Protein AF-A0A7J6PP07-F1 (afdb_monomer)

Radius of gyration: 23.49 Å; Cα contacts (8 Å, |Δi|>4): 747; chains: 1; bounding box: 66×47×68 Å

InterPro domains:
  IPR000668 Peptidase C1A, papain C-terminal [PF00112] (10-147)
  IPR000668 Peptidase C1A, papain C-terminal [PF00112] (274-332)
  IPR000668 Peptidase C1A, papain C-terminal [PR00705] (15-30)
  IPR000668 Peptidase C1A, papain C-terminal [PR00705] (276-286)
  IPR000668 Peptidase C1A, papain C-terminal [PR00705] (297-303)
  IPR000668 Peptidase C1A, papain C-terminal [SM00645] (2-335)
  IPR013128 Peptidase C1A [PTHR12411] (10-322)
  IPR025660 Cysteine peptidase, histidine active site [PS00639] (274-284)
  IPR038765 Papain-like cysteine peptidase superfamily [SSF54001] (8-337)

Solvent-accessible surface area (backbone atoms only — not comparable to full-atom values): 20202 Å² total; per-residue (Å²): 76,47,93,81,60,48,66,41,72,50,78,46,46,58,36,70,92,23,40,35,36,36,29,47,21,51,33,51,13,30,41,18,26,48,44,52,51,31,55,75,69,69,46,84,78,60,98,73,64,36,61,13,31,35,40,47,34,32,56,38,84,67,38,56,27,38,80,25,52,53,61,58,54,40,24,59,46,26,57,74,68,32,35,28,32,27,86,76,33,58,75,75,56,56,49,79,71,59,63,67,77,51,57,71,49,45,63,57,17,41,34,34,71,41,41,42,35,38,72,77,40,83,46,52,18,24,61,69,57,49,53,52,43,35,71,77,52,27,34,32,26,24,29,22,45,64,63,91,78,82,40,56,68,56,50,53,36,76,65,70,51,87,67,84,74,62,66,85,58,99,24,54,28,41,52,33,41,32,36,27,32,52,58,44,69,70,51,53,40,57,59,69,70,55,85,70,67,84,80,84,53,92,68,53,73,66,44,54,54,55,53,73,30,43,39,75,44,83,93,62,71,63,46,101,78,46,31,39,50,32,25,37,40,55,66,66,84,67,56,64,68,60,48,50,53,52,48,52,56,48,49,51,65,60,42,86,80,54,42,80,75,43,82,41,72,74,48,88,57,38,64,49,69,56,78,40,40,28,24,41,44,45,66,55,69,47,68,35,91,88,76,70,42,81,45,44,26,33,32,33,41,44,47,74,18,40,66,30,40,80,77,45,60,15,31,48,70,43,62,48,87,72,44,58,45,34,41,36,38,58,29,35,44,48,40,57,25,51,71,42,34,21,53,25,48,55,54,49,52,37,38,75,71,68,74,44,57,71,89,75,43,57,69,81,48,32,54,57,70,62,74,79,80,128

Foldseek 3Di:
DCVVQNQLLDAQAALAQFQLQLLSQLQSQASSLLSVQCVLQVNDDPNQPGWDSLLLQQVQPQAPRSVYHDQLSSLVVLQPQATATCVVPPRDSGNDHNDCVRRPALLRGWGWPFWAFQCGHFQLFALVSCQVCCVPRFKWKFFFADDDPPALVVQCCLQPHDPPPPPPDPQFWFQKKWKKFPQFPVLLCLLNPPDDDCPPFDADPLLVLQSLQKHFDPPDDQPPRRITIITGGGNDPDPPVVVLVSVVVNSVRRHPDMHGPDIDRPDGPNGADGSGMWMFGHWDWDADPPPRDIFIWTKIAGNNGQLGHPVRGRIDIHGGSSCHRVRRRGIIRTYIQCQTGNNVSSVVVCVVVVNGDLVSRDPNNNVSVVVPPD

Mean predicted aligned error: 11.43 Å

Organism: Perkinsus olseni (NCBI:txid32597)

pLDDT: mean 80.46, std 17.12, range [30.0, 98.06]

Nearest PDB structures (foldseek):
  6h8t-assembly1_A  TM=7.498E-01  e=1.317E-08  Carica papaya
  3ioq-assembly1_A  TM=7.544E-01  e=1.569E-08  Vasconcellea cundinamarcensis
  1stf-assembly1_E  TM=7.453E-01  e=1.981E-08  Carica papaya
  4qrx-assembly1_A  TM=7.621E-01  e=3.880E-07  Carica papaya
  4qrv-assembly1_A  TM=6.202E-01  e=3.257E-07  Carica papaya

Secondary structure (DSSP, 8-state):
-HHHHSSTTSPPPB-TTS--HHHHHHHHHHHHHHHHHHHHHT-PPPTT--B-HHHHHHH-SSS-GGG---HHHHHHHHHHH-B-BTTTS---SS-----GGGGS-GGG-B-EEEEEETTSSTT---HHHHHHHHHHT--EEEEE-PPTT--TTHHHHHHHS---SS---TTS-EEEEEEEET--HHHHHHHTT----TTSS---HHHHHHHHHEEEPTT-PPPTT--EEEEEESS----HHHHHHHHHHHHHTT-S--EEEEEE-----------EEEEEEEEEEEE-TTT--EEEEEEEE-SB-TT-TTTTSSEEEEETTTTGGGTTTS-EEEEE-TTSHHHHHHHHHHHHTTS--GGGS-HHHHHHHHTT--

Sequence (374 aa):
FRQHYGDYGSPVKNQGPCGGCYAMGIAAAVQGAIYKDFISMGIPIADDFELSPQGILSCSYTAQACNGGFPGSVGFDLLVTGITTERCMPYVFNDGKCKSECFHDERKVWYIKEGTYKGGFYGRCSMARIMQHVYQHGPMQVAIEAPNGLTPTLFHDIVSKDVHHVEPDRSTADLVEIAVANTPRKFLDVLNHVNLRDQDVALSEEDRTLLRHLRVAPGKQPEADGDVHLRIHGSFEPDKTALSRSLETLLSRFGSGSRIARIEAIGYDHWGYTNHALVIVGWGSETDPNTGKELPYWIVRNSWGPNWGPFGDGHLKLERGINLGGVEAQAMSFLPDPCRGAYRHYVDMYIENGQLNKDDLPEHVRACYQRVAG

Structure (mmCIF, N/CA/C/O backbone):
data_AF-A0A7J6PP07-F1
#
_entry.id   AF-A0A7J6PP07-F1
#
loop_
_atom_site.group_PDB
_atom_site.id
_atom_site.type_symbol
_atom_site.label_atom_id
_atom_site.label_alt_id
_atom_site.label_comp_id
_atom_site.label_asym_id
_atom_site.label_entity_id
_atom_site.label_seq_id
_atom_site.pdbx_PDB_ins_code
_atom_site.Cartn_x
_atom_site.Cartn_y
_atom_site.Cartn_z
_atom_site.occupancy
_atom_site.B_iso_or_equiv
_atom_site.auth_seq_id
_atom_site.auth_comp_id
_atom_site.auth_asym_id
_atom_site.auth_atom_id
_atom_site.pdbx_PDB_model_num
ATOM 1 N N . PHE A 1 1 ? 8.889 5.912 7.709 1.00 73.56 1 PHE A N 1
ATOM 2 C CA . PHE A 1 1 ? 9.520 5.817 6.376 1.00 73.56 1 PHE A CA 1
ATOM 3 C C . PHE A 1 1 ? 9.815 7.197 5.783 1.00 73.56 1 PHE A C 1
ATOM 5 O O . PHE A 1 1 ? 10.973 7.442 5.487 1.00 73.56 1 PHE A O 1
ATOM 12 N N . ARG A 1 2 ? 8.842 8.121 5.684 1.00 69.12 2 ARG A N 1
ATOM 13 C CA . ARG A 1 2 ? 9.007 9.470 5.092 1.00 69.12 2 ARG A CA 1
ATOM 14 C C . ARG A 1 2 ? 10.222 10.253 5.595 1.00 69.12 2 ARG A C 1
ATOM 16 O O . ARG A 1 2 ? 10.938 10.858 4.814 1.00 69.12 2 ARG A O 1
ATOM 23 N N . GLN A 1 3 ? 10.483 10.197 6.899 1.00 73.06 3 GLN A N 1
ATOM 24 C CA . GLN A 1 3 ? 11.643 10.855 7.513 1.00 73.06 3 GLN A CA 1
ATOM 25 C C . GLN A 1 3 ? 12.991 10.260 7.072 1.00 73.06 3 GLN A C 1
ATOM 27 O O . GLN A 1 3 ? 13.984 10.972 7.037 1.00 73.06 3 GLN A O 1
ATOM 32 N N . HIS A 1 4 ? 13.029 8.967 6.740 1.00 71.38 4 HIS A N 1
ATOM 33 C CA . HIS A 1 4 ? 14.255 8.257 6.362 1.00 71.38 4 HIS A CA 1
ATOM 34 C C . HIS A 1 4 ? 14.473 8.198 4.846 1.00 71.38 4 HIS A C 1
ATOM 36 O O . HIS A 1 4 ? 15.611 8.104 4.406 1.00 71.38 4 HIS A O 1
ATOM 42 N N . TYR A 1 5 ? 13.397 8.243 4.057 1.00 72.81 5 TYR A N 1
ATOM 43 C CA . TYR A 1 5 ? 13.434 7.971 2.617 1.00 72.81 5 TYR A CA 1
ATOM 44 C C . TYR A 1 5 ? 12.641 8.996 1.773 1.00 72.81 5 TYR A C 1
ATOM 46 O O . TYR A 1 5 ? 12.409 8.763 0.593 1.00 72.81 5 TYR A O 1
ATOM 54 N N . GLY A 1 6 ? 12.197 10.124 2.337 1.00 69.06 6 GLY A N 1
ATOM 55 C CA . GLY A 1 6 ? 11.450 11.158 1.601 1.00 69.06 6 GLY A CA 1
ATOM 56 C C . GLY A 1 6 ? 10.061 10.707 1.122 1.00 69.06 6 GLY A C 1
ATOM 57 O O . GLY A 1 6 ? 9.445 9.836 1.735 1.00 69.06 6 GLY A O 1
ATOM 58 N N . ASP A 1 7 ? 9.557 11.295 0.028 1.00 64.94 7 ASP A N 1
ATOM 59 C CA . ASP A 1 7 ? 8.254 10.945 -0.579 1.00 64.94 7 ASP A CA 1
ATOM 60 C C . ASP A 1 7 ? 8.336 9.717 -1.511 1.00 64.94 7 ASP A C 1
ATOM 62 O O . ASP A 1 7 ? 7.725 9.675 -2.574 1.00 64.94 7 ASP A O 1
ATOM 66 N N . TYR A 1 8 ? 9.089 8.685 -1.106 1.00 67.25 8 TYR A N 1
ATOM 67 C CA . TYR A 1 8 ? 8.989 7.339 -1.699 1.00 67.25 8 TYR A CA 1
ATOM 68 C C . TYR A 1 8 ? 9.281 7.286 -3.217 1.00 67.25 8 TYR A C 1
ATOM 70 O O . TYR A 1 8 ? 8.818 6.386 -3.920 1.00 67.25 8 TYR A O 1
ATOM 78 N N . GLY A 1 9 ? 10.012 8.277 -3.736 1.00 61.47 9 GLY A N 1
ATOM 79 C CA . GLY A 1 9 ? 10.338 8.427 -5.156 1.00 61.47 9 GLY A CA 1
ATOM 80 C C . GLY A 1 9 ? 9.179 8.803 -6.078 1.00 61.47 9 GLY A C 1
ATOM 81 O O . GLY A 1 9 ? 9.380 8.801 -7.285 1.00 61.47 9 GLY A O 1
ATOM 82 N N . SER A 1 10 ? 7.972 9.086 -5.571 1.00 70.62 10 SER A N 1
ATOM 83 C CA . SER A 1 10 ? 6.874 9.618 -6.399 1.00 70.62 10 SER A CA 1
ATOM 84 C C . SER A 1 10 ? 6.025 10.623 -5.638 1.00 70.62 10 SER A C 1
ATOM 86 O O . SER A 1 10 ? 5.647 10.350 -4.497 1.00 70.62 10 SER A O 1
ATOM 88 N N . PRO A 1 11 ? 5.619 11.723 -6.290 1.00 81.38 11 PRO A N 1
ATOM 89 C CA . PRO A 1 11 ? 4.682 12.665 -5.702 1.00 81.38 11 PRO A CA 1
ATOM 90 C C . PRO A 1 11 ? 3.330 11.999 -5.428 1.00 81.38 11 PRO A C 1
ATOM 92 O O . PRO A 1 11 ? 2.918 11.059 -6.117 1.00 81.38 11 PRO A O 1
ATOM 95 N N . VAL A 1 12 ? 2.589 12.518 -4.448 1.00 89.25 12 VAL A N 1
ATOM 96 C CA . VAL A 1 12 ? 1.193 12.116 -4.240 1.00 89.25 12 VAL A CA 1
ATOM 97 C C . VAL A 1 12 ? 0.374 12.368 -5.513 1.00 89.25 12 VAL A C 1
ATOM 99 O O . VAL A 1 12 ? 0.219 13.503 -5.966 1.00 89.25 12 VAL A O 1
ATOM 102 N N . LYS A 1 13 ? -0.166 11.288 -6.089 1.00 91.44 13 LYS A N 1
ATOM 103 C CA . LYS A 1 13 ? -0.941 11.311 -7.334 1.00 91.44 13 LYS A CA 1
ATOM 104 C C . LYS A 1 13 ? -2.398 11.712 -7.092 1.00 91.44 13 LYS A C 1
ATOM 106 O O . LYS A 1 13 ? -2.915 11.624 -5.977 1.00 91.44 13 LYS A O 1
ATOM 111 N N . ASN A 1 14 ? -3.071 12.126 -8.164 1.00 93.75 14 ASN A N 1
ATOM 112 C CA . ASN A 1 14 ? -4.507 12.393 -8.182 1.00 93.75 14 ASN A CA 1
ATOM 113 C C . ASN A 1 14 ? -5.213 11.370 -9.085 1.00 93.75 14 ASN A C 1
ATOM 115 O O . ASN A 1 14 ? -4.936 11.317 -10.279 1.00 93.75 14 ASN A O 1
ATOM 119 N N . GLN A 1 15 ? -6.124 10.570 -8.533 1.00 93.19 15 GLN A N 1
ATOM 120 C CA . GLN A 1 15 ? -6.915 9.595 -9.289 1.00 93.19 15 GLN A CA 1
ATOM 121 C C . GLN A 1 15 ? -8.019 10.245 -10.141 1.00 93.19 15 GLN A C 1
ATOM 123 O O . GLN A 1 15 ? -8.527 9.611 -11.068 1.00 93.19 15 GLN A O 1
ATOM 128 N N . GLY A 1 16 ? -8.371 11.505 -9.863 1.00 92.81 16 GLY A N 1
ATOM 129 C CA . GLY A 1 16 ? -9.470 12.224 -10.503 1.00 92.81 16 GLY A CA 1
ATOM 130 C C . GLY A 1 16 ? -10.824 11.529 -10.301 1.00 92.81 16 GLY A C 1
ATOM 131 O O . GLY A 1 16 ? -11.061 10.974 -9.231 1.00 92.81 16 GLY A O 1
ATOM 132 N N . PRO A 1 17 ? -11.726 11.551 -11.299 1.00 92.81 17 PRO A N 1
ATOM 133 C CA . PRO A 1 17 ? -13.058 10.949 -11.182 1.00 92.81 17 PRO A CA 1
ATOM 134 C C . PRO A 1 17 ? -13.059 9.413 -11.261 1.00 92.81 17 PRO A C 1
ATOM 136 O O . PRO A 1 17 ? -14.091 8.787 -11.044 1.00 92.81 17 PRO A O 1
ATOM 139 N N . CYS A 1 18 ? -11.929 8.798 -11.602 1.00 96.00 18 CYS A N 1
ATOM 140 C CA . CYS A 1 18 ? -11.808 7.357 -11.761 1.00 96.00 18 CYS A CA 1
ATOM 141 C C . CYS A 1 18 ? -11.688 6.651 -10.399 1.00 96.00 18 CYS A C 1
ATOM 143 O O . CYS A 1 18 ? -10.906 7.072 -9.540 1.00 96.00 18 CYS A O 1
ATOM 145 N N . GLY A 1 19 ? -12.379 5.520 -10.217 1.00 95.25 19 GLY A N 1
ATOM 146 C CA . GLY A 1 19 ? -12.253 4.619 -9.060 1.00 95.25 19 GLY A CA 1
ATOM 147 C C . GLY A 1 19 ? -10.941 3.821 -9.018 1.00 95.25 19 GLY A C 1
ATOM 148 O O . GLY A 1 19 ? -10.926 2.660 -8.628 1.00 95.25 19 GLY A O 1
ATOM 149 N N . GLY A 1 20 ? -9.824 4.434 -9.421 1.00 96.31 20 GLY A N 1
ATOM 150 C CA . GLY A 1 20 ? -8.499 3.818 -9.525 1.00 96.31 20 GLY A CA 1
ATOM 151 C C . GLY A 1 20 ? -7.664 3.839 -8.240 1.00 96.31 20 GLY A C 1
ATOM 152 O O . GLY A 1 20 ? -6.446 3.675 -8.311 1.00 96.31 20 GLY A O 1
ATOM 153 N N . CYS A 1 21 ? -8.270 4.066 -7.067 1.00 96.12 21 CYS A N 1
ATOM 154 C CA . CYS A 1 21 ? -7.548 4.157 -5.787 1.00 96.12 21 CYS A CA 1
ATOM 155 C C . CYS A 1 21 ? -6.731 2.892 -5.487 1.00 96.12 21 CYS A C 1
ATOM 157 O O . CYS A 1 21 ? -5.603 2.984 -5.005 1.00 96.12 21 CYS A O 1
ATOM 159 N N . TYR A 1 22 ? -7.253 1.714 -5.848 1.00 97.25 22 TYR A N 1
ATOM 160 C CA . TYR A 1 22 ? -6.538 0.449 -5.699 1.00 97.25 22 TYR A CA 1
ATOM 161 C C . TYR A 1 22 ? -5.226 0.447 -6.498 1.00 97.25 22 TYR A C 1
ATOM 163 O O . TYR A 1 22 ? -4.185 0.123 -5.937 1.00 97.25 22 TYR A O 1
ATOM 171 N N . ALA A 1 23 ? -5.252 0.872 -7.765 1.00 97.69 23 ALA A N 1
ATOM 172 C CA . ALA A 1 23 ? -4.084 0.905 -8.643 1.00 97.69 23 ALA A CA 1
ATOM 173 C C . ALA A 1 23 ? -3.048 1.937 -8.174 1.00 97.69 23 ALA A C 1
ATOM 175 O O . ALA A 1 23 ? -1.850 1.654 -8.167 1.00 97.69 23 ALA A O 1
ATOM 176 N N . MET A 1 24 ? -3.513 3.108 -7.724 1.00 96.50 24 MET A N 1
ATOM 177 C CA . MET A 1 24 ? -2.663 4.139 -7.117 1.00 96.50 24 MET A CA 1
ATOM 178 C C . MET A 1 24 ? -1.948 3.613 -5.871 1.00 96.50 24 MET A C 1
ATOM 180 O O . MET A 1 24 ? -0.741 3.806 -5.722 1.00 96.50 24 MET A O 1
ATOM 184 N N . GLY A 1 25 ? -2.687 2.920 -5.000 1.00 95.62 25 GLY A N 1
ATOM 185 C CA . GLY A 1 25 ? -2.149 2.325 -3.783 1.00 95.62 25 GLY A CA 1
ATOM 186 C C . GLY A 1 25 ? -1.093 1.258 -4.064 1.00 95.62 25 GLY A C 1
ATOM 187 O O . GLY A 1 25 ? -0.024 1.299 -3.454 1.00 95.62 25 GLY A O 1
ATOM 188 N N . ILE A 1 26 ? -1.347 0.364 -5.030 1.00 96.94 26 ILE A N 1
ATOM 189 C CA . ILE A 1 26 ? -0.417 -0.726 -5.365 1.00 96.94 26 ILE A CA 1
ATOM 190 C C . ILE A 1 26 ? 0.879 -0.143 -5.922 1.00 96.94 26 ILE A C 1
ATOM 192 O O . ILE A 1 26 ? 1.963 -0.500 -5.459 1.00 96.94 26 ILE A O 1
ATOM 196 N N . ALA A 1 27 ? 0.774 0.779 -6.885 1.00 96.06 27 ALA A N 1
ATOM 197 C CA . ALA A 1 27 ? 1.936 1.424 -7.487 1.00 96.06 27 ALA A CA 1
ATOM 198 C C . ALA A 1 27 ? 2.796 2.121 -6.421 1.00 96.06 27 ALA A C 1
ATOM 200 O O . ALA A 1 27 ? 4.009 1.923 -6.391 1.00 96.06 27 ALA A O 1
ATOM 201 N N . ALA A 1 28 ? 2.176 2.866 -5.500 1.00 94.19 28 ALA A N 1
ATOM 202 C CA . ALA A 1 28 ? 2.888 3.539 -4.416 1.00 94.19 28 ALA A CA 1
ATOM 203 C C . ALA A 1 28 ? 3.537 2.557 -3.419 1.00 94.19 28 ALA A C 1
ATOM 205 O O . ALA A 1 28 ? 4.660 2.800 -2.976 1.00 94.19 28 ALA A O 1
ATOM 206 N N . ALA A 1 29 ? 2.868 1.446 -3.086 1.00 94.75 29 ALA A N 1
ATOM 207 C CA . ALA A 1 29 ? 3.408 0.415 -2.198 1.00 94.75 29 ALA A CA 1
ATOM 208 C C . ALA A 1 29 ? 4.649 -0.264 -2.794 1.00 94.75 29 ALA A C 1
ATOM 210 O O . ALA A 1 29 ? 5.717 -0.272 -2.175 1.00 94.75 29 ALA A O 1
ATOM 211 N N . VAL A 1 30 ? 4.537 -0.751 -4.035 1.00 95.81 30 VAL A N 1
ATOM 212 C CA . VAL A 1 30 ? 5.643 -1.414 -4.742 1.00 95.81 30 VAL A CA 1
ATOM 213 C C . VAL A 1 30 ? 6.797 -0.444 -4.969 1.00 95.81 30 VAL A C 1
ATOM 215 O O . VAL A 1 30 ? 7.947 -0.778 -4.684 1.00 95.81 30 VAL A O 1
ATOM 218 N N . GLN A 1 31 ? 6.503 0.774 -5.430 1.00 93.81 31 GLN A N 1
ATOM 219 C CA . GLN A 1 31 ? 7.534 1.772 -5.685 1.00 93.81 31 GLN A CA 1
ATOM 220 C C . GLN A 1 31 ? 8.272 2.162 -4.403 1.00 93.81 31 GLN A C 1
ATOM 222 O O . GLN A 1 31 ? 9.498 2.224 -4.411 1.00 93.81 31 GLN A O 1
ATOM 227 N N . GLY A 1 32 ? 7.557 2.363 -3.293 1.00 92.12 32 GLY A N 1
ATOM 228 C CA . GLY A 1 32 ? 8.179 2.668 -2.008 1.00 92.12 32 GLY A CA 1
ATOM 229 C C . GLY A 1 32 ? 9.113 1.555 -1.527 1.00 92.12 32 GLY A C 1
ATOM 230 O O . GLY A 1 32 ? 10.214 1.843 -1.060 1.00 92.12 32 GLY A O 1
ATOM 231 N N . ALA A 1 33 ? 8.724 0.289 -1.689 1.00 93.19 33 ALA A N 1
ATOM 232 C CA . ALA A 1 33 ? 9.580 -0.844 -1.340 1.00 93.19 33 ALA A CA 1
ATOM 233 C C . ALA A 1 33 ? 10.854 -0.907 -2.207 1.00 93.19 33 ALA A C 1
ATOM 235 O O . ALA A 1 33 ? 11.951 -1.075 -1.674 1.00 93.19 33 ALA A O 1
ATOM 236 N N . ILE A 1 34 ? 10.736 -0.685 -3.522 1.00 93.38 34 ILE A N 1
ATOM 237 C CA . ILE A 1 34 ? 11.893 -0.599 -4.436 1.00 93.38 34 ILE A CA 1
ATOM 238 C C . ILE A 1 34 ? 12.806 0.561 -4.037 1.00 93.38 34 ILE A C 1
ATOM 240 O O . ILE A 1 34 ? 14.021 0.400 -3.949 1.00 93.38 34 ILE A O 1
ATOM 244 N N . TYR A 1 35 ? 12.214 1.721 -3.750 1.00 91.31 35 TYR A N 1
ATOM 245 C CA . TYR A 1 35 ? 12.932 2.936 -3.384 1.00 91.31 35 TYR A CA 1
ATOM 246 C C . TYR A 1 35 ? 13.783 2.732 -2.124 1.00 91.31 35 TYR A C 1
ATOM 248 O O . TYR A 1 35 ? 14.953 3.115 -2.081 1.00 91.31 35 TYR A O 1
ATOM 256 N N . LYS A 1 36 ? 13.217 2.065 -1.109 1.00 90.06 36 LYS A N 1
ATOM 257 C CA . LYS A 1 36 ? 13.939 1.689 0.111 1.00 90.06 36 LYS A CA 1
ATOM 258 C C . LYS A 1 36 ? 15.145 0.803 -0.188 1.00 90.06 36 LYS A C 1
ATOM 260 O O . LYS A 1 36 ? 16.238 1.085 0.305 1.00 90.06 36 LYS A O 1
ATOM 265 N N . ASP A 1 37 ? 14.937 -0.257 -0.963 1.00 91.81 37 ASP A N 1
ATOM 266 C CA . ASP A 1 37 ? 15.995 -1.206 -1.301 1.00 91.81 37 ASP A CA 1
ATOM 267 C C . ASP A 1 37 ? 17.128 -0.514 -2.066 1.00 91.81 37 ASP A C 1
ATOM 269 O O . ASP A 1 37 ? 18.297 -0.651 -1.705 1.00 91.81 37 ASP A O 1
ATOM 273 N N . PHE A 1 38 ? 16.788 0.278 -3.082 1.00 92.00 38 PHE A N 1
ATOM 274 C CA . PHE A 1 38 ? 17.764 0.940 -3.943 1.00 92.00 38 PHE A CA 1
ATOM 275 C C . PHE A 1 38 ? 18.598 1.958 -3.162 1.00 92.00 38 PHE A C 1
ATOM 277 O O . PHE A 1 38 ? 19.823 1.928 -3.264 1.00 92.00 38 PHE A O 1
ATOM 284 N N . ILE A 1 39 ? 17.978 2.760 -2.286 1.00 89.19 39 ILE A N 1
ATOM 285 C CA . ILE A 1 39 ? 18.720 3.637 -1.367 1.00 89.19 39 ILE A CA 1
ATOM 286 C C . ILE A 1 39 ? 19.656 2.835 -0.465 1.00 89.19 39 ILE A C 1
ATOM 288 O O . ILE A 1 39 ? 20.805 3.232 -0.285 1.00 89.19 39 ILE A O 1
ATOM 292 N N . SER A 1 40 ? 19.194 1.713 0.095 1.00 89.56 40 SER A N 1
ATOM 293 C CA . SER A 1 40 ? 20.027 0.895 0.987 1.00 89.56 40 SER A CA 1
ATOM 294 C C . SER A 1 40 ? 21.243 0.283 0.285 1.00 89.56 40 SER A C 1
ATOM 296 O O . SER A 1 40 ? 22.266 0.064 0.926 1.00 89.56 40 SER A O 1
ATOM 298 N N . MET A 1 41 ? 21.143 0.057 -1.027 1.00 92.62 41 MET A N 1
ATOM 299 C CA . MET A 1 41 ? 22.241 -0.411 -1.872 1.00 92.62 41 MET A CA 1
ATOM 300 C C . MET A 1 41 ? 23.078 0.741 -2.452 1.00 92.62 41 MET A C 1
ATOM 302 O O . MET A 1 41 ? 24.115 0.490 -3.047 1.00 92.62 41 MET A O 1
ATOM 306 N N . GLY A 1 42 ? 22.666 2.003 -2.311 1.00 90.69 42 GLY A N 1
ATOM 307 C CA . GLY A 1 42 ? 23.338 3.129 -2.969 1.00 90.69 42 GLY A CA 1
ATOM 308 C C . GLY A 1 42 ? 23.098 3.198 -4.483 1.00 90.69 42 GLY A C 1
ATOM 309 O O . GLY A 1 42 ? 23.872 3.834 -5.196 1.00 90.69 42 GLY A O 1
ATOM 310 N N . ILE A 1 43 ? 22.029 2.568 -4.981 1.00 90.00 43 ILE A N 1
ATOM 311 C CA . ILE A 1 43 ? 21.576 2.709 -6.368 1.00 90.00 43 ILE A CA 1
ATOM 312 C C . ILE A 1 43 ? 20.792 4.028 -6.468 1.00 90.00 43 ILE A C 1
ATOM 314 O O . ILE A 1 43 ? 19.722 4.137 -5.858 1.00 90.00 43 ILE A O 1
ATOM 318 N N . PRO A 1 44 ? 21.278 5.043 -7.208 1.00 83.94 44 PRO A N 1
ATOM 319 C CA . PRO A 1 44 ? 20.519 6.255 -7.445 1.00 83.94 44 PRO A CA 1
ATOM 320 C C . PRO A 1 44 ? 19.268 5.919 -8.245 1.00 83.94 44 PRO A C 1
ATOM 322 O O . PRO A 1 44 ? 19.276 5.125 -9.190 1.00 83.94 44 PRO A O 1
ATOM 325 N N . ILE A 1 45 ? 18.176 6.543 -7.843 1.00 73.94 45 ILE A N 1
ATOM 326 C CA . ILE A 1 45 ? 16.877 6.303 -8.440 1.00 73.94 45 ILE A CA 1
ATOM 327 C C . ILE A 1 45 ? 16.751 7.273 -9.597 1.00 73.94 45 ILE A C 1
ATOM 329 O O . ILE A 1 45 ? 16.905 8.477 -9.413 1.00 73.94 45 ILE A O 1
ATOM 333 N N . ALA A 1 46 ? 16.568 6.726 -10.797 1.00 69.38 46 ALA A N 1
ATOM 334 C CA . ALA A 1 46 ? 16.457 7.536 -11.996 1.00 69.38 46 ALA A CA 1
ATOM 335 C C . ALA A 1 46 ? 15.256 8.484 -11.868 1.00 69.38 46 ALA A C 1
ATOM 337 O O . ALA A 1 46 ? 14.201 8.077 -11.381 1.00 69.38 46 ALA A O 1
ATOM 338 N N . ASP A 1 47 ? 15.409 9.727 -12.331 1.00 62.38 47 ASP A N 1
ATOM 339 C CA . ASP A 1 47 ? 14.374 10.773 -12.240 1.00 62.38 47 ASP A CA 1
ATOM 340 C C . ASP A 1 47 ? 13.048 10.387 -12.927 1.00 62.38 47 ASP A C 1
ATOM 342 O O . ASP A 1 47 ? 12.022 11.034 -12.739 1.00 62.38 47 ASP A O 1
ATOM 346 N N . ASP A 1 48 ? 13.059 9.335 -13.746 1.00 64.56 48 ASP A N 1
ATOM 347 C CA . ASP A 1 48 ? 11.918 8.798 -14.478 1.00 64.56 48 ASP A CA 1
ATOM 348 C C . ASP A 1 48 ? 11.386 7.465 -13.937 1.00 64.56 48 ASP A C 1
ATOM 350 O O . ASP A 1 48 ? 10.494 6.869 -14.553 1.00 64.56 48 ASP A O 1
ATOM 354 N N . PHE A 1 49 ? 11.907 6.987 -12.802 1.00 80.75 49 PHE A N 1
ATOM 355 C CA . PHE A 1 49 ? 11.403 5.789 -12.145 1.00 80.75 49 PHE A CA 1
ATOM 356 C C . PHE A 1 49 ? 10.112 6.095 -11.377 1.00 80.75 49 PHE A C 1
ATOM 358 O O . PHE A 1 49 ? 10.086 6.280 -10.161 1.00 80.75 49 PHE A O 1
ATOM 365 N N . GLU A 1 50 ? 9.014 6.115 -12.124 1.00 91.31 50 GLU A N 1
ATOM 366 C CA . GLU A 1 50 ? 7.662 6.178 -11.587 1.00 91.31 50 GLU A CA 1
ATOM 367 C C . GLU A 1 50 ? 6.842 5.019 -12.155 1.00 91.31 50 GLU A C 1
ATOM 369 O O . GLU A 1 50 ? 6.772 4.835 -13.373 1.00 91.31 50 GLU A O 1
ATOM 374 N N . LEU A 1 51 ? 6.241 4.208 -11.285 1.00 95.31 51 LEU A N 1
ATOM 375 C CA . LEU A 1 51 ? 5.358 3.115 -11.688 1.00 95.31 51 LEU A CA 1
ATOM 376 C C . LEU A 1 51 ? 4.015 3.666 -12.164 1.00 95.31 51 LEU A C 1
ATOM 378 O O . LEU A 1 51 ? 3.493 4.611 -11.579 1.00 95.31 51 LEU A O 1
ATOM 382 N N . SER A 1 52 ? 3.447 3.052 -13.203 1.00 96.62 52 SER A N 1
ATOM 383 C CA . SER A 1 52 ? 2.188 3.478 -13.814 1.00 96.62 52 SER A CA 1
ATOM 384 C C . SER A 1 52 ? 0.971 2.852 -13.129 1.00 96.62 52 SER A C 1
ATOM 386 O O . SER A 1 52 ? 0.706 1.657 -13.318 1.00 96.62 52 SER A O 1
ATOM 388 N N . PRO A 1 53 ? 0.133 3.644 -12.436 1.00 96.94 53 PRO A N 1
ATOM 389 C CA . PRO A 1 53 ? -1.181 3.188 -12.008 1.00 96.94 53 PRO A CA 1
ATOM 390 C C . PRO A 1 53 ? -2.085 2.904 -13.209 1.00 96.94 53 PRO A C 1
ATOM 392 O O . PRO A 1 53 ? -2.938 2.032 -13.120 1.00 96.94 53 PRO A O 1
ATOM 395 N N . GLN A 1 54 ? -1.891 3.589 -14.345 1.00 98.06 54 GLN A N 1
ATOM 396 C CA . GLN A 1 54 ? -2.660 3.329 -15.567 1.00 98.06 54 GLN A CA 1
ATOM 397 C C . GLN A 1 54 ? -2.368 1.943 -16.144 1.00 98.06 54 GLN A C 1
ATOM 399 O O . GLN A 1 54 ? -3.277 1.290 -16.642 1.00 98.06 54 GLN A O 1
ATOM 404 N N . GLY A 1 55 ? -1.120 1.477 -16.067 1.00 97.81 55 GLY A N 1
ATOM 405 C CA . GLY A 1 55 ? -0.741 0.126 -16.468 1.00 97.81 55 GLY A CA 1
ATOM 406 C C . GLY A 1 55 ? -1.467 -0.921 -15.631 1.00 97.81 55 GLY A C 1
ATOM 407 O O . GLY A 1 55 ? -2.044 -1.847 -16.186 1.00 97.81 55 GLY A O 1
ATOM 408 N N . ILE A 1 56 ? -1.531 -0.725 -14.311 1.00 97.88 56 ILE A N 1
ATOM 409 C CA . ILE A 1 56 ? -2.312 -1.590 -13.414 1.00 97.88 56 ILE A CA 1
ATOM 410 C C . ILE A 1 56 ? -3.809 -1.500 -13.753 1.00 97.88 56 ILE A C 1
ATOM 412 O O . ILE A 1 56 ? -4.483 -2.518 -13.875 1.00 97.88 56 ILE A O 1
ATOM 416 N N . LEU A 1 57 ? -4.326 -0.284 -13.933 1.00 97.50 57 LEU A N 1
ATOM 417 C CA . LEU A 1 57 ? -5.747 -0.010 -14.128 1.00 97.50 57 LEU A CA 1
ATOM 418 C C . LEU A 1 57 ? -6.292 -0.548 -15.456 1.00 97.50 57 LEU A C 1
ATOM 420 O O . LEU A 1 57 ? -7.341 -1.182 -15.467 1.00 97.50 57 LEU A O 1
ATOM 424 N N . SER A 1 58 ? -5.588 -0.306 -16.563 1.00 97.88 58 SER A N 1
ATOM 425 C CA . SER A 1 58 ? -6.035 -0.672 -17.912 1.00 97.88 58 SER A CA 1
ATOM 426 C C . SER A 1 58 ? -5.699 -2.106 -18.313 1.00 97.88 58 SER A C 1
ATOM 428 O O . SER A 1 58 ? -6.311 -2.605 -19.255 1.00 97.88 58 SER A O 1
ATOM 430 N N . CYS A 1 59 ? -4.695 -2.736 -17.690 1.00 97.38 59 CYS A N 1
ATOM 431 C CA . CYS A 1 59 ? -4.212 -4.063 -18.093 1.00 97.38 59 CYS A CA 1
ATOM 432 C C . CYS A 1 59 ? -4.560 -5.188 -17.111 1.00 97.38 59 CYS A C 1
ATOM 434 O O . CYS A 1 59 ? -4.416 -6.354 -17.477 1.00 97.38 59 CYS A O 1
ATOM 436 N N . SER A 1 60 ? -5.007 -4.876 -15.889 1.00 96.12 60 SER A N 1
ATOM 437 C CA . SER A 1 60 ? -5.494 -5.901 -14.961 1.00 96.12 60 SER A CA 1
ATOM 438 C C . SER A 1 60 ? -6.783 -6.529 -15.491 1.00 96.12 60 SER A C 1
ATOM 440 O O . SER A 1 60 ? -7.730 -5.829 -15.845 1.00 96.12 60 SER A O 1
ATOM 442 N N . TYR A 1 61 ? -6.819 -7.859 -15.527 1.00 91.62 61 TYR A N 1
ATOM 443 C CA . TYR A 1 61 ? -7.987 -8.635 -15.947 1.00 91.62 61 TYR A CA 1
ATOM 444 C C . TYR A 1 61 ? -8.904 -8.986 -14.768 1.00 91.62 61 TYR A C 1
ATOM 446 O O . TYR A 1 61 ? -10.040 -9.409 -14.978 1.00 91.62 61 TYR A O 1
ATOM 454 N N . THR A 1 62 ? -8.427 -8.812 -13.531 1.00 95.44 62 THR A N 1
ATOM 455 C CA . THR A 1 62 ? -9.205 -9.062 -12.309 1.00 95.44 62 THR A CA 1
ATOM 456 C C . THR A 1 62 ? -9.826 -7.808 -11.691 1.00 95.44 62 THR A C 1
ATOM 458 O O . THR A 1 62 ? -10.672 -7.924 -10.800 1.00 95.44 62 THR A O 1
ATOM 461 N N . ALA A 1 63 ? -9.461 -6.614 -12.165 1.00 95.88 63 ALA A N 1
ATOM 462 C CA . ALA A 1 63 ? -10.093 -5.353 -11.784 1.00 95.88 63 ALA A CA 1
ATOM 463 C C . ALA A 1 63 ? -11.181 -4.911 -12.774 1.00 95.88 63 ALA A C 1
ATOM 465 O O . ALA A 1 63 ? -11.323 -5.446 -13.871 1.00 95.88 63 ALA A O 1
ATOM 466 N N . GLN A 1 64 ? -11.954 -3.900 -12.380 1.00 96.56 64 GLN A N 1
ATOM 467 C CA . GLN A 1 64 ? -13.000 -3.277 -13.192 1.00 96.56 64 GLN A CA 1
ATOM 468 C C . GLN A 1 64 ? -12.601 -1.848 -13.596 1.00 96.56 64 GLN A C 1
ATOM 470 O O . GLN A 1 64 ? -13.458 -0.975 -13.739 1.00 96.56 64 GLN A O 1
ATOM 475 N N . ALA A 1 65 ? -11.295 -1.614 -13.773 1.00 96.31 65 ALA A N 1
ATOM 476 C CA . ALA A 1 65 ? -10.709 -0.324 -14.120 1.00 96.31 65 ALA A CA 1
ATOM 477 C C . ALA A 1 65 ? -11.253 0.816 -13.231 1.00 96.31 65 ALA A C 1
ATOM 479 O O . ALA A 1 65 ? -11.130 0.758 -12.006 1.00 96.31 65 ALA A O 1
ATOM 480 N N . CYS A 1 66 ? -11.889 1.847 -13.797 1.00 97.19 66 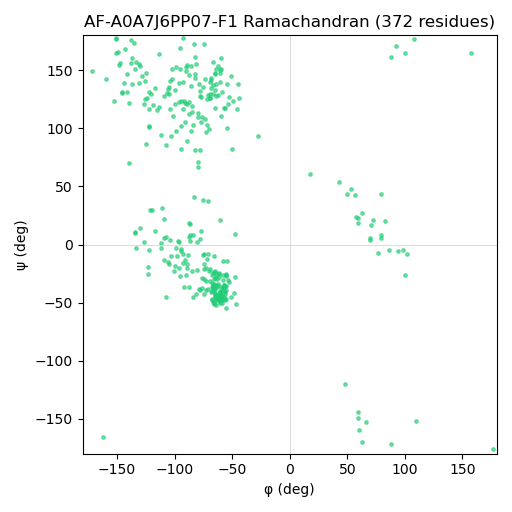CYS A N 1
ATOM 481 C CA . CYS A 1 66 ? -12.438 2.949 -13.004 1.00 97.19 66 CYS A CA 1
ATOM 482 C C . CYS A 1 66 ? -13.671 2.595 -12.166 1.00 97.19 66 CYS A C 1
ATOM 484 O O . CYS A 1 66 ? -14.067 3.417 -11.341 1.00 97.19 66 CYS A O 1
ATOM 486 N N . ASN A 1 67 ? -14.254 1.406 -12.325 1.00 96.19 67 ASN A N 1
ATOM 487 C CA . ASN A 1 67 ? -15.342 0.921 -11.469 1.00 96.19 67 ASN A CA 1
ATOM 488 C C . ASN A 1 67 ? -14.833 0.199 -10.210 1.00 96.19 67 ASN A C 1
ATOM 490 O O . ASN A 1 67 ? -15.632 -0.344 -9.451 1.00 96.19 67 ASN A O 1
ATOM 494 N N . GLY A 1 68 ? -13.518 0.212 -9.976 1.00 94.56 68 GLY A N 1
ATOM 495 C CA . GLY A 1 68 ? -12.891 -0.327 -8.778 1.00 94.56 68 GLY A CA 1
ATOM 496 C C . GLY A 1 68 ? -12.123 -1.621 -9.022 1.00 94.56 68 GLY A C 1
ATOM 497 O O . GLY A 1 68 ? -12.071 -2.170 -10.123 1.00 94.56 68 GLY A O 1
ATOM 498 N N . GLY A 1 69 ? -11.483 -2.098 -7.962 1.00 94.88 69 GLY A N 1
ATOM 499 C CA . GLY A 1 69 ? -10.688 -3.313 -7.992 1.00 94.88 69 GLY A CA 1
ATOM 500 C C . GLY A 1 69 ? -10.244 -3.713 -6.594 1.00 94.88 69 GLY A C 1
ATOM 501 O O . GLY A 1 69 ? -10.023 -2.865 -5.727 1.00 94.88 69 GLY A O 1
ATOM 502 N N . PHE A 1 70 ? -10.100 -5.018 -6.382 1.00 93.00 70 PHE A N 1
ATOM 503 C CA . PHE A 1 70 ? -9.591 -5.565 -5.131 1.00 93.00 70 PHE A CA 1
ATOM 504 C C . PHE A 1 70 ? -8.073 -5.725 -5.224 1.00 93.00 70 PHE A C 1
ATOM 506 O O . PHE A 1 70 ? -7.607 -6.474 -6.086 1.00 93.00 70 PHE A O 1
ATOM 513 N N . PRO A 1 71 ? -7.282 -5.092 -4.337 1.00 93.44 71 PRO A N 1
ATOM 514 C CA . PRO A 1 71 ? -5.827 -5.163 -4.429 1.00 93.44 71 PRO A CA 1
ATOM 515 C C . PRO A 1 71 ? -5.287 -6.599 -4.398 1.00 93.44 71 PRO A C 1
ATOM 517 O O . PRO A 1 71 ? -4.328 -6.900 -5.099 1.00 93.44 71 PRO A O 1
ATOM 520 N N . GLY A 1 72 ? -5.926 -7.503 -3.645 1.00 90.56 72 GLY A N 1
ATOM 521 C CA . GLY A 1 72 ? -5.562 -8.923 -3.617 1.00 90.56 72 GLY A CA 1
ATOM 522 C C . GLY A 1 72 ? -5.666 -9.608 -4.976 1.00 90.56 72 GLY A C 1
ATOM 523 O O . GLY A 1 72 ? -4.717 -10.258 -5.402 1.00 90.56 72 GLY A O 1
ATOM 524 N N . SER A 1 73 ? -6.781 -9.415 -5.682 1.00 93.19 73 SER A N 1
ATOM 525 C CA . SER A 1 73 ? -6.980 -9.981 -7.018 1.00 93.19 73 SER A CA 1
ATOM 526 C C . SER A 1 73 ? -5.980 -9.408 -8.019 1.00 93.19 73 SER A C 1
ATOM 528 O O . SER A 1 73 ? -5.304 -10.160 -8.712 1.00 93.19 73 SER A O 1
ATOM 530 N N . VAL A 1 74 ? -5.798 -8.085 -7.998 1.00 96.56 74 VAL A N 1
ATOM 531 C CA . VAL A 1 74 ? -4.837 -7.391 -8.867 1.00 96.56 74 VAL A CA 1
ATOM 532 C C . VAL A 1 74 ? -3.402 -7.838 -8.581 1.00 96.56 74 VAL A C 1
ATOM 534 O O . VAL A 1 74 ? -2.601 -7.962 -9.500 1.00 96.56 74 VAL A O 1
ATOM 537 N N . GLY A 1 75 ? -3.073 -8.152 -7.326 1.00 95.00 75 GLY A N 1
ATOM 538 C CA . GLY A 1 75 ? -1.791 -8.748 -6.961 1.00 95.00 75 GLY A CA 1
ATOM 539 C C . GLY A 1 75 ? -1.488 -10.036 -7.729 1.00 95.00 75 GLY A C 1
ATOM 540 O O . GLY A 1 75 ? -0.355 -10.216 -8.169 1.00 95.00 75 GLY A O 1
ATOM 541 N N . PHE A 1 76 ? -2.480 -10.901 -7.967 1.00 92.88 76 PHE A N 1
ATOM 542 C CA . PHE A 1 76 ? -2.273 -12.112 -8.768 1.00 92.88 76 PHE A CA 1
ATOM 543 C C . PHE A 1 76 ? -1.923 -11.804 -10.225 1.00 92.88 76 PHE A C 1
ATOM 545 O O . PHE A 1 76 ? -1.048 -12.464 -10.784 1.00 92.88 76 PHE A O 1
ATOM 552 N N . ASP A 1 77 ? -2.531 -10.776 -10.819 1.00 94.62 77 ASP A N 1
ATOM 553 C CA . ASP A 1 77 ? -2.177 -10.320 -12.166 1.00 94.62 77 ASP A CA 1
ATOM 554 C C . ASP A 1 77 ? -0.716 -9.865 -12.193 1.00 94.62 77 ASP A C 1
ATOM 556 O O . ASP A 1 77 ? 0.064 -10.319 -13.027 1.00 94.62 77 ASP A O 1
ATOM 560 N N . LEU A 1 78 ? -0.319 -9.033 -11.227 1.00 96.88 78 LEU A N 1
ATOM 561 C CA . LEU A 1 78 ? 1.004 -8.405 -11.179 1.00 96.88 78 LEU A CA 1
ATOM 562 C C . LEU A 1 78 ? 2.144 -9.383 -10.869 1.00 96.88 78 LEU A C 1
ATOM 564 O O . LEU A 1 78 ? 3.287 -9.119 -11.253 1.00 96.88 78 LEU A O 1
ATOM 568 N N . LEU A 1 79 ? 1.851 -10.529 -10.242 1.00 95.69 79 LEU A N 1
ATOM 569 C CA . LEU A 1 79 ? 2.793 -11.651 -10.155 1.00 95.69 79 LEU A CA 1
ATOM 570 C C . LEU A 1 79 ? 3.164 -12.188 -11.546 1.00 95.69 79 LEU A C 1
ATOM 572 O O . LEU A 1 79 ? 4.236 -12.763 -11.704 1.00 95.69 79 LEU A O 1
ATOM 576 N N . VAL A 1 80 ? 2.318 -12.016 -12.561 1.00 93.75 80 VAL A N 1
ATOM 577 C CA . VAL A 1 80 ? 2.564 -12.524 -13.918 1.00 93.75 80 VAL A CA 1
ATOM 578 C C . VAL A 1 80 ? 2.913 -11.401 -14.886 1.00 93.75 80 VAL A C 1
ATOM 580 O O . VAL A 1 80 ? 3.868 -11.543 -15.640 1.00 93.75 80 VAL A O 1
ATOM 583 N N . THR A 1 81 ? 2.177 -10.291 -14.862 1.00 95.00 81 THR A N 1
ATOM 584 C CA . THR A 1 81 ? 2.297 -9.201 -15.842 1.00 95.00 81 THR A CA 1
ATOM 585 C C . THR A 1 81 ? 3.308 -8.133 -15.439 1.00 95.00 81 THR A C 1
ATOM 587 O O . THR A 1 81 ? 3.832 -7.434 -16.301 1.00 95.00 81 THR A O 1
ATOM 590 N N . GLY A 1 82 ? 3.556 -7.972 -14.135 1.00 97.00 82 GLY A N 1
ATOM 591 C CA . GLY A 1 82 ? 4.317 -6.850 -13.591 1.00 97.00 82 GLY A CA 1
ATOM 592 C C . GLY A 1 82 ? 3.666 -5.484 -13.845 1.00 97.00 82 GLY A C 1
ATOM 593 O O . GLY A 1 82 ? 2.510 -5.379 -14.260 1.00 97.00 82 GLY A O 1
ATOM 594 N N . ILE A 1 83 ? 4.422 -4.425 -13.555 1.00 97.69 83 ILE A N 1
ATOM 595 C CA . ILE A 1 83 ? 4.004 -3.021 -13.609 1.00 97.69 83 ILE A CA 1
ATOM 596 C C . ILE A 1 83 ? 4.959 -2.257 -14.537 1.00 97.69 83 ILE A C 1
ATOM 598 O O . ILE A 1 83 ? 6.176 -2.284 -14.349 1.00 97.69 83 ILE A O 1
ATOM 602 N N . THR A 1 84 ? 4.418 -1.557 -15.534 1.00 96.44 84 THR A N 1
ATOM 603 C CA . THR A 1 84 ? 5.190 -0.645 -16.399 1.00 96.44 84 THR A CA 1
ATOM 604 C C . THR A 1 84 ? 5.361 0.736 -15.751 1.00 96.44 84 THR A C 1
ATOM 606 O O . THR A 1 84 ? 4.751 1.043 -14.730 1.00 96.44 84 THR A O 1
ATOM 609 N N . THR A 1 85 ? 6.163 1.611 -16.353 1.00 95.00 85 THR A N 1
ATOM 610 C CA . THR A 1 85 ? 6.386 2.981 -15.877 1.00 95.00 85 THR A CA 1
ATOM 611 C C . THR A 1 85 ? 5.341 3.981 -16.374 1.00 95.00 85 THR A C 1
ATOM 613 O O . THR A 1 85 ? 4.754 3.814 -17.451 1.00 95.00 85 THR A O 1
ATOM 616 N N . GLU A 1 86 ? 5.144 5.057 -15.608 1.00 93.94 86 GLU A N 1
ATOM 617 C CA . GLU A 1 86 ? 4.290 6.207 -15.935 1.00 93.94 86 GLU A CA 1
ATOM 618 C C . GLU A 1 86 ? 4.685 6.821 -17.282 1.00 93.94 86 GLU A C 1
ATOM 620 O O . GLU A 1 86 ? 3.828 7.196 -18.074 1.00 93.94 86 GLU A O 1
ATOM 625 N N . ARG A 1 87 ? 5.985 6.836 -17.604 1.00 93.12 87 ARG A N 1
ATOM 626 C CA . ARG A 1 87 ? 6.479 7.283 -18.913 1.00 93.12 87 ARG A CA 1
ATOM 627 C C . ARG A 1 87 ? 5.866 6.490 -20.072 1.00 93.12 87 ARG A C 1
ATOM 629 O O . ARG A 1 87 ? 5.580 7.073 -21.114 1.00 93.12 87 ARG A O 1
ATOM 636 N N . CYS A 1 88 ? 5.701 5.175 -19.926 1.00 95.12 88 CYS A N 1
ATOM 637 C CA . CYS A 1 88 ? 5.140 4.346 -20.995 1.00 95.12 88 CYS A CA 1
ATOM 638 C C . CYS A 1 88 ? 3.608 4.417 -21.029 1.00 95.12 88 CYS A C 1
ATOM 640 O O . CYS A 1 88 ? 2.992 4.560 -22.093 1.00 95.12 88 CYS A O 1
ATOM 642 N N . MET A 1 89 ? 2.988 4.369 -19.848 1.00 96.69 89 MET A N 1
ATOM 643 C CA . MET A 1 89 ? 1.542 4.487 -19.681 1.00 96.69 89 MET A CA 1
ATOM 644 C C . MET A 1 89 ? 1.209 5.623 -18.707 1.00 96.69 89 MET A C 1
ATOM 646 O O . MET A 1 89 ? 1.031 5.366 -17.518 1.00 96.69 89 MET A O 1
ATOM 650 N N . PRO A 1 90 ? 1.101 6.872 -19.189 1.00 96.12 90 PRO A N 1
ATOM 651 C CA . PRO A 1 90 ? 0.682 7.984 -18.344 1.00 96.12 90 PRO A CA 1
ATOM 652 C C . PRO A 1 90 ? -0.759 7.811 -17.863 1.00 96.12 90 PRO A C 1
ATOM 654 O O . PRO A 1 90 ? -1.599 7.278 -18.595 1.00 96.12 90 PRO A O 1
ATOM 657 N N . TYR A 1 91 ? -1.059 8.290 -16.660 1.00 96.88 91 TYR A N 1
ATOM 658 C CA . TYR A 1 91 ? -2.403 8.281 -16.100 1.00 96.88 91 TYR A CA 1
ATOM 659 C C . TYR A 1 91 ? -3.332 9.246 -16.840 1.00 96.88 91 TYR A C 1
ATOM 661 O O . TYR A 1 91 ? -3.036 10.431 -16.991 1.00 96.88 91 TYR A O 1
ATOM 669 N N . VAL A 1 92 ? -4.474 8.732 -17.305 1.00 96.31 92 VAL A N 1
ATOM 670 C CA . VAL A 1 92 ? -5.446 9.474 -18.130 1.00 96.31 92 VAL A CA 1
ATOM 671 C C . VAL A 1 92 ? -6.810 9.646 -17.459 1.00 96.31 92 VAL A C 1
ATOM 673 O O . VAL A 1 92 ? -7.757 10.090 -18.106 1.00 96.31 92 VAL A O 1
ATOM 676 N N . PHE A 1 93 ? -6.917 9.349 -16.158 1.00 95.88 93 PHE A N 1
ATOM 677 C CA . PHE A 1 93 ? -8.124 9.575 -15.346 1.00 95.88 93 PHE A CA 1
ATOM 678 C C . PHE A 1 93 ? -9.389 8.842 -15.842 1.00 95.88 93 PHE A C 1
ATOM 680 O O . PHE A 1 93 ? -10.504 9.222 -15.488 1.00 95.88 93 PHE A O 1
ATOM 687 N N . ASN A 1 94 ? -9.227 7.810 -16.671 1.00 96.38 94 ASN A N 1
ATOM 688 C CA . ASN A 1 94 ? -10.287 6.949 -17.194 1.00 96.38 94 ASN A CA 1
ATOM 689 C C . ASN A 1 94 ? -9.730 5.537 -17.467 1.00 96.38 94 ASN A C 1
ATOM 691 O O . ASN A 1 94 ? -8.529 5.306 -17.300 1.00 96.38 94 ASN A O 1
ATOM 695 N N . ASP A 1 95 ? -10.590 4.613 -17.908 1.00 96.69 95 ASP A N 1
ATOM 696 C CA . ASP A 1 95 ? -10.230 3.208 -18.160 1.00 96.69 95 ASP A CA 1
ATOM 697 C C . ASP A 1 95 ? -9.027 3.045 -19.095 1.00 96.69 95 ASP A C 1
ATOM 699 O O . ASP A 1 95 ? -8.257 2.095 -18.954 1.00 96.69 95 ASP A O 1
ATOM 703 N N . GLY A 1 96 ? -8.823 3.980 -20.027 1.00 94.69 96 GLY A N 1
ATOM 704 C CA . GLY A 1 96 ? -7.731 3.943 -20.988 1.00 94.69 96 GLY A CA 1
ATOM 705 C C . GLY A 1 96 ? -7.767 2.698 -21.879 1.00 94.69 96 GLY A C 1
ATOM 706 O O . GLY A 1 96 ? -8.793 2.048 -22.067 1.00 94.69 96 GLY A O 1
ATOM 707 N N . LYS A 1 97 ? -6.617 2.371 -22.469 1.00 95.31 97 LYS A N 1
ATOM 708 C CA . LYS A 1 97 ? -6.394 1.107 -23.178 1.00 95.31 97 LYS A CA 1
ATOM 709 C C . LYS A 1 97 ? -5.092 0.498 -22.691 1.00 95.31 97 LYS A C 1
ATOM 711 O O . LYS A 1 97 ? -4.105 1.221 -22.541 1.00 95.31 97 LYS A O 1
ATOM 716 N N . CYS A 1 98 ? -5.081 -0.818 -22.494 1.00 96.94 98 CYS A N 1
ATOM 717 C CA . CYS A 1 98 ? -3.837 -1.521 -22.223 1.00 96.94 98 CYS A CA 1
ATOM 718 C C . CYS A 1 98 ? -2.897 -1.418 -23.433 1.00 96.94 98 CYS A C 1
ATOM 720 O O . CYS A 1 98 ? -3.296 -1.733 -24.555 1.00 96.94 98 CYS A O 1
ATOM 722 N N . LYS A 1 99 ? -1.659 -0.976 -23.193 1.00 97.06 99 LYS A N 1
ATOM 723 C CA . LYS A 1 99 ? -0.588 -0.883 -24.192 1.00 97.06 99 LYS A CA 1
ATOM 724 C C . LYS A 1 99 ? 0.388 -2.033 -23.982 1.00 97.06 99 LYS A C 1
ATOM 726 O O . LYS A 1 99 ? 1.295 -1.925 -23.158 1.00 97.06 99 LYS A O 1
ATOM 731 N N . SER A 1 100 ? 0.191 -3.147 -24.682 1.00 95.31 100 SER A N 1
ATOM 732 C CA . SER A 1 100 ? 1.028 -4.342 -24.505 1.00 95.31 100 SER A CA 1
ATOM 733 C C . SER A 1 100 ? 2.499 -4.084 -24.841 1.00 95.31 100 SER A C 1
ATOM 735 O O . SER A 1 100 ? 3.382 -4.687 -24.237 1.00 95.31 100 SER A O 1
ATOM 737 N N . GLU A 1 101 ? 2.782 -3.128 -25.731 1.00 97.31 101 GLU A N 1
ATOM 738 C CA . GLU A 1 101 ? 4.136 -2.711 -26.093 1.00 97.31 101 GLU A CA 1
ATOM 739 C C . GLU A 1 101 ? 4.968 -2.226 -24.898 1.00 97.31 101 GLU A C 1
ATOM 741 O O . GLU A 1 101 ? 6.191 -2.364 -24.908 1.00 97.31 101 GLU A O 1
ATOM 746 N N . CYS A 1 102 ? 4.316 -1.730 -23.842 1.00 96.75 102 CYS A N 1
ATOM 747 C CA . CYS A 1 102 ? 4.972 -1.315 -22.605 1.00 96.75 102 CYS A CA 1
ATOM 748 C C . CYS A 1 102 ? 5.499 -2.485 -21.763 1.00 96.75 102 CYS A C 1
ATOM 750 O O . CYS A 1 102 ? 6.292 -2.266 -20.852 1.00 96.75 102 CYS A O 1
ATOM 752 N N . PHE A 1 103 ? 5.096 -3.717 -22.082 1.00 96.69 103 PHE A N 1
ATOM 753 C CA . PHE A 1 103 ? 5.458 -4.925 -21.344 1.00 96.69 103 PHE A CA 1
ATOM 754 C C . PHE A 1 103 ? 6.375 -5.868 -22.138 1.00 96.69 103 PHE A C 1
ATOM 756 O O . PHE A 1 103 ? 6.809 -6.884 -21.607 1.00 96.69 103 PHE A O 1
ATOM 763 N N . HIS A 1 104 ? 6.697 -5.549 -23.399 1.00 95.81 104 HIS A N 1
ATOM 764 C CA . HIS A 1 104 ? 7.519 -6.418 -24.253 1.00 95.81 104 HIS A CA 1
ATOM 765 C C . HIS A 1 104 ? 8.990 -6.507 -23.809 1.00 95.81 104 HIS A C 1
ATOM 767 O O . HIS A 1 104 ? 9.632 -7.530 -24.029 1.00 95.81 104 HIS A O 1
ATOM 773 N N . ASP A 1 105 ? 9.542 -5.438 -23.225 1.00 95.31 105 ASP A N 1
ATOM 774 C CA . ASP A 1 105 ? 10.909 -5.429 -22.692 1.00 95.31 105 ASP A CA 1
ATOM 775 C C . ASP A 1 105 ? 10.863 -5.648 -21.179 1.00 95.31 105 ASP A C 1
ATOM 777 O O . ASP A 1 105 ? 10.649 -4.704 -20.417 1.00 95.31 105 ASP A O 1
ATOM 781 N N . GLU A 1 106 ? 11.084 -6.887 -20.735 1.00 94.56 106 GLU A N 1
ATOM 782 C CA . GLU A 1 106 ? 11.031 -7.252 -19.312 1.00 94.56 106 GLU A CA 1
ATOM 783 C C . GLU A 1 106 ? 11.970 -6.407 -18.440 1.00 94.56 106 GLU A C 1
ATOM 785 O O . GLU A 1 106 ? 11.670 -6.158 -17.274 1.00 94.56 10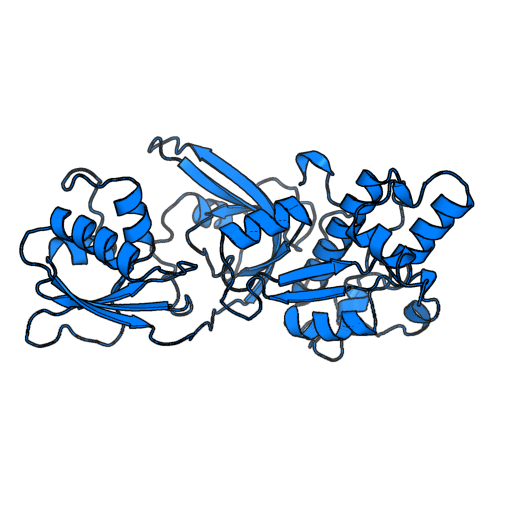6 GLU A O 1
ATOM 790 N N . ARG A 1 107 ? 13.068 -5.883 -19.000 1.00 93.94 107 ARG A N 1
ATOM 791 C CA . ARG A 1 107 ? 14.010 -4.996 -18.291 1.00 93.94 107 ARG A CA 1
ATOM 792 C C . ARG A 1 107 ? 13.398 -3.646 -17.909 1.00 93.94 107 ARG A C 1
ATOM 794 O O . ARG A 1 107 ? 14.016 -2.887 -17.170 1.00 93.94 107 ARG A O 1
ATOM 801 N N . LYS A 1 108 ? 12.204 -3.331 -18.419 1.00 93.50 108 LYS A N 1
ATOM 802 C CA . LYS A 1 108 ? 11.428 -2.121 -18.108 1.00 93.50 108 LYS A CA 1
ATOM 803 C C . LYS A 1 108 ? 10.151 -2.420 -17.317 1.00 93.50 108 LYS A C 1
ATOM 805 O O . LYS A 1 108 ? 9.407 -1.492 -17.004 1.00 93.50 108 LYS A O 1
ATOM 810 N N . VAL A 1 109 ? 9.910 -3.689 -16.985 1.00 96.56 109 VAL A N 1
ATOM 811 C CA . VAL A 1 109 ? 8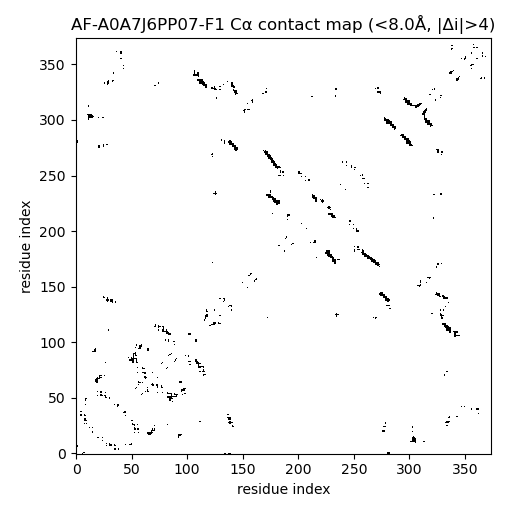.735 -4.153 -16.243 1.00 96.56 109 VAL A CA 1
ATOM 812 C C . VAL A 1 109 ? 9.135 -4.525 -14.819 1.00 96.56 109 VAL A C 1
ATOM 814 O O . VAL A 1 109 ? 10.084 -5.275 -14.591 1.00 96.56 109 VAL A O 1
ATOM 817 N N . TRP A 1 110 ? 8.390 -4.010 -13.848 1.00 96.81 110 TRP A N 1
ATOM 818 C CA . TRP A 1 110 ? 8.634 -4.214 -12.425 1.00 96.81 110 TRP A CA 1
ATOM 819 C C . TRP A 1 110 ? 7.680 -5.266 -11.880 1.00 96.81 110 TRP A C 1
ATOM 821 O O . TRP A 1 110 ? 6.476 -5.040 -11.787 1.00 96.81 110 TRP A O 1
ATOM 831 N N . TYR A 1 111 ? 8.214 -6.429 -11.531 1.00 97.75 111 TYR A N 1
ATOM 832 C CA . TYR A 1 111 ? 7.421 -7.528 -10.996 1.00 97.75 111 TYR A CA 1
ATOM 833 C C . TYR A 1 111 ? 7.316 -7.458 -9.477 1.00 97.75 111 TYR A C 1
ATOM 835 O O . TYR A 1 111 ? 8.201 -6.932 -8.798 1.00 97.75 111 TYR A O 1
ATOM 843 N N . ILE A 1 112 ? 6.247 -8.046 -8.946 1.00 97.62 112 ILE A N 1
ATOM 844 C CA . ILE A 1 112 ? 6.124 -8.345 -7.521 1.00 97.62 112 ILE A CA 1
ATOM 845 C C . ILE A 1 112 ? 6.392 -9.831 -7.279 1.00 97.62 112 ILE A C 1
ATOM 847 O O . ILE A 1 112 ? 6.148 -10.664 -8.153 1.00 97.62 112 ILE A O 1
ATOM 851 N N . LYS A 1 113 ? 6.897 -10.158 -6.088 1.00 95.56 113 LYS A N 1
ATOM 852 C CA . LYS A 1 113 ? 7.028 -11.538 -5.589 1.00 95.56 113 LYS A CA 1
ATOM 853 C C . LYS A 1 113 ? 5.902 -11.923 -4.633 1.00 95.56 113 LYS A C 1
ATOM 855 O O . LYS A 1 113 ? 5.693 -13.100 -4.363 1.00 95.56 113 LYS A O 1
ATOM 860 N N . GLU A 1 114 ? 5.213 -10.925 -4.085 1.00 92.94 114 GLU A N 1
ATOM 861 C CA . GLU A 1 114 ? 4.161 -11.090 -3.090 1.00 92.94 114 GLU A CA 1
ATOM 862 C C . GLU A 1 114 ? 3.087 -10.026 -3.310 1.00 92.94 114 GLU A C 1
ATOM 864 O O . GLU A 1 114 ? 3.416 -8.848 -3.426 1.00 92.94 114 GLU A O 1
ATOM 869 N N . GLY A 1 115 ? 1.826 -10.461 -3.348 1.00 92.31 115 GLY A N 1
ATOM 870 C CA . GLY A 1 115 ? 0.623 -9.629 -3.362 1.00 92.31 115 GLY A CA 1
ATOM 871 C C . GLY A 1 115 ? -0.430 -10.267 -2.458 1.00 92.31 115 GLY A C 1
ATOM 872 O O . GLY A 1 115 ? -1.379 -10.866 -2.952 1.00 92.31 115 GLY A O 1
ATOM 873 N N . THR A 1 116 ? -0.219 -10.249 -1.136 1.00 90.38 116 THR A N 1
ATOM 874 C CA . THR A 1 116 ? -1.014 -11.057 -0.185 1.00 90.38 116 THR A CA 1
ATOM 875 C C . THR A 1 116 ? -1.542 -10.259 1.002 1.00 90.38 116 THR A C 1
ATOM 877 O O . THR A 1 116 ? -0.969 -9.240 1.395 1.00 90.38 116 THR A O 1
ATOM 880 N N . TYR A 1 117 ? -2.635 -10.740 1.602 1.00 88.81 117 TYR A N 1
ATOM 881 C CA . TYR A 1 117 ? -3.154 -10.179 2.847 1.00 88.81 117 TYR A CA 1
ATOM 882 C C . TYR A 1 117 ? -2.165 -10.399 3.981 1.00 88.81 117 TYR A C 1
ATOM 884 O O . TYR A 1 117 ? -1.674 -11.510 4.217 1.00 88.81 117 TYR A O 1
ATOM 892 N N . LYS A 1 118 ? -1.911 -9.346 4.754 1.00 85.50 118 LYS A N 1
ATOM 893 C CA . LYS A 1 118 ? -1.036 -9.464 5.910 1.00 85.50 118 LYS A CA 1
ATOM 894 C C . LYS A 1 118 ? -1.707 -10.310 6.990 1.00 85.50 118 LYS A C 1
ATOM 896 O O . LYS A 1 118 ? -2.845 -10.074 7.369 1.00 85.50 118 LYS A O 1
ATOM 901 N N . GLY A 1 119 ? -0.971 -11.303 7.486 1.00 75.00 119 GLY A N 1
ATOM 902 C CA . GLY A 1 119 ? -1.528 -12.380 8.315 1.00 75.00 119 GLY A CA 1
ATOM 903 C C . GLY A 1 119 ? -1.811 -13.668 7.530 1.00 75.00 119 GLY A C 1
ATOM 904 O O . GLY A 1 119 ? -2.123 -14.689 8.140 1.00 75.00 119 GLY A O 1
ATOM 905 N N . GLY A 1 120 ? -1.632 -13.647 6.204 1.00 79.19 120 GLY A N 1
ATOM 906 C CA . GLY A 1 120 ? -1.701 -14.803 5.305 1.00 79.19 120 GLY A CA 1
ATOM 907 C C . GLY A 1 120 ? -3.030 -14.931 4.564 1.00 79.19 120 GLY A C 1
ATOM 908 O O . GLY A 1 120 ? -3.064 -15.470 3.464 1.00 79.19 120 GLY A O 1
ATOM 909 N N . PHE A 1 121 ? -4.116 -14.409 5.133 1.00 77.88 121 PHE A N 1
ATOM 910 C CA . PHE A 1 121 ? -5.432 -14.371 4.506 1.00 77.88 121 PHE A CA 1
ATOM 911 C C . PHE A 1 121 ? -6.235 -13.170 5.007 1.00 77.88 121 PHE A C 1
ATOM 913 O O . PHE A 1 121 ? -5.882 -12.524 5.998 1.00 77.88 121 PHE A O 1
ATOM 920 N N . TYR A 1 122 ? -7.306 -12.873 4.280 1.00 76.19 122 TYR A N 1
ATOM 921 C CA . TYR A 1 122 ? -8.217 -11.774 4.555 1.00 76.19 122 TYR A CA 1
ATOM 922 C C . TYR A 1 122 ? -8.732 -11.796 6.005 1.00 76.19 122 TYR A C 1
ATOM 924 O O . TYR A 1 122 ? -9.244 -12.813 6.466 1.00 76.19 122 TYR A O 1
ATOM 932 N N . GLY A 1 123 ? -8.578 -10.673 6.714 1.00 68.81 123 GLY A N 1
ATOM 933 C CA . GLY A 1 123 ? -9.058 -10.479 8.084 1.00 68.81 123 GLY A CA 1
ATOM 934 C C . GLY A 1 123 ? -8.140 -10.945 9.218 1.00 68.81 123 GLY A C 1
ATOM 935 O O . GLY A 1 123 ? -8.394 -10.631 10.378 1.00 68.81 123 GLY A O 1
ATOM 936 N N . ARG A 1 124 ? -7.004 -11.584 8.912 1.00 73.44 124 ARG A N 1
ATOM 937 C CA . ARG A 1 124 ? -5.962 -11.904 9.911 1.00 73.44 124 ARG A CA 1
ATOM 938 C C . ARG A 1 124 ? -4.940 -10.774 10.125 1.00 73.44 124 ARG A C 1
ATOM 940 O O . ARG A 1 124 ? -3.911 -10.941 10.797 1.00 73.44 124 ARG A O 1
ATOM 947 N N . CYS A 1 125 ? -5.199 -9.612 9.540 1.00 76.88 125 CYS A N 1
ATOM 948 C CA . CYS A 1 125 ? -4.345 -8.448 9.696 1.00 76.88 125 CYS A CA 1
ATOM 949 C C . CYS A 1 125 ? -4.370 -7.932 11.145 1.00 76.88 125 CYS A C 1
ATOM 951 O O . CYS A 1 125 ? -5.279 -8.231 11.916 1.00 76.88 125 CYS A O 1
ATOM 953 N N . SER A 1 126 ? -3.319 -7.214 11.544 1.00 74.44 126 SER A N 1
ATOM 954 C CA . SER A 1 126 ? -3.289 -6.520 12.825 1.00 74.44 126 SER A CA 1
ATOM 955 C C . SER A 1 126 ? -2.492 -5.233 12.779 1.00 74.44 126 SER A C 1
ATOM 957 O O . SER A 1 126 ? -1.556 -5.119 11.986 1.00 74.44 126 SER A O 1
ATOM 959 N N . MET A 1 127 ? -2.796 -4.302 13.690 1.00 82.44 127 MET A N 1
ATOM 960 C CA . MET A 1 127 ? -1.994 -3.092 13.901 1.00 82.44 127 MET A CA 1
ATOM 961 C C . MET A 1 127 ? -0.496 -3.432 13.981 1.00 82.44 127 MET A C 1
ATOM 963 O O . MET A 1 127 ? 0.306 -2.875 13.237 1.00 82.44 127 MET A O 1
ATOM 967 N N . ALA A 1 128 ? -0.116 -4.401 14.819 1.00 80.00 128 ALA A N 1
ATOM 968 C CA . ALA A 1 128 ? 1.280 -4.810 14.983 1.00 80.00 128 ALA A CA 1
ATOM 969 C C . ALA A 1 128 ? 1.902 -5.342 13.678 1.00 80.00 128 ALA A C 1
ATOM 971 O O . ALA A 1 128 ? 3.045 -5.016 13.355 1.00 80.00 128 ALA A O 1
ATOM 972 N N . ARG A 1 129 ? 1.145 -6.118 12.890 1.00 85.19 129 ARG A N 1
ATOM 973 C CA . ARG A 1 129 ? 1.599 -6.637 11.591 1.00 85.19 129 ARG A CA 1
ATOM 974 C C . ARG A 1 129 ? 1.777 -5.530 10.552 1.00 85.19 129 ARG A C 1
ATOM 976 O O . ARG A 1 129 ? 2.716 -5.612 9.758 1.00 85.19 129 ARG A O 1
ATOM 983 N N . ILE A 1 130 ? 0.916 -4.512 10.566 1.00 90.12 130 ILE A N 1
ATOM 984 C CA . ILE A 1 130 ? 1.042 -3.322 9.716 1.00 90.12 130 ILE A CA 1
ATOM 985 C C . ILE A 1 130 ? 2.291 -2.534 10.114 1.00 90.12 130 ILE A C 1
ATOM 987 O O . ILE A 1 130 ? 3.128 -2.264 9.258 1.00 90.12 130 ILE A O 1
ATOM 991 N N . MET A 1 131 ? 2.477 -2.231 11.407 1.00 91.00 131 MET A N 1
ATOM 992 C CA . MET A 1 131 ? 3.670 -1.522 11.900 1.00 91.00 131 MET A CA 1
ATOM 993 C C . MET A 1 131 ? 4.953 -2.257 11.494 1.00 91.00 131 MET A C 1
ATOM 995 O O . MET A 1 131 ? 5.877 -1.649 10.954 1.00 91.00 131 MET A O 1
ATOM 999 N N . GLN A 1 132 ? 4.986 -3.578 11.697 1.00 90.19 132 GLN A N 1
ATOM 1000 C CA . GLN A 1 132 ? 6.116 -4.420 11.319 1.00 90.19 132 GLN A CA 1
ATOM 1001 C C . GLN A 1 132 ? 6.394 -4.356 9.811 1.00 90.19 132 GLN A C 1
ATOM 1003 O O . GLN A 1 132 ? 7.541 -4.154 9.418 1.00 90.19 132 GLN A O 1
ATOM 1008 N N . HIS A 1 133 ? 5.365 -4.492 8.967 1.00 93.38 133 HIS A N 1
ATOM 1009 C CA . HIS A 1 133 ? 5.533 -4.401 7.516 1.00 93.38 133 HIS A CA 1
ATOM 1010 C C . HIS A 1 133 ? 6.050 -3.016 7.106 1.00 93.38 133 HIS A C 1
ATOM 1012 O O . HIS A 1 133 ? 7.027 -2.927 6.366 1.00 93.38 133 HIS A O 1
ATOM 1018 N N . VAL A 1 134 ? 5.462 -1.938 7.632 1.00 92.94 134 VAL A N 1
ATOM 1019 C CA . VAL A 1 134 ? 5.863 -0.569 7.281 1.00 92.94 134 VAL A CA 1
ATOM 1020 C C . VAL A 1 134 ? 7.298 -0.263 7.704 1.00 92.94 134 VAL A C 1
ATOM 1022 O O . VAL A 1 134 ? 8.027 0.425 6.987 1.00 92.94 134 VAL A O 1
ATOM 1025 N N . TYR A 1 135 ? 7.741 -0.819 8.830 1.00 90.81 135 TYR A N 1
ATOM 1026 C CA . TYR A 1 135 ? 9.136 -0.754 9.258 1.00 90.81 135 TYR A CA 1
ATOM 1027 C C . TYR A 1 135 ? 10.074 -1.520 8.308 1.00 90.81 135 TYR A C 1
ATOM 1029 O O . TYR A 1 135 ? 11.082 -0.983 7.838 1.00 90.81 135 TYR A O 1
ATOM 1037 N N . GLN A 1 136 ? 9.744 -2.782 8.018 1.00 90.12 136 GLN A N 1
ATOM 1038 C CA . GLN A 1 136 ? 10.627 -3.716 7.316 1.00 90.12 136 GLN A CA 1
ATOM 1039 C C . GLN A 1 136 ? 10.662 -3.498 5.805 1.00 90.12 136 GLN A C 1
ATOM 1041 O O . GLN A 1 136 ? 11.738 -3.555 5.217 1.00 90.12 136 GLN A O 1
ATOM 1046 N N . HIS A 1 137 ? 9.530 -3.180 5.187 1.00 91.06 137 HIS A N 1
ATOM 1047 C CA . HIS A 1 137 ? 9.370 -3.191 3.731 1.00 91.06 137 HIS A CA 1
ATOM 1048 C C . HIS A 1 137 ? 8.915 -1.852 3.156 1.00 91.06 137 HIS A C 1
ATOM 1050 O O . HIS A 1 137 ? 9.261 -1.537 2.024 1.00 91.06 137 HIS A O 1
ATOM 1056 N N . GLY A 1 138 ? 8.236 -1.023 3.949 1.00 91.38 138 GLY A N 1
ATOM 1057 C CA . GLY A 1 138 ? 7.805 0.304 3.524 1.00 91.38 138 GLY A CA 1
ATOM 1058 C C . GLY A 1 138 ? 6.298 0.421 3.328 1.00 91.38 138 GLY A C 1
ATOM 1059 O O . GLY A 1 138 ? 5.551 -0.225 4.057 1.00 91.38 138 GLY A O 1
ATOM 1060 N N . PRO A 1 139 ? 5.826 1.316 2.445 1.00 93.31 139 PRO A N 1
ATOM 1061 C CA . PRO A 1 139 ? 4.411 1.651 2.366 1.00 93.31 139 PRO A CA 1
ATOM 1062 C C . PRO A 1 139 ? 3.519 0.433 2.166 1.00 93.31 139 PRO A C 1
ATOM 1064 O O . PRO A 1 139 ? 3.821 -0.448 1.368 1.00 93.31 139 PRO A O 1
ATOM 1067 N N . MET A 1 140 ? 2.399 0.421 2.878 1.00 93.94 140 MET A N 1
ATOM 1068 C CA . MET A 1 140 ? 1.479 -0.702 2.892 1.00 93.94 140 MET A CA 1
ATOM 1069 C C . MET A 1 140 ? 0.110 -0.268 2.408 1.00 93.94 140 MET A C 1
ATOM 1071 O O . MET A 1 140 ? -0.451 0.704 2.916 1.00 93.94 140 MET A O 1
ATOM 1075 N N . GLN A 1 141 ? -0.451 -1.005 1.457 1.00 95.12 141 GLN A N 1
ATOM 1076 C CA . GLN A 1 141 ? -1.795 -0.722 0.989 1.00 95.12 141 GLN A CA 1
ATOM 1077 C C . GLN A 1 141 ? -2.835 -1.181 2.004 1.00 95.12 141 GLN A C 1
ATOM 1079 O O . GLN A 1 141 ? -2.766 -2.293 2.526 1.00 95.12 141 GLN A O 1
ATOM 1084 N N . VAL A 1 142 ? -3.817 -0.324 2.248 1.00 93.75 142 VAL A N 1
ATOM 1085 C CA . VAL A 1 142 ? -4.968 -0.572 3.117 1.00 93.75 142 VAL A CA 1
ATOM 1086 C C . VAL A 1 142 ? -6.243 -0.087 2.437 1.00 93.75 142 VAL A C 1
ATOM 1088 O O . VAL A 1 142 ? -6.191 0.549 1.383 1.00 93.75 142 VAL A O 1
ATOM 1091 N N . ALA A 1 143 ? -7.389 -0.372 3.042 1.00 89.88 143 ALA A N 1
ATOM 1092 C CA . ALA A 1 143 ? -8.673 0.148 2.603 1.00 89.88 143 ALA A CA 1
ATOM 1093 C C . ALA A 1 143 ? -9.473 0.653 3.801 1.00 89.88 143 ALA A C 1
ATOM 1095 O O . ALA A 1 143 ? -9.289 0.154 4.910 1.00 89.88 143 ALA A O 1
ATOM 1096 N N . ILE A 1 144 ? -10.332 1.641 3.566 1.00 84.94 144 ILE A N 1
ATOM 1097 C CA . ILE A 1 144 ? -11.246 2.185 4.565 1.00 84.94 144 ILE A CA 1
ATOM 1098 C C . ILE A 1 144 ? -12.675 2.261 4.034 1.00 84.94 144 ILE A C 1
ATOM 1100 O O . ILE A 1 144 ? -12.896 2.411 2.828 1.00 84.94 144 ILE A O 1
ATOM 1104 N N . GLU A 1 145 ? -13.647 2.214 4.937 1.00 80.69 145 GLU A N 1
ATOM 1105 C CA . GLU A 1 145 ? -14.953 2.823 4.735 1.00 80.69 145 GLU A CA 1
ATOM 1106 C C . GLU A 1 145 ? -14.795 4.337 4.827 1.00 80.69 145 GLU A C 1
ATOM 1108 O O . GLU A 1 145 ? -14.632 4.945 5.885 1.00 80.69 145 GLU A O 1
ATOM 1113 N N . ALA A 1 146 ? -14.793 4.941 3.658 1.00 76.12 146 ALA A N 1
ATOM 1114 C CA . ALA A 1 146 ? -14.595 6.345 3.465 1.00 76.12 146 ALA A CA 1
ATOM 1115 C C . ALA A 1 146 ? -15.982 7.033 3.434 1.00 76.12 146 ALA A C 1
ATOM 1117 O O . ALA A 1 146 ? -16.776 6.729 2.535 1.00 76.12 146 ALA A O 1
ATOM 1118 N N . PRO A 1 147 ? -16.317 7.935 4.384 1.00 66.56 147 PRO A N 1
ATOM 1119 C CA . PRO A 1 147 ? -17.613 8.609 4.394 1.00 66.56 147 PRO A CA 1
ATOM 1120 C C . PRO A 1 147 ? -17.854 9.438 3.127 1.00 66.56 147 PRO A C 1
ATOM 1122 O O . PRO A 1 147 ? -16.928 9.983 2.517 1.00 66.56 147 PRO A O 1
ATOM 1125 N N . ASN A 1 148 ? -19.128 9.561 2.745 1.00 51.81 148 ASN A N 1
ATOM 1126 C CA . ASN A 1 148 ? -19.545 10.391 1.617 1.00 51.81 148 ASN A CA 1
ATOM 1127 C C . ASN A 1 148 ? -19.062 11.833 1.824 1.00 51.81 148 ASN A C 1
ATOM 1129 O O . ASN A 1 148 ? -19.476 12.503 2.766 1.00 51.81 148 ASN A O 1
ATOM 1133 N N . GLY A 1 149 ? -18.200 12.314 0.927 1.00 51.91 149 GLY A N 1
ATOM 1134 C CA . GLY A 1 149 ? -17.673 13.673 1.007 1.00 51.91 149 GLY A CA 1
ATOM 1135 C C . GLY A 1 149 ? -16.547 13.838 2.022 1.00 51.91 149 GLY A C 1
ATOM 1136 O O . GLY A 1 149 ? -16.528 14.832 2.735 1.00 51.91 149 GLY A O 1
ATOM 1137 N N . LEU A 1 150 ? -15.597 12.903 2.070 1.00 55.50 150 LEU A N 1
ATOM 1138 C CA . LEU A 1 150 ? -14.278 13.089 2.683 1.00 55.50 150 LEU A CA 1
ATOM 1139 C C . LEU A 1 150 ? -13.590 14.376 2.183 1.00 55.50 150 LEU A C 1
ATOM 1141 O O . LEU A 1 150 ? -12.764 14.382 1.270 1.00 55.50 150 LEU A O 1
ATOM 1145 N N . THR A 1 151 ? -13.948 15.502 2.786 1.00 54.16 151 THR A N 1
ATOM 1146 C CA . THR A 1 151 ? -13.342 16.811 2.567 1.00 54.16 151 THR A CA 1
ATOM 1147 C C . THR A 1 151 ? -12.194 16.990 3.547 1.00 54.16 151 THR A C 1
ATOM 1149 O O . THR A 1 151 ? -12.305 16.500 4.666 1.00 54.16 151 THR A O 1
ATOM 1152 N N . PRO A 1 152 ? -11.134 17.748 3.204 1.00 50.28 152 PRO A N 1
ATOM 1153 C CA . PRO A 1 152 ? -10.015 18.035 4.111 1.00 50.28 152 PRO A CA 1
ATOM 1154 C C . PRO A 1 152 ? -10.428 18.487 5.527 1.00 50.28 152 PRO A C 1
ATOM 1156 O O . PRO A 1 152 ? -9.701 18.227 6.480 1.00 50.28 152 PRO A O 1
ATOM 1159 N N . THR A 1 153 ? -11.599 19.119 5.669 1.00 44.91 153 THR A N 1
ATOM 1160 C CA . THR A 1 153 ? -12.196 19.555 6.939 1.00 44.91 153 THR A CA 1
ATOM 1161 C C . THR A 1 153 ? -12.852 18.430 7.751 1.00 44.91 153 THR A C 1
ATOM 1163 O O . THR A 1 153 ? -12.652 18.396 8.960 1.00 44.91 153 THR A O 1
ATOM 1166 N N . LEU A 1 154 ? -13.550 17.474 7.120 1.00 44.75 154 LEU A N 1
ATOM 1167 C CA . LEU A 1 154 ? -14.214 16.346 7.801 1.00 44.75 154 LEU A CA 1
ATOM 1168 C C . LEU A 1 154 ? -13.206 15.403 8.499 1.00 44.75 154 LEU A C 1
ATOM 1170 O O . LEU A 1 154 ? -13.535 14.735 9.474 1.00 44.75 154 LEU A O 1
ATOM 1174 N N . PHE A 1 155 ? -11.950 15.372 8.036 1.00 50.22 155 PHE A N 1
ATOM 1175 C CA . PHE A 1 155 ? -10.888 14.539 8.621 1.00 50.22 155 PHE A CA 1
ATOM 1176 C C . PHE A 1 155 ? -10.378 15.020 9.970 1.00 50.22 155 PHE A C 1
ATOM 1178 O O . PHE A 1 155 ? -9.967 14.196 10.783 1.00 50.22 155 PHE A O 1
ATOM 1185 N N . HIS A 1 156 ? -10.382 16.334 10.214 1.00 44.59 156 HIS A N 1
ATOM 1186 C CA . HIS A 1 156 ? -10.013 16.842 11.530 1.00 44.59 156 HIS A CA 1
ATOM 1187 C C . HIS A 1 156 ? -11.053 16.398 12.564 1.00 44.59 156 HIS A C 1
ATOM 1189 O O . HIS A 1 156 ? -10.682 16.056 13.680 1.00 44.59 156 HIS A O 1
ATOM 1195 N N . ASP A 1 157 ? -12.329 16.302 12.189 1.00 43.00 157 ASP A N 1
ATOM 1196 C CA . ASP A 1 157 ? -13.392 15.825 13.077 1.00 43.00 157 ASP A CA 1
ATOM 1197 C C . ASP A 1 157 ? -13.303 14.306 13.318 1.00 43.00 157 ASP A C 1
ATOM 1199 O O . ASP A 1 157 ? -13.384 13.878 14.465 1.00 43.00 157 ASP A O 1
ATOM 1203 N N . ILE A 1 158 ? -12.966 13.505 12.294 1.00 48.41 158 ILE A N 1
ATOM 1204 C CA . ILE A 1 158 ? -12.693 12.056 12.440 1.00 48.41 158 ILE A CA 1
ATOM 1205 C C . ILE A 1 158 ? -11.545 11.767 13.432 1.00 48.41 158 ILE A C 1
ATOM 1207 O O . ILE A 1 158 ? -11.552 10.727 14.086 1.00 48.41 158 ILE A O 1
ATOM 1211 N N . VAL A 1 159 ? -10.564 12.671 13.549 1.00 44.72 159 VAL A N 1
ATOM 1212 C CA . VAL A 1 159 ? -9.386 12.504 14.423 1.00 44.72 159 VAL A CA 1
ATOM 1213 C C . VAL A 1 159 ? -9.502 13.274 15.749 1.00 44.72 159 VAL A C 1
ATOM 1215 O O . VAL A 1 159 ? -8.827 12.908 16.707 1.00 44.72 159 VAL A O 1
ATOM 1218 N N . SER A 1 160 ? -10.323 14.330 15.846 1.00 39.81 160 SER A N 1
ATOM 1219 C CA . SER A 1 160 ? -10.322 15.236 17.012 1.00 39.81 160 SER A CA 1
ATOM 1220 C C . SER A 1 160 ? -11.646 15.413 17.758 1.00 39.81 160 SER A C 1
ATOM 1222 O O . SER A 1 160 ? -11.585 15.859 18.905 1.00 39.81 160 SER A O 1
ATOM 1224 N N . LYS A 1 161 ? -12.825 15.098 17.192 1.00 33.97 161 LYS A N 1
ATOM 1225 C CA . LYS A 1 161 ? -14.109 15.310 17.890 1.00 33.97 161 LYS A CA 1
ATOM 1226 C C . LYS A 1 161 ? -15.218 14.351 17.456 1.00 33.97 161 LYS A C 1
ATOM 1228 O O . LYS A 1 161 ? -15.630 14.351 16.305 1.00 33.97 161 LYS A O 1
ATOM 1233 N N . ASP A 1 162 ? -15.769 13.641 18.441 1.00 34.47 162 ASP A N 1
ATOM 1234 C CA . ASP A 1 162 ? -17.145 13.127 18.480 1.00 34.47 162 ASP A CA 1
ATOM 1235 C C . ASP A 1 162 ? -17.691 12.511 17.185 1.00 34.47 162 ASP A C 1
ATOM 1237 O O . ASP A 1 162 ? -18.816 12.790 16.764 1.00 34.47 162 ASP A O 1
ATOM 1241 N N . VAL A 1 163 ? -16.977 11.543 16.611 1.00 36.06 163 VAL A N 1
ATOM 1242 C CA . VAL A 1 163 ? -17.653 10.529 15.795 1.00 36.06 163 VAL A CA 1
ATOM 1243 C C . VAL A 1 163 ? -18.270 9.487 16.734 1.00 36.06 163 VAL A C 1
ATOM 1245 O O . VAL A 1 163 ? -17.880 8.328 16.784 1.00 36.06 163 VAL A O 1
ATOM 1248 N N . HIS A 1 164 ? -19.274 9.925 17.496 1.00 33.91 164 HIS A N 1
ATOM 1249 C CA . HIS A 1 164 ? -20.231 9.053 18.183 1.00 33.91 164 HIS A CA 1
ATOM 1250 C C . HIS A 1 164 ? -21.312 8.509 17.219 1.00 33.91 164 HIS A C 1
ATOM 1252 O O . HIS A 1 164 ? -22.240 7.829 17.654 1.00 33.91 164 HIS A O 1
ATOM 1258 N N . HIS A 1 165 ? -21.208 8.798 15.913 1.00 30.00 165 HIS A N 1
ATOM 1259 C CA . HIS A 1 165 ? -22.234 8.481 14.908 1.00 30.00 165 HIS A CA 1
ATOM 1260 C C . HIS A 1 165 ? -21.736 7.863 13.595 1.00 30.00 165 HIS A C 1
ATOM 1262 O O . HIS A 1 165 ? -22.534 7.676 12.682 1.00 30.00 165 HIS A O 1
ATOM 1268 N N . VAL A 1 166 ? -20.471 7.457 13.503 1.00 34.50 166 VAL A N 1
ATOM 1269 C CA . VAL A 1 166 ? -20.192 6.251 12.717 1.00 34.50 166 VAL A CA 1
ATOM 1270 C C . VAL A 1 166 ? -20.449 5.142 13.723 1.00 34.50 166 VAL A C 1
ATOM 1272 O O . VAL A 1 166 ? -19.665 4.990 14.661 1.00 34.50 166 VAL A O 1
ATOM 1275 N N . GLU A 1 167 ? -21.599 4.457 13.624 1.00 32.88 167 GLU A N 1
ATOM 1276 C CA . GLU A 1 167 ? -21.716 3.150 14.284 1.00 32.88 167 GLU A CA 1
ATOM 1277 C C . GLU A 1 167 ? -20.404 2.425 13.968 1.00 32.88 167 GLU A C 1
ATOM 1279 O O . GLU A 1 167 ? -20.036 2.425 12.793 1.00 32.88 167 GLU A O 1
ATOM 1284 N N . PRO A 1 168 ? -19.642 1.908 14.953 1.00 38.38 168 PRO A N 1
ATOM 1285 C CA . PRO A 1 168 ? -18.541 1.014 14.638 1.00 38.38 168 PRO A CA 1
ATOM 1286 C C . PRO A 1 168 ? -19.164 -0.103 13.805 1.00 38.38 168 PRO A C 1
ATOM 1288 O O . PRO A 1 168 ? -19.920 -0.916 14.337 1.00 38.38 168 PRO A O 1
ATOM 1291 N N . ASP A 1 169 ? -18.991 0.002 12.486 1.00 36.59 169 ASP A N 1
ATOM 1292 C CA . ASP A 1 169 ? -19.810 -0.711 11.523 1.00 36.59 169 ASP A CA 1
ATOM 1293 C C . ASP A 1 169 ? -19.654 -2.208 11.778 1.00 36.59 169 ASP A C 1
ATOM 1295 O O . ASP A 1 169 ? -18.626 -2.678 12.278 1.00 36.59 169 ASP A O 1
ATOM 1299 N N . ARG A 1 170 ? -20.710 -2.946 11.438 1.00 38.25 170 ARG A N 1
ATOM 1300 C CA . ARG A 1 170 ? -20.969 -4.384 11.616 1.00 38.25 170 ARG A CA 1
ATOM 1301 C C . ARG A 1 170 ? -19.959 -5.291 10.899 1.00 38.25 170 ARG A C 1
ATOM 1303 O O . ARG A 1 170 ? -20.264 -6.435 10.583 1.00 38.25 170 ARG A O 1
ATOM 1310 N N . SER A 1 171 ? -18.787 -4.757 10.603 1.00 40.03 171 SER A N 1
ATOM 1311 C CA . SER A 1 171 ? -17.809 -5.228 9.648 1.00 40.03 171 SER A CA 1
ATOM 1312 C C . SER A 1 171 ? -16.417 -5.397 10.290 1.00 40.03 171 SER A C 1
ATOM 1314 O O . SER A 1 171 ? -15.444 -5.836 9.673 1.00 40.03 171 SER A O 1
ATOM 1316 N N . THR A 1 172 ? -16.313 -5.150 11.601 1.00 44.41 172 THR A N 1
ATOM 1317 C CA . THR A 1 172 ? -15.224 -5.687 12.413 1.00 44.41 172 THR A CA 1
ATOM 1318 C C . THR A 1 172 ? -15.496 -7.138 12.772 1.00 44.41 172 THR A C 1
ATOM 1320 O O . THR A 1 172 ? -16.350 -7.426 13.607 1.00 44.41 172 THR A O 1
ATOM 1323 N N . ALA A 1 173 ? -14.711 -8.031 12.175 1.00 51.22 173 ALA A N 1
ATOM 1324 C CA . ALA A 1 173 ? -14.721 -9.454 12.462 1.00 51.22 173 ALA A CA 1
ATOM 1325 C C . ALA A 1 173 ? -14.733 -9.741 13.962 1.00 51.22 173 ALA A C 1
ATOM 1327 O O . ALA A 1 173 ? -13.781 -9.414 14.678 1.00 51.22 173 ALA A O 1
ATOM 1328 N N . ASP A 1 174 ? -15.806 -10.359 14.425 1.00 52.97 174 ASP A N 1
ATOM 1329 C CA . ASP A 1 174 ? -15.888 -10.841 15.786 1.00 52.97 174 ASP A CA 1
ATOM 1330 C C . ASP A 1 174 ? -15.090 -12.132 15.900 1.00 52.97 174 ASP A C 1
ATOM 1332 O O . ASP A 1 174 ? -15.499 -13.186 15.421 1.00 52.97 174 ASP A O 1
ATOM 1336 N N . LEU A 1 175 ? -13.915 -12.055 16.519 1.00 58.34 175 LEU A N 1
ATOM 1337 C CA . LEU A 1 175 ? -13.033 -13.219 16.655 1.00 58.34 175 LEU A CA 1
ATOM 1338 C C . LEU A 1 175 ? -13.529 -14.183 17.735 1.00 58.34 175 LEU A C 1
ATOM 1340 O O . LEU A 1 175 ? -13.257 -15.387 17.697 1.00 58.34 175 LEU A O 1
ATOM 1344 N N . VAL A 1 176 ? -14.220 -13.630 18.730 1.00 69.81 176 VAL A N 1
ATOM 1345 C CA . VAL A 1 176 ? -14.627 -14.325 19.943 1.00 69.81 176 VAL A CA 1
ATOM 1346 C C . VAL A 1 176 ? -15.974 -13.796 20.402 1.00 69.81 176 VAL A C 1
ATOM 1348 O O . VAL A 1 176 ? -16.141 -12.590 20.578 1.00 69.81 176 VAL A O 1
ATOM 1351 N N . GLU A 1 177 ? -16.896 -14.712 20.668 1.00 77.50 177 GLU A N 1
ATOM 1352 C CA . GLU A 1 177 ? -18.104 -14.443 21.435 1.00 77.50 177 GLU A CA 1
ATOM 1353 C C . GLU A 1 177 ? -17.902 -14.929 22.871 1.00 77.50 177 GLU A C 1
ATOM 1355 O O . GLU A 1 177 ? -17.422 -16.040 23.123 1.00 77.50 177 GLU A O 1
ATOM 1360 N N . ILE A 1 178 ? -18.256 -14.075 23.824 1.00 82.56 178 ILE A N 1
ATOM 1361 C CA . ILE A 1 178 ? -18.080 -14.316 25.248 1.00 82.56 178 ILE A CA 1
ATOM 1362 C C . ILE A 1 178 ? -19.439 -14.220 25.917 1.00 82.56 178 ILE A C 1
ATOM 1364 O O . ILE A 1 178 ? -20.046 -13.155 25.934 1.00 82.56 178 ILE A O 1
ATOM 1368 N N . ALA A 1 179 ? -19.901 -15.319 26.498 1.00 84.94 179 ALA A N 1
ATOM 1369 C CA . ALA A 1 179 ? -21.071 -15.298 27.362 1.00 84.94 179 ALA A CA 1
ATOM 1370 C C . ALA A 1 179 ? -20.626 -14.911 28.777 1.00 84.94 179 ALA A C 1
ATOM 1372 O O . ALA A 1 179 ? -19.804 -15.606 29.384 1.00 84.94 179 ALA A O 1
ATOM 1373 N N . VAL A 1 180 ? -21.150 -13.799 29.291 1.00 86.38 180 VAL A N 1
ATOM 1374 C CA . VAL A 1 180 ? -20.887 -13.310 30.647 1.00 86.38 180 VAL A CA 1
ATOM 1375 C C . VAL A 1 180 ? -22.176 -13.344 31.455 1.00 86.38 180 VAL A C 1
ATOM 1377 O O . VAL A 1 180 ? -23.119 -12.605 31.172 1.00 86.38 180 VAL A O 1
ATOM 1380 N N . ALA A 1 181 ? -22.183 -14.168 32.496 1.00 85.62 181 ALA A N 1
ATOM 1381 C CA . ALA A 1 181 ? -23.278 -14.268 33.445 1.00 85.62 181 ALA A CA 1
ATOM 1382 C C . ALA A 1 181 ? -23.196 -13.182 34.517 1.00 85.62 181 ALA A C 1
ATOM 1384 O O . ALA A 1 181 ? -22.096 -12.813 34.947 1.00 85.62 181 ALA A O 1
ATOM 1385 N N . ASN A 1 182 ? -24.357 -12.716 34.989 1.00 84.50 182 ASN A N 1
ATOM 1386 C CA . ASN A 1 182 ? -24.490 -11.663 36.004 1.00 84.50 182 ASN A CA 1
ATOM 1387 C C . ASN A 1 182 ? -23.705 -10.390 35.637 1.00 84.50 182 ASN A C 1
ATOM 1389 O O . ASN A 1 182 ? -22.922 -9.867 36.440 1.00 84.50 182 ASN A O 1
ATOM 1393 N N . THR A 1 183 ? -23.853 -9.916 34.398 1.00 83.25 183 THR A N 1
ATOM 1394 C CA . THR A 1 183 ? -23.105 -8.743 33.923 1.00 83.25 183 THR A CA 1
ATOM 1395 C C . THR A 1 183 ? -23.603 -7.468 34.624 1.00 83.25 183 THR A C 1
ATOM 1397 O O . THR A 1 183 ? -24.805 -7.187 34.579 1.00 83.25 183 THR A O 1
ATOM 1400 N N . PRO A 1 184 ? -22.734 -6.654 35.260 1.00 82.44 184 PRO A N 1
ATOM 1401 C CA . PRO A 1 184 ? -23.180 -5.485 36.009 1.00 82.44 184 PRO A CA 1
ATOM 1402 C C . PRO A 1 184 ? -23.770 -4.437 35.065 1.00 82.44 184 PRO A C 1
ATOM 1404 O O . PRO A 1 184 ? -23.183 -4.130 34.028 1.00 82.44 184 PRO A O 1
ATOM 1407 N N . ARG A 1 185 ? -24.893 -3.812 35.441 1.00 78.69 185 ARG A N 1
ATOM 1408 C CA . ARG A 1 185 ? -25.536 -2.798 34.586 1.00 78.69 185 ARG A CA 1
ATOM 1409 C C . ARG A 1 185 ? -24.588 -1.648 34.224 1.00 78.69 185 ARG A C 1
ATOM 1411 O O . ARG A 1 185 ? -24.513 -1.277 33.061 1.00 78.69 185 ARG A O 1
ATOM 1418 N N . LYS A 1 186 ? -23.782 -1.192 35.192 1.00 78.50 186 LYS A N 1
ATOM 1419 C CA . LYS A 1 186 ? -22.754 -0.158 34.986 1.00 78.50 186 LYS A CA 1
ATOM 1420 C C . LYS A 1 186 ? -21.736 -0.525 33.901 1.00 78.50 186 LYS A C 1
ATOM 1422 O O . LYS A 1 186 ? -21.285 0.355 33.181 1.00 78.50 186 LYS A O 1
ATOM 1427 N N . PHE A 1 187 ? -21.380 -1.804 33.769 1.00 83.69 187 PHE A N 1
ATOM 1428 C CA . PHE A 1 187 ? -20.468 -2.264 32.720 1.00 83.69 187 PHE A CA 1
ATOM 1429 C C . PHE A 1 187 ? -21.112 -2.151 31.330 1.00 83.69 187 PHE A C 1
ATOM 1431 O O . PHE A 1 187 ? -20.475 -1.693 30.386 1.00 83.69 187 PHE A O 1
ATOM 1438 N N . LEU A 1 188 ? -22.399 -2.493 31.210 1.00 77.81 188 LEU A N 1
ATOM 1439 C CA . LEU A 1 188 ? -23.152 -2.331 29.961 1.00 77.81 188 LEU A CA 1
ATOM 1440 C C . LEU A 1 188 ? -23.340 -0.862 29.579 1.00 77.81 188 LEU A C 1
ATOM 1442 O O . LEU A 1 188 ? -23.284 -0.529 28.398 1.00 77.81 188 LEU A O 1
ATOM 1446 N N . ASP A 1 189 ? -23.538 0.012 30.564 1.00 73.44 189 ASP A N 1
ATOM 1447 C CA . ASP A 1 189 ? -23.652 1.452 30.332 1.00 73.44 189 ASP A CA 1
ATOM 1448 C C . ASP A 1 189 ? -22.313 2.041 29.825 1.00 73.44 189 ASP A C 1
ATOM 1450 O O . ASP A 1 189 ? -22.319 2.872 28.913 1.00 73.44 189 ASP A O 1
ATOM 1454 N N . VAL A 1 190 ? -21.164 1.540 30.322 1.00 75.25 190 VAL A N 1
ATOM 1455 C CA . VAL A 1 190 ? -19.825 1.855 29.773 1.00 75.25 190 VAL A CA 1
ATOM 1456 C C . VAL A 1 190 ? -19.677 1.369 28.328 1.00 75.25 190 VAL A C 1
ATOM 1458 O O . VAL A 1 190 ? -19.199 2.121 27.479 1.00 75.25 190 VAL A O 1
ATOM 1461 N N . LEU A 1 191 ? -20.082 0.129 28.031 1.00 73.25 191 LEU A N 1
ATOM 1462 C CA . LEU A 1 191 ? -19.948 -0.447 26.686 1.00 73.25 191 LEU A CA 1
ATOM 1463 C C . LEU A 1 191 ? -20.823 0.254 25.635 1.00 73.25 191 LEU A C 1
ATOM 1465 O O . LEU A 1 191 ? -20.394 0.398 24.494 1.00 73.25 191 LEU A O 1
ATOM 1469 N N . ASN A 1 192 ? -22.022 0.713 26.006 1.00 62.81 192 ASN A N 1
ATOM 1470 C CA . ASN A 1 192 ? -22.997 1.327 25.092 1.00 62.81 192 ASN A CA 1
ATOM 1471 C C . ASN A 1 192 ? -22.819 2.848 24.899 1.00 62.81 192 ASN A C 1
ATOM 1473 O O . ASN A 1 192 ? -23.744 3.525 24.458 1.00 62.81 192 ASN A O 1
ATOM 1477 N N . HIS A 1 193 ? -21.645 3.397 25.222 1.00 60.62 193 HIS A N 1
ATOM 1478 C CA . HIS A 1 193 ? -21.319 4.819 25.046 1.00 60.62 193 HIS A CA 1
ATOM 1479 C C . HIS A 1 193 ? -22.267 5.801 25.753 1.00 60.62 193 HIS A C 1
ATOM 1481 O O . HIS A 1 193 ? -22.565 6.878 25.237 1.00 60.62 193 HIS A O 1
ATOM 1487 N N . VAL A 1 194 ? -22.657 5.510 26.997 1.00 42.62 194 VAL A N 1
ATOM 1488 C CA . VAL A 1 194 ? -23.169 6.555 27.896 1.00 42.62 194 VAL A CA 1
ATOM 1489 C C . VAL A 1 194 ? -22.013 7.055 28.746 1.00 42.62 194 VAL A C 1
ATOM 1491 O O . VAL A 1 194 ? -21.814 6.592 29.859 1.00 42.62 194 VAL A O 1
ATOM 1494 N N . ASN A 1 195 ? -21.225 7.962 28.164 1.00 43.41 195 ASN A N 1
ATOM 1495 C CA . ASN A 1 195 ? -20.462 9.034 28.814 1.00 43.41 195 ASN A CA 1
ATOM 1496 C C . ASN A 1 195 ? -20.227 8.881 30.339 1.00 43.41 195 ASN A C 1
ATOM 1498 O O . ASN A 1 195 ? -20.647 9.723 31.133 1.00 43.41 195 ASN A O 1
ATOM 1502 N N . LEU A 1 196 ? -19.551 7.814 30.767 1.00 43.09 196 LEU A N 1
ATOM 1503 C CA . LEU A 1 196 ? -18.999 7.734 32.110 1.00 43.09 196 LEU A CA 1
ATOM 1504 C C . LEU A 1 196 ? -17.643 8.409 32.017 1.00 43.09 196 LEU A C 1
ATOM 1506 O O . LEU A 1 196 ? -16.659 7.830 31.561 1.00 43.09 196 LEU A O 1
ATOM 1510 N N . ARG A 1 197 ? -17.621 9.683 32.415 1.00 44.41 197 ARG A N 1
ATOM 1511 C CA . ARG A 1 197 ? -16.380 10.357 32.796 1.00 44.41 197 ARG A CA 1
ATOM 1512 C C . ARG A 1 197 ? -15.599 9.387 33.689 1.00 44.41 197 ARG A C 1
ATOM 1514 O O . ARG A 1 197 ? -16.208 8.761 34.551 1.00 44.41 197 ARG A O 1
ATOM 1521 N N . ASP A 1 198 ? -14.286 9.293 33.485 1.00 45.69 198 ASP A N 1
ATOM 1522 C CA . ASP A 1 198 ? -13.282 8.464 34.190 1.00 45.69 198 ASP A CA 1
ATOM 1523 C C . ASP A 1 198 ? -13.333 8.482 35.751 1.00 45.69 198 ASP A C 1
ATOM 1525 O O . ASP A 1 198 ? -12.421 7.986 36.406 1.00 45.69 198 ASP A O 1
ATOM 1529 N N . GLN A 1 199 ? -14.350 9.069 36.390 1.00 50.19 199 GLN A N 1
ATOM 1530 C CA . GLN A 1 199 ? -14.390 9.409 37.811 1.00 50.19 199 GLN A CA 1
ATOM 1531 C C . GLN A 1 199 ? -15.019 8.349 38.735 1.00 50.19 199 GLN A C 1
ATOM 1533 O O . GLN A 1 199 ? -14.757 8.411 39.933 1.00 50.19 199 GLN A O 1
ATOM 1538 N N . ASP A 1 200 ? -15.768 7.357 38.232 1.00 58.31 200 ASP A N 1
ATOM 1539 C CA . ASP A 1 200 ? -16.513 6.427 39.111 1.00 58.31 200 ASP A CA 1
ATOM 1540 C C . ASP A 1 200 ? -15.912 5.014 39.244 1.00 58.31 200 ASP A C 1
ATOM 1542 O O . ASP A 1 200 ? -16.276 4.275 40.162 1.00 58.31 200 ASP A O 1
ATOM 1546 N N . VAL A 1 201 ? -15.003 4.608 38.348 1.00 68.62 201 VAL A N 1
ATOM 1547 C CA . VAL A 1 201 ? -14.378 3.273 38.355 1.00 68.62 201 VAL A CA 1
ATOM 1548 C C . VAL A 1 201 ? -12.896 3.396 38.008 1.00 68.62 201 VAL A C 1
ATOM 1550 O O . VAL A 1 201 ? -12.537 3.887 36.941 1.00 68.62 201 VAL A O 1
ATOM 1553 N N . ALA A 1 202 ? -12.021 2.931 38.903 1.00 76.56 202 ALA A N 1
ATOM 1554 C CA . ALA A 1 202 ? -10.578 2.933 38.680 1.00 76.56 202 ALA A CA 1
ATOM 1555 C C . ALA A 1 202 ? -10.187 1.857 37.653 1.00 76.56 202 ALA A C 1
ATOM 1557 O O . ALA A 1 202 ? -10.031 0.684 37.997 1.00 76.56 202 ALA A O 1
ATOM 1558 N N . LEU A 1 203 ? -10.041 2.268 36.394 1.00 78.94 203 LEU A N 1
ATOM 1559 C CA . LEU A 1 203 ? -9.609 1.412 35.290 1.00 78.94 203 LEU A CA 1
ATOM 1560 C C . LEU A 1 203 ? -8.099 1.549 35.061 1.00 78.94 203 LEU A C 1
ATOM 1562 O O . LEU A 1 203 ? -7.557 2.659 35.090 1.00 78.94 203 LEU A O 1
ATOM 1566 N N . SER A 1 204 ? -7.417 0.433 34.806 1.00 78.94 204 SER A N 1
ATOM 1567 C CA . SER A 1 204 ? -6.040 0.436 34.298 1.00 78.94 204 SER A CA 1
ATOM 1568 C C . SER A 1 204 ? -5.997 0.825 32.810 1.00 78.94 204 SER A C 1
ATOM 1570 O O . SER A 1 204 ? -7.024 0.984 32.147 1.00 78.94 204 SER A O 1
ATOM 1572 N N . GLU A 1 205 ? -4.804 1.015 32.254 1.00 69.00 205 GLU A N 1
ATOM 1573 C CA . GLU A 1 205 ? -4.647 1.213 30.808 1.00 69.00 205 GLU A CA 1
ATOM 1574 C C . GLU A 1 205 ? -4.990 -0.058 30.009 1.00 69.00 205 GLU A C 1
ATOM 1576 O O . GLU A 1 205 ? -5.597 0.019 28.938 1.00 69.00 205 GLU A O 1
ATOM 1581 N N . GLU A 1 206 ? -4.706 -1.232 30.576 1.00 72.12 206 GLU A N 1
ATOM 1582 C CA . GLU A 1 206 ? -5.097 -2.538 30.030 1.00 72.12 206 GLU A CA 1
ATOM 1583 C C . GLU A 1 206 ? -6.624 -2.701 30.015 1.00 72.12 206 GLU A C 1
ATOM 1585 O O . GLU A 1 206 ? -7.188 -3.104 28.997 1.00 72.12 206 GLU A O 1
ATOM 1590 N N . ASP A 1 207 ? -7.301 -2.296 31.096 1.00 79.00 207 ASP A N 1
ATOM 1591 C CA . ASP A 1 207 ? -8.764 -2.305 31.213 1.00 79.00 207 ASP A CA 1
ATOM 1592 C C . ASP A 1 207 ? -9.394 -1.421 30.126 1.00 79.00 207 ASP A C 1
ATOM 1594 O O . ASP A 1 207 ? -10.304 -1.841 29.407 1.00 79.00 207 ASP A O 1
ATOM 1598 N N . ARG A 1 208 ? -8.868 -0.198 29.956 1.00 73.19 208 ARG A N 1
ATOM 1599 C CA . ARG A 1 208 ? -9.316 0.738 28.912 1.00 73.19 208 ARG A CA 1
ATOM 1600 C C . ARG A 1 208 ? -9.059 0.200 27.511 1.00 73.19 208 ARG A C 1
ATOM 1602 O O . ARG A 1 208 ? -9.866 0.443 26.619 1.00 73.19 208 ARG A O 1
ATOM 1609 N N . THR A 1 209 ? -7.950 -0.500 27.301 1.00 70.19 209 THR A N 1
ATOM 1610 C CA . THR A 1 209 ? -7.625 -1.116 26.009 1.00 70.19 209 THR A CA 1
ATOM 1611 C C . THR A 1 209 ? -8.618 -2.226 25.690 1.00 70.19 209 THR A C 1
ATOM 1613 O O . THR A 1 209 ? -9.236 -2.197 24.629 1.00 70.19 209 THR A O 1
ATOM 1616 N N . LEU A 1 210 ? -8.860 -3.144 26.630 1.00 76.44 210 LEU A N 1
ATOM 1617 C CA . LEU A 1 210 ? -9.819 -4.234 26.454 1.00 76.44 210 LEU A CA 1
ATOM 1618 C C . LEU A 1 210 ? -11.246 -3.715 26.210 1.00 76.44 210 LEU A C 1
ATOM 1620 O O . LEU A 1 210 ?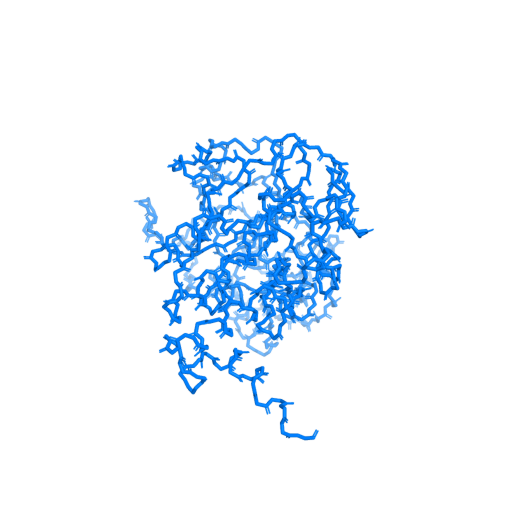 -11.926 -4.201 25.307 1.00 76.44 210 LEU A O 1
ATOM 1624 N N . LEU A 1 211 ? -11.679 -2.681 26.940 1.00 77.81 211 LEU A N 1
ATOM 1625 C CA . LEU A 1 211 ? -12.990 -2.046 26.746 1.00 77.81 211 LEU A CA 1
ATOM 1626 C C . LEU A 1 211 ? -13.196 -1.498 25.327 1.00 77.81 211 LEU A C 1
ATOM 1628 O O . LEU A 1 211 ? -14.300 -1.604 24.799 1.00 77.81 211 LEU A O 1
ATOM 1632 N N . ARG A 1 212 ? -12.157 -0.955 24.674 1.00 72.19 212 ARG A N 1
ATOM 1633 C CA . ARG A 1 212 ? -12.281 -0.442 23.293 1.00 72.19 212 ARG A CA 1
ATOM 1634 C C . ARG A 1 212 ? -12.643 -1.533 22.293 1.00 72.19 212 ARG A C 1
ATOM 1636 O O . ARG A 1 212 ? -13.327 -1.231 21.315 1.00 72.19 212 ARG A O 1
ATOM 1643 N N . HIS A 1 213 ? -12.232 -2.770 22.559 1.00 72.31 213 HIS A N 1
ATOM 1644 C CA . HIS A 1 213 ? -12.474 -3.918 21.690 1.00 72.31 213 HIS A CA 1
ATOM 1645 C C . HIS A 1 213 ? -13.785 -4.654 21.990 1.00 72.31 213 HIS A C 1
ATOM 1647 O O . HIS A 1 213 ? -14.251 -5.407 21.142 1.00 72.31 213 HIS A O 1
ATOM 1653 N N . LEU A 1 214 ? -14.398 -4.447 23.158 1.00 77.56 214 LEU A N 1
ATOM 1654 C CA . LEU A 1 214 ? -15.623 -5.142 23.556 1.00 77.56 214 LEU A CA 1
ATOM 1655 C C . LEU A 1 214 ? -16.883 -4.437 23.042 1.00 77.56 214 LEU A C 1
ATOM 1657 O O . LEU A 1 214 ? -17.025 -3.222 23.178 1.00 77.56 214 LEU A O 1
ATOM 1661 N N . ARG A 1 215 ? -17.841 -5.200 22.515 1.00 75.12 215 ARG A N 1
ATOM 1662 C CA . ARG A 1 215 ? -19.211 -4.740 22.223 1.00 75.12 215 ARG A CA 1
ATOM 1663 C C . ARG A 1 215 ? -20.226 -5.794 22.644 1.00 75.12 215 ARG A C 1
ATOM 1665 O O . ARG A 1 215 ? -19.882 -6.959 22.815 1.00 75.12 215 ARG A O 1
ATOM 1672 N N . VAL A 1 216 ? -21.482 -5.393 22.813 1.00 77.56 216 VAL A N 1
ATOM 1673 C CA . VAL A 1 216 ? -22.590 -6.334 23.028 1.00 77.56 216 VAL A CA 1
ATOM 1674 C C . VAL A 1 216 ? -22.977 -6.958 21.683 1.00 77.56 216 VAL A C 1
ATOM 1676 O O . VAL A 1 216 ? -23.133 -6.246 20.694 1.00 77.56 216 VAL A O 1
ATOM 1679 N N . ALA A 1 217 ? -23.126 -8.282 21.639 1.00 71.38 217 ALA A N 1
ATOM 1680 C CA . ALA A 1 217 ? -23.482 -9.020 20.433 1.00 71.38 217 ALA A CA 1
ATOM 1681 C C . ALA A 1 217 ? -24.877 -8.598 19.916 1.00 71.38 217 ALA A C 1
ATOM 1683 O O . ALA A 1 217 ? -25.847 -8.630 20.679 1.00 71.38 217 ALA A O 1
ATOM 1684 N N . PRO A 1 218 ? -25.025 -8.247 18.625 1.00 60.97 218 PRO A N 1
ATOM 1685 C CA . PRO A 1 218 ? -26.310 -7.845 18.063 1.00 60.97 218 PRO A CA 1
ATOM 1686 C C . PRO A 1 218 ? -27.300 -9.017 17.995 1.00 60.97 218 PRO A C 1
ATOM 1688 O O . PRO A 1 218 ? -26.936 -10.151 17.691 1.00 60.97 218 PRO A O 1
ATOM 1691 N N . GLY A 1 219 ? -28.583 -8.738 18.247 1.00 55.59 219 GLY A N 1
ATOM 1692 C CA . GLY A 1 219 ? -29.683 -9.693 18.047 1.00 55.59 219 GLY A CA 1
ATOM 1693 C C . GLY A 1 219 ? -29.831 -10.788 19.110 1.00 55.59 219 GLY A C 1
ATOM 1694 O O . GLY A 1 219 ? -30.843 -11.487 19.101 1.00 55.59 219 GLY A O 1
ATOM 1695 N N . LYS A 1 220 ? -28.896 -10.915 20.057 1.00 55.84 220 LYS A N 1
ATOM 1696 C CA . LYS A 1 220 ? -29.086 -11.738 21.257 1.00 55.84 220 LYS A CA 1
ATOM 1697 C C . LYS A 1 220 ? -29.595 -10.851 22.386 1.00 55.84 220 LYS A C 1
ATOM 1699 O O . LYS A 1 220 ? -28.839 -10.076 22.966 1.00 55.84 220 LYS A O 1
ATOM 1704 N N . GLN A 1 221 ? -30.900 -10.920 22.659 1.00 48.69 221 GLN A N 1
ATOM 1705 C CA . GLN A 1 221 ? -31.427 -10.356 23.902 1.00 48.69 221 GLN A CA 1
ATOM 1706 C C . GLN A 1 221 ? -30.758 -11.069 25.085 1.00 48.69 221 GLN A C 1
ATOM 1708 O O . GLN A 1 221 ? -30.440 -12.252 24.941 1.00 48.69 221 GLN A O 1
ATOM 1713 N N . PRO A 1 222 ? -30.534 -10.381 26.222 1.00 51.75 222 PRO A N 1
ATOM 1714 C CA . PRO A 1 222 ? -30.069 -11.043 27.432 1.00 51.75 222 PRO A CA 1
ATOM 1715 C C . PRO A 1 222 ? -30.965 -12.253 27.680 1.00 51.75 222 PRO A C 1
ATOM 1717 O O . PRO A 1 222 ? -32.192 -12.103 27.712 1.00 51.75 222 PRO A O 1
ATOM 1720 N N . GLU A 1 223 ? -30.380 -13.446 27.773 1.00 49.94 223 GLU A N 1
ATOM 1721 C CA . GLU A 1 223 ? -31.164 -14.632 28.110 1.00 49.94 223 GLU A CA 1
ATOM 1722 C C . GLU A 1 223 ? -31.813 -14.421 29.487 1.00 49.94 223 GLU A C 1
ATOM 1724 O O . GLU A 1 223 ? -31.401 -13.550 30.261 1.00 49.94 223 GLU A O 1
ATOM 1729 N N . ALA A 1 224 ? -32.857 -15.195 29.790 1.00 45.06 224 ALA A N 1
ATOM 1730 C CA . ALA A 1 224 ? -33.693 -15.022 30.982 1.00 45.06 224 ALA A CA 1
ATOM 1731 C C . ALA A 1 224 ? -32.916 -15.005 32.322 1.00 45.06 224 ALA A C 1
ATOM 1733 O O . ALA A 1 224 ? -33.464 -14.544 33.322 1.00 45.06 224 ALA A O 1
ATOM 1734 N N . ASP A 1 225 ? -31.645 -15.422 32.322 1.00 44.53 225 ASP A N 1
ATOM 1735 C CA . ASP A 1 225 ? -30.742 -15.459 33.477 1.00 44.53 225 ASP A CA 1
ATOM 1736 C C . ASP A 1 225 ? -29.788 -14.246 33.607 1.00 44.53 225 ASP A C 1
ATOM 1738 O O . ASP A 1 225 ? -28.992 -14.180 34.543 1.00 44.53 225 ASP A O 1
ATOM 1742 N N . GLY A 1 226 ? -29.872 -13.237 32.729 1.00 54.56 226 GLY A N 1
ATOM 1743 C CA . GLY A 1 226 ? -29.002 -12.048 32.799 1.00 54.56 226 GLY A CA 1
ATOM 1744 C C . GLY A 1 226 ? -27.621 -12.237 32.159 1.00 54.56 226 GLY A C 1
ATOM 1745 O O . GLY A 1 226 ? -26.685 -11.481 32.450 1.00 54.56 226 GLY A O 1
ATOM 1746 N N . ASP A 1 227 ? -27.507 -13.227 31.277 1.00 69.31 227 ASP A N 1
ATOM 1747 C CA . ASP A 1 227 ? -26.313 -13.511 30.491 1.00 69.31 227 ASP A CA 1
ATOM 1748 C C . ASP A 1 227 ? -26.208 -12.537 29.310 1.00 69.31 227 ASP A C 1
ATOM 1750 O O . ASP A 1 227 ? -27.147 -12.353 28.532 1.00 69.31 227 ASP A O 1
ATOM 1754 N N . VAL A 1 228 ? -25.048 -11.892 29.178 1.00 80.94 228 VAL A N 1
ATOM 1755 C CA . VAL A 1 228 ? -24.741 -10.971 28.081 1.00 80.94 228 VAL A CA 1
ATOM 1756 C C . VAL A 1 228 ? -23.713 -11.617 27.175 1.00 80.94 228 VAL A C 1
ATOM 1758 O O . VAL A 1 228 ? -22.641 -12.028 27.616 1.00 80.94 228 VAL A O 1
ATOM 1761 N N . HIS A 1 229 ? -24.032 -11.656 25.888 1.00 79.69 229 HIS A N 1
ATOM 1762 C CA . HIS A 1 229 ? -23.078 -12.029 24.860 1.00 79.69 229 HIS A CA 1
ATOM 1763 C C . HIS A 1 229 ? -22.278 -10.793 24.469 1.00 79.69 229 HIS A C 1
ATOM 1765 O O . HIS A 1 229 ? -22.825 -9.828 23.938 1.00 79.69 229 HIS A O 1
ATOM 1771 N N . LEU A 1 230 ? -20.986 -10.813 24.760 1.00 80.62 230 LEU A N 1
ATOM 1772 C CA . LEU A 1 230 ? -20.025 -9.821 24.309 1.00 80.62 230 LEU A CA 1
ATOM 1773 C C . LEU A 1 230 ? -19.284 -10.357 23.093 1.00 80.62 230 LEU A C 1
ATOM 1775 O O . LEU A 1 230 ? -19.093 -11.565 22.952 1.00 80.62 230 LEU A O 1
ATOM 1779 N N . ARG A 1 231 ? -18.816 -9.455 22.243 1.00 76.44 231 ARG A N 1
ATOM 1780 C CA . ARG A 1 231 ? -17.893 -9.776 21.167 1.00 76.44 231 ARG A CA 1
ATOM 1781 C C . ARG A 1 231 ? -16.647 -8.917 21.258 1.00 76.44 231 ARG A C 1
ATOM 1783 O O . ARG A 1 231 ? -16.700 -7.786 21.745 1.00 76.44 231 ARG A O 1
ATOM 1790 N N . ILE A 1 232 ? -15.526 -9.497 20.843 1.00 72.50 232 ILE A N 1
ATOM 1791 C CA . ILE A 1 232 ? -14.249 -8.795 20.735 1.00 72.50 232 ILE A CA 1
ATOM 1792 C C . ILE A 1 232 ? -13.980 -8.504 19.269 1.00 72.50 232 ILE A C 1
ATOM 1794 O O . ILE A 1 232 ? -13.775 -9.422 18.472 1.00 72.50 232 ILE A O 1
ATOM 1798 N N . HIS A 1 233 ? -13.924 -7.214 18.964 1.00 62.75 233 HIS A N 1
ATOM 1799 C CA . HIS A 1 233 ? -13.616 -6.693 17.648 1.00 62.75 233 HIS A CA 1
ATOM 1800 C C . HIS A 1 233 ? -12.140 -6.339 17.499 1.00 62.75 233 HIS A C 1
ATOM 1802 O O . HIS A 1 233 ? -11.467 -5.889 18.432 1.00 62.75 233 HIS A O 1
ATOM 1808 N N . GLY A 1 234 ? -11.669 -6.435 16.261 1.00 53.78 234 GLY A N 1
ATOM 1809 C CA . GLY A 1 234 ? -10.321 -6.043 15.879 1.00 53.78 234 GLY A CA 1
ATOM 1810 C C . GLY A 1 234 ? -9.311 -7.170 16.046 1.00 53.78 234 GLY A C 1
ATOM 1811 O O . GLY A 1 234 ? -9.643 -8.324 16.283 1.00 53.78 234 GLY A O 1
ATOM 1812 N N . SER A 1 235 ? -8.047 -6.814 15.869 1.00 48.75 235 SER A N 1
ATOM 1813 C CA . SER A 1 235 ? -6.914 -7.718 15.656 1.00 48.75 235 SER A CA 1
ATOM 1814 C C . SER A 1 235 ? -6.419 -8.463 16.905 1.00 48.75 235 SER A C 1
ATOM 1816 O O . SER A 1 235 ? -5.213 -8.596 17.128 1.00 48.75 235 SER A O 1
ATOM 1818 N N . PHE A 1 236 ? -7.332 -8.895 17.763 1.00 48.22 236 PHE A N 1
ATOM 1819 C CA . PHE A 1 236 ? -7.013 -9.578 19.003 1.00 48.22 236 PHE A CA 1
ATOM 1820 C C . PHE A 1 236 ? -6.936 -11.082 18.728 1.00 48.22 236 PHE A C 1
ATOM 1822 O O . PHE A 1 236 ? -7.946 -11.760 18.815 1.00 48.22 236 PHE A O 1
ATOM 1829 N N . GLU A 1 237 ? -5.767 -11.621 18.358 1.00 49.34 237 GLU A N 1
ATOM 1830 C CA . GLU A 1 237 ? -5.540 -13.079 18.416 1.00 49.34 237 GLU A CA 1
ATOM 1831 C C . GLU A 1 237 ? -5.474 -13.463 19.907 1.00 49.34 237 GLU A C 1
ATOM 1833 O O . GLU A 1 237 ? -4.441 -13.236 20.542 1.00 49.34 237 GLU A O 1
ATOM 1838 N N . PRO A 1 238 ? -6.549 -13.990 20.522 1.00 55.12 238 PRO A N 1
ATOM 1839 C CA . PRO A 1 238 ? -6.577 -14.185 21.957 1.00 55.12 238 PRO A CA 1
ATOM 1840 C C . PRO A 1 238 ? -5.971 -15.542 22.287 1.00 55.12 238 PRO A C 1
ATOM 1842 O O . PRO A 1 238 ? -6.510 -16.587 21.910 1.00 55.12 238 PRO A O 1
ATOM 1845 N N . ASP A 1 239 ? -4.934 -15.552 23.117 1.00 68.69 239 ASP A N 1
ATOM 1846 C CA . ASP A 1 239 ? -4.839 -16.635 24.089 1.00 68.69 239 ASP A CA 1
ATOM 1847 C C . ASP A 1 239 ? -6.103 -16.562 24.960 1.00 68.69 239 ASP A C 1
ATOM 1849 O O . ASP A 1 239 ? -6.283 -15.618 25.736 1.00 68.69 239 ASP A O 1
ATOM 1853 N N . LYS A 1 240 ? -6.998 -17.548 24.812 1.00 69.50 240 LYS A N 1
ATOM 1854 C CA . LYS A 1 240 ? -8.268 -17.620 25.552 1.00 69.50 240 LYS A CA 1
ATOM 1855 C C . LYS A 1 240 ? -8.060 -17.503 27.065 1.00 69.50 240 LYS A C 1
ATOM 1857 O O . LYS A 1 240 ? -8.899 -16.928 27.750 1.00 69.50 240 LYS A O 1
ATOM 1862 N N . THR A 1 241 ? -6.936 -18.001 27.577 1.00 75.56 241 THR A N 1
ATOM 1863 C CA . THR A 1 241 ? -6.593 -17.982 29.005 1.00 75.56 241 THR A CA 1
ATOM 1864 C C . THR A 1 241 ? -6.187 -16.588 29.466 1.00 75.56 241 THR A C 1
ATOM 1866 O O . THR A 1 241 ? -6.583 -16.140 30.542 1.00 75.56 241 THR A O 1
ATOM 1869 N N . ALA A 1 242 ? -5.382 -15.885 28.667 1.00 78.56 242 ALA A N 1
ATOM 1870 C CA . ALA A 1 242 ? -5.021 -14.498 28.944 1.00 78.56 242 ALA A CA 1
ATOM 1871 C C . ALA A 1 242 ? -6.259 -13.598 28.876 1.00 78.56 242 ALA A C 1
ATOM 1873 O O . ALA A 1 242 ? -6.506 -12.825 29.798 1.00 78.56 242 ALA A O 1
ATOM 1874 N N . LEU A 1 243 ? -7.086 -13.788 27.845 1.00 78.94 243 LEU A N 1
ATOM 1875 C CA . LEU A 1 243 ? -8.324 -13.045 27.670 1.00 78.94 243 LEU A CA 1
ATOM 1876 C C . LEU A 1 243 ? -9.301 -13.250 28.835 1.00 78.94 243 LEU A C 1
ATOM 1878 O O . LEU A 1 243 ? -9.826 -12.267 29.350 1.00 78.94 243 LEU A O 1
ATOM 1882 N N . SER A 1 244 ? -9.521 -14.498 29.267 1.00 83.06 244 SER A N 1
ATOM 1883 C CA . SER A 1 244 ? -10.401 -14.794 30.408 1.00 83.06 244 SER A CA 1
ATOM 1884 C C . SER A 1 244 ? -9.953 -14.037 31.656 1.00 83.06 244 SER A C 1
ATOM 1886 O O . SER A 1 244 ? -10.757 -13.351 32.276 1.00 83.06 244 SER A O 1
ATOM 1888 N N . ARG A 1 245 ? -8.649 -14.071 31.972 1.00 85.38 245 ARG A N 1
ATOM 1889 C CA . ARG A 1 245 ? -8.087 -13.373 33.140 1.00 85.38 245 ARG A CA 1
ATOM 1890 C C . ARG A 1 245 ? -8.251 -11.859 33.055 1.00 85.38 245 ARG A C 1
ATOM 1892 O O . ARG A 1 245 ? -8.638 -11.230 34.041 1.00 85.38 245 ARG A O 1
ATOM 1899 N N . SER A 1 246 ? -7.961 -11.267 31.897 1.00 86.81 246 SER A N 1
ATOM 1900 C CA . SER A 1 246 ? -8.122 -9.824 31.696 1.00 86.81 246 SER A CA 1
ATOM 1901 C C . SER A 1 246 ? -9.588 -9.407 31.793 1.00 86.81 246 SER A C 1
ATOM 1903 O O . SER A 1 246 ? -9.896 -8.414 32.444 1.00 86.81 246 SER A O 1
ATOM 1905 N N . LEU A 1 247 ? -10.507 -10.187 31.216 1.00 87.38 247 LEU A N 1
ATOM 1906 C CA . LEU A 1 247 ? -11.934 -9.885 31.269 1.00 87.38 247 LEU A CA 1
ATOM 1907 C C . LEU A 1 247 ? -12.526 -10.093 32.671 1.00 87.38 247 LEU A C 1
ATOM 1909 O O . LEU A 1 247 ? -13.326 -9.275 33.108 1.00 87.38 247 LEU A O 1
ATOM 1913 N N . GLU A 1 248 ? -12.111 -11.125 33.407 1.00 89.25 248 GLU A N 1
ATOM 1914 C CA . GLU A 1 248 ? -12.485 -11.314 34.817 1.00 89.25 248 GLU A CA 1
ATOM 1915 C C . GLU A 1 248 ? -12.011 -10.144 35.681 1.00 89.25 248 GLU A C 1
ATOM 1917 O O . GLU A 1 248 ? -12.779 -9.604 36.480 1.00 89.25 248 GLU A O 1
ATOM 1922 N N . THR A 1 249 ? -10.763 -9.713 35.477 1.00 89.06 249 THR A N 1
ATOM 1923 C CA . THR A 1 249 ? -10.193 -8.550 36.167 1.00 89.06 249 THR A CA 1
ATOM 1924 C C . THR A 1 249 ? -11.009 -7.298 35.861 1.00 89.06 249 THR A C 1
ATOM 1926 O O . THR A 1 249 ? -11.421 -6.601 36.788 1.00 89.06 249 THR A O 1
ATOM 1929 N N . LEU A 1 250 ? -11.316 -7.055 34.585 1.00 88.19 250 LEU A N 1
ATOM 1930 C CA . LEU A 1 250 ? -12.127 -5.924 34.148 1.00 88.19 250 LEU A CA 1
ATOM 1931 C C . LEU A 1 250 ? -13.537 -5.960 34.753 1.00 88.19 250 LEU A C 1
ATOM 1933 O O . LEU A 1 250 ? -13.962 -4.976 35.351 1.00 88.19 250 LEU A O 1
ATOM 1937 N N . LEU A 1 251 ? -14.250 -7.086 34.657 1.00 88.44 251 LEU A N 1
ATOM 1938 C CA . LEU A 1 251 ? -15.600 -7.247 35.213 1.00 88.44 251 LEU A CA 1
ATOM 1939 C C . LEU A 1 251 ? -15.618 -7.004 36.727 1.00 88.44 251 LEU A C 1
ATOM 1941 O O . LEU A 1 251 ? -16.529 -6.342 37.227 1.00 88.44 251 LEU A O 1
ATOM 1945 N N . SER A 1 252 ? -14.573 -7.441 37.442 1.00 88.88 252 SER A N 1
ATOM 1946 C CA . SER A 1 252 ? -14.438 -7.219 38.887 1.00 88.88 252 SER A CA 1
ATOM 1947 C C . SER A 1 252 ? -14.384 -5.735 39.279 1.00 88.88 252 SER A C 1
ATOM 1949 O O . SER A 1 252 ? -14.775 -5.384 40.393 1.00 88.88 252 SER A O 1
ATOM 1951 N N . ARG A 1 253 ? -13.971 -4.841 38.362 1.00 88.06 253 ARG A N 1
ATOM 1952 C CA . ARG A 1 253 ? -13.996 -3.380 38.571 1.00 88.06 253 ARG A CA 1
ATOM 1953 C C . ARG A 1 253 ? -15.419 -2.827 38.672 1.00 88.06 253 ARG A C 1
ATOM 1955 O O . ARG A 1 253 ? -15.620 -1.783 39.285 1.00 88.06 253 ARG A O 1
ATOM 1962 N N . PHE A 1 254 ? -16.396 -3.519 38.087 1.00 86.50 254 PHE A N 1
ATOM 1963 C CA . PHE A 1 254 ? -17.793 -3.081 38.002 1.00 86.50 254 PHE A CA 1
ATOM 1964 C C . PHE A 1 254 ? -18.723 -3.784 38.996 1.00 86.50 254 PHE A C 1
ATOM 1966 O O . PHE A 1 254 ? -19.871 -3.364 39.157 1.00 86.50 254 PHE A O 1
ATOM 1973 N N . GLY A 1 255 ? -18.243 -4.825 39.678 1.00 82.75 255 GLY A N 1
ATOM 1974 C CA . GLY A 1 255 ? -18.986 -5.556 40.697 1.00 82.75 255 GLY A CA 1
ATOM 1975 C C . GLY A 1 255 ? -18.446 -6.967 40.913 1.00 82.75 255 GLY A C 1
ATOM 1976 O O . GLY A 1 255 ? -17.688 -7.497 40.106 1.00 82.75 255 GLY A O 1
ATOM 1977 N N . SER A 1 256 ? -18.848 -7.591 42.017 1.00 78.00 256 SER A N 1
ATOM 1978 C CA . SER A 1 256 ? -18.592 -9.008 42.272 1.00 78.00 256 SER A CA 1
ATOM 1979 C C . SER A 1 256 ? -19.730 -9.878 41.723 1.00 78.00 256 SER A C 1
ATOM 1981 O O . SER A 1 256 ? -20.877 -9.443 41.641 1.00 78.00 256 SER A O 1
ATOM 1983 N N . GLY A 1 257 ? -19.422 -11.128 41.362 1.00 81.75 257 GLY A N 1
ATOM 1984 C CA . GLY A 1 257 ? -20.426 -12.136 40.987 1.00 81.75 257 GLY A CA 1
ATOM 1985 C C . GLY A 1 257 ? -20.600 -12.388 39.488 1.00 81.75 257 GLY A C 1
ATOM 1986 O O . GLY A 1 257 ? -21.264 -13.362 39.119 1.00 81.75 257 GLY A O 1
ATOM 1987 N N . SER A 1 258 ? -19.974 -11.582 38.628 1.00 87.44 258 SER A N 1
ATOM 1988 C CA . SER A 1 258 ? -19.902 -11.877 37.196 1.00 87.44 258 SER A CA 1
ATOM 1989 C C . SER A 1 258 ? -19.021 -13.091 36.936 1.00 87.44 258 SER A C 1
ATOM 1991 O O . SER A 1 258 ? -17.990 -13.276 37.586 1.00 87.44 258 SER A O 1
ATOM 1993 N N . ARG A 1 259 ? -19.422 -13.927 35.980 1.00 86.25 259 ARG A N 1
ATOM 1994 C CA . ARG A 1 259 ? -18.630 -15.084 35.552 1.00 86.25 259 ARG A CA 1
ATOM 1995 C C . ARG A 1 259 ? -18.635 -15.193 34.046 1.00 86.25 259 ARG A C 1
ATOM 1997 O O . ARG A 1 259 ? -19.679 -15.067 33.415 1.00 86.25 259 ARG A O 1
ATOM 2004 N N . ILE A 1 260 ? -17.475 -15.503 33.489 1.00 85.62 260 ILE A N 1
ATOM 2005 C CA . ILE A 1 260 ? -17.374 -15.895 32.092 1.00 85.62 260 ILE A CA 1
ATOM 2006 C C . ILE A 1 260 ? -17.935 -17.315 31.985 1.00 85.62 260 ILE A C 1
ATOM 2008 O O . ILE A 1 260 ? -17.332 -18.269 32.471 1.00 85.62 260 ILE A O 1
ATOM 2012 N N . ALA A 1 261 ? -19.120 -17.443 31.395 1.00 82.12 261 ALA A N 1
ATOM 2013 C CA . ALA A 1 261 ? -19.778 -18.727 31.189 1.00 82.12 261 ALA A CA 1
ATOM 2014 C C . ALA A 1 261 ? -19.132 -19.489 30.028 1.00 82.12 261 ALA A C 1
ATOM 2016 O O . ALA A 1 261 ? -18.988 -20.711 30.081 1.00 82.12 261 ALA A O 1
ATOM 2017 N N . ARG A 1 262 ? -18.729 -18.769 28.973 1.00 80.25 262 ARG A N 1
ATOM 2018 C CA . ARG A 1 262 ? -18.173 -19.379 27.764 1.00 80.25 262 ARG A CA 1
ATOM 2019 C C . ARG A 1 262 ? -17.359 -18.390 26.938 1.00 80.25 262 ARG A C 1
ATOM 2021 O O . ARG A 1 262 ? -17.761 -17.242 26.796 1.00 80.25 262 ARG A O 1
ATOM 2028 N N . ILE A 1 263 ? -16.263 -18.871 26.348 1.00 77.19 263 ILE A N 1
ATOM 2029 C CA . ILE A 1 263 ? -15.466 -18.158 25.338 1.00 77.19 263 ILE A CA 1
ATOM 2030 C C . ILE A 1 263 ? -15.423 -19.021 24.072 1.00 77.19 263 ILE A C 1
ATOM 2032 O O . ILE A 1 263 ? -14.669 -20.000 23.983 1.00 77.19 263 ILE A O 1
ATOM 2036 N N . GLU A 1 264 ? -16.236 -18.660 23.086 1.00 71.50 264 GLU A N 1
ATOM 2037 C CA . GLU A 1 264 ? -16.329 -19.352 21.804 1.00 71.50 264 GLU A CA 1
ATOM 2038 C C . GLU A 1 264 ? -15.634 -18.550 20.710 1.00 71.50 264 GLU A C 1
ATOM 2040 O O . GLU A 1 264 ? -15.883 -17.364 20.527 1.00 71.50 264 GLU A O 1
ATOM 2045 N N . ALA A 1 265 ? -14.762 -19.219 19.957 1.00 65.62 265 ALA A N 1
ATOM 2046 C CA . ALA A 1 265 ? -14.324 -18.675 18.682 1.00 65.62 265 ALA A CA 1
ATOM 2047 C C . ALA A 1 265 ? -15.479 -18.909 17.705 1.00 65.62 265 ALA A C 1
ATOM 2049 O O . ALA A 1 265 ? -15.766 -20.058 17.375 1.00 65.62 265 ALA A O 1
ATOM 2050 N N . ILE A 1 266 ? -16.160 -17.845 17.292 1.00 56.16 266 ILE A N 1
ATOM 2051 C CA . ILE A 1 266 ? -17.365 -17.940 16.451 1.00 56.16 266 ILE A CA 1
ATOM 2052 C C . ILE A 1 266 ? -17.059 -18.069 14.953 1.00 56.16 266 ILE A C 1
ATOM 2054 O O . ILE A 1 266 ? -17.968 -18.108 14.131 1.00 56.16 266 ILE A O 1
ATOM 2058 N N . GLY A 1 267 ? -15.785 -18.253 14.604 1.00 50.91 267 GLY A N 1
ATOM 2059 C CA . GLY A 1 267 ? -15.337 -18.389 13.225 1.00 50.91 267 GLY A CA 1
ATOM 2060 C C . GLY A 1 267 ? -15.028 -17.040 12.580 1.00 50.91 267 GLY A C 1
ATOM 2061 O O . GLY A 1 267 ? -15.405 -15.980 13.064 1.00 50.91 267 GLY A O 1
ATOM 2062 N N . TYR A 1 268 ? -14.259 -17.103 11.500 1.00 51.50 268 TYR A N 1
ATOM 2063 C CA . TYR A 1 268 ? -13.681 -15.958 10.807 1.00 51.50 268 TYR A CA 1
ATOM 2064 C C . TYR A 1 268 ? -14.705 -15.260 9.891 1.00 51.50 268 TYR A C 1
ATOM 2066 O O . TYR A 1 268 ? -14.591 -15.354 8.669 1.00 51.50 268 TYR A O 1
ATOM 2074 N N . ASP A 1 269 ? -15.707 -14.567 10.443 1.00 50.12 269 ASP A N 1
ATOM 2075 C CA . ASP A 1 269 ? -16.528 -13.644 9.641 1.00 50.12 269 ASP A CA 1
ATOM 2076 C C . ASP A 1 269 ? -15.803 -12.304 9.508 1.00 50.12 269 ASP A C 1
ATOM 2078 O O . ASP A 1 269 ? -15.993 -11.374 10.284 1.00 50.12 269 ASP A O 1
ATOM 2082 N N . HIS A 1 270 ? -14.858 -12.255 8.575 1.00 60.31 270 HIS A N 1
ATOM 2083 C CA . HIS A 1 270 ? -13.957 -11.123 8.420 1.00 60.31 270 HIS A CA 1
ATOM 2084 C C . HIS A 1 270 ? -14.487 -9.997 7.540 1.00 60.31 270 HIS A C 1
ATOM 2086 O O . HIS A 1 270 ? -13.732 -9.068 7.235 1.00 60.31 270 HIS A O 1
ATOM 2092 N N . TRP A 1 271 ? -15.720 -10.098 7.038 1.00 61.94 271 TRP A N 1
ATOM 2093 C CA . TRP A 1 271 ? -16.195 -9.145 6.045 1.00 61.94 271 TRP A CA 1
ATOM 2094 C C . TRP A 1 271 ? -16.279 -7.738 6.646 1.00 61.94 271 TRP A C 1
ATOM 2096 O O . TRP A 1 271 ? -16.994 -7.493 7.608 1.00 61.94 271 TRP A O 1
ATOM 2106 N N . GLY A 1 272 ? -15.484 -6.845 6.064 1.00 65.25 272 GLY A N 1
ATOM 2107 C CA . GLY A 1 272 ? -15.274 -5.459 6.445 1.00 65.25 272 GLY A CA 1
ATOM 2108 C C . GLY A 1 272 ? -15.717 -4.596 5.280 1.00 65.25 272 GLY A C 1
ATOM 2109 O O . GLY A 1 272 ? -15.158 -4.759 4.190 1.00 65.25 272 GLY A O 1
ATOM 2110 N N . TYR A 1 273 ? -16.701 -3.718 5.460 1.00 69.31 273 TYR A N 1
ATOM 2111 C CA . TYR A 1 273 ? -17.076 -2.814 4.386 1.00 69.31 273 TYR A CA 1
ATOM 2112 C C . TYR A 1 273 ? -15.966 -1.777 4.224 1.00 69.31 273 TYR A C 1
ATOM 2114 O O . TYR A 1 273 ? -15.552 -1.123 5.175 1.00 69.31 273 TYR A O 1
ATOM 2122 N N . THR A 1 274 ? -15.440 -1.664 3.010 1.00 80.19 274 THR A N 1
ATOM 2123 C CA . THR A 1 274 ? -14.485 -0.631 2.618 1.00 80.19 274 THR A CA 1
ATOM 2124 C C . THR A 1 274 ? -14.831 -0.183 1.203 1.00 80.19 274 THR A C 1
ATOM 2126 O O . THR A 1 274 ? -15.326 -0.965 0.390 1.00 80.19 274 THR A O 1
ATOM 2129 N N . ASN A 1 275 ? -14.606 1.092 0.901 1.00 81.62 275 ASN A N 1
ATOM 2130 C CA . ASN A 1 275 ? -14.924 1.680 -0.404 1.00 81.62 275 ASN A CA 1
ATOM 2131 C C . ASN A 1 275 ? -13.780 2.543 -0.970 1.00 81.62 275 ASN A C 1
ATOM 2133 O O . ASN A 1 275 ? -13.886 3.027 -2.096 1.00 81.62 275 ASN A O 1
ATOM 2137 N N . HIS A 1 276 ? -12.680 2.728 -0.229 1.00 90.81 276 HIS A N 1
ATOM 2138 C CA . HIS A 1 276 ? -11.531 3.511 -0.683 1.00 90.81 276 HIS A CA 1
ATOM 2139 C C . HIS A 1 276 ? -10.206 2.885 -0.258 1.00 90.81 276 HIS A C 1
ATOM 2141 O O . HIS A 1 276 ? -10.014 2.558 0.911 1.00 90.81 276 HIS A O 1
ATOM 2147 N N . ALA A 1 277 ? -9.274 2.744 -1.200 1.00 93.00 277 ALA A N 1
ATOM 2148 C CA . ALA A 1 277 ? -7.928 2.253 -0.931 1.00 93.00 277 ALA A CA 1
ATOM 2149 C C . ALA A 1 277 ? -6.959 3.411 -0.657 1.00 93.0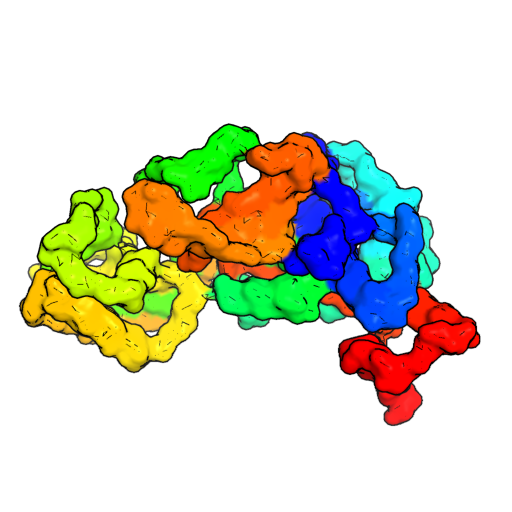0 277 ALA A C 1
ATOM 2151 O O . ALA A 1 277 ? -6.981 4.440 -1.331 1.00 93.00 277 ALA A O 1
ATOM 2152 N N . LEU A 1 278 ? -6.081 3.214 0.322 1.00 92.75 278 LEU A N 1
ATOM 2153 C CA . LEU A 1 278 ? -5.095 4.181 0.798 1.00 92.75 278 LEU A CA 1
ATOM 2154 C C . LEU A 1 278 ? -3.755 3.480 1.046 1.00 92.75 278 LEU A C 1
ATOM 2156 O O . LEU A 1 278 ? -3.650 2.255 0.949 1.00 92.75 278 LEU A O 1
ATOM 2160 N N . VAL A 1 279 ? -2.723 4.246 1.403 1.00 94.69 279 VAL A N 1
ATOM 2161 C CA . VAL A 1 279 ? -1.405 3.688 1.730 1.00 94.69 279 VAL A CA 1
ATOM 2162 C C . VAL A 1 279 ? -0.941 4.179 3.095 1.00 94.69 279 VAL A C 1
ATOM 2164 O O . VAL A 1 279 ? -0.777 5.378 3.302 1.00 94.69 279 VAL A O 1
ATOM 2167 N N . ILE A 1 280 ? -0.688 3.265 4.031 1.00 94.44 280 ILE A N 1
ATOM 2168 C CA . ILE A 1 280 ? -0.018 3.590 5.294 1.00 94.44 280 ILE A CA 1
ATOM 2169 C C . ILE A 1 280 ? 1.471 3.738 5.018 1.00 94.44 280 ILE A C 1
ATOM 2171 O O . ILE A 1 280 ? 2.118 2.838 4.484 1.00 94.44 280 ILE A O 1
ATOM 2175 N N . VAL A 1 281 ? 2.028 4.874 5.427 1.00 92.31 281 VAL A N 1
ATOM 2176 C CA . VAL A 1 281 ? 3.416 5.245 5.136 1.00 92.31 281 VAL A CA 1
ATOM 2177 C C . VAL A 1 281 ? 4.257 5.499 6.398 1.00 92.31 281 VAL A C 1
ATOM 2179 O O . VAL A 1 281 ? 5.476 5.716 6.331 1.00 92.31 281 VAL A O 1
ATOM 2182 N N . GLY A 1 282 ? 3.616 5.452 7.565 1.00 92.00 282 GLY A N 1
ATOM 2183 C CA . GLY A 1 282 ? 4.232 5.606 8.877 1.00 92.00 282 GLY A CA 1
ATOM 2184 C C . GLY A 1 282 ? 3.194 5.593 9.995 1.00 92.00 282 GLY A C 1
ATOM 2185 O O . GLY A 1 282 ? 2.005 5.398 9.755 1.00 92.00 282 GLY A O 1
ATOM 2186 N N . TRP A 1 283 ? 3.651 5.814 11.219 1.00 92.31 283 TRP A N 1
ATOM 2187 C CA . TRP A 1 283 ? 2.814 5.956 12.407 1.00 92.31 283 TRP A CA 1
ATOM 2188 C C . TRP A 1 283 ? 3.500 6.896 13.399 1.00 92.31 283 TRP A C 1
ATOM 2190 O O . TRP A 1 283 ? 4.695 7.172 13.273 1.00 92.31 283 TRP A O 1
ATOM 2200 N N . GLY A 1 284 ? 2.747 7.361 14.388 1.00 90.38 284 GLY A N 1
ATOM 2201 C CA . GLY A 1 284 ? 3.246 8.171 15.491 1.00 90.38 284 GLY A CA 1
ATOM 2202 C C . GLY A 1 284 ? 2.268 8.178 16.660 1.00 90.38 284 GLY A C 1
ATOM 2203 O O . GLY A 1 284 ? 1.354 7.343 16.729 1.00 90.38 284 GLY A O 1
ATOM 2204 N N . SER A 1 285 ? 2.484 9.117 17.571 1.00 86.88 285 SER A N 1
ATOM 2205 C CA . SER A 1 285 ? 1.549 9.475 18.628 1.00 86.88 285 SER A CA 1
ATOM 2206 C C . SER A 1 285 ? 1.665 10.957 18.975 1.00 86.88 285 SER A C 1
ATOM 2208 O O . SER A 1 285 ? 2.686 11.592 18.711 1.00 86.88 285 SER A O 1
ATOM 2210 N N . GLU A 1 286 ? 0.580 11.513 19.504 1.00 84.19 286 GLU A N 1
ATOM 2211 C CA . GLU A 1 286 ? 0.466 12.895 19.976 1.00 84.19 286 GLU A CA 1
ATOM 2212 C C . GLU A 1 286 ? -0.213 12.930 21.342 1.00 84.19 286 GLU A C 1
ATOM 2214 O O . GLU A 1 286 ? -0.937 12.006 21.697 1.00 84.19 286 GLU A O 1
ATOM 2219 N N . THR A 1 287 ? 0.006 13.987 22.119 1.00 82.12 287 THR A N 1
ATOM 2220 C CA . THR A 1 287 ? -0.688 14.167 23.398 1.00 82.12 287 THR A CA 1
ATOM 2221 C C . THR A 1 287 ? -1.934 15.032 23.214 1.00 82.12 287 THR A C 1
ATOM 2223 O O . THR A 1 287 ? -1.827 16.181 22.797 1.00 82.12 287 THR A O 1
ATOM 2226 N N . ASP A 1 288 ? -3.081 14.478 23.609 1.00 75.56 288 ASP A N 1
ATOM 2227 C CA . ASP A 1 288 ? -4.310 15.127 24.074 1.00 75.56 288 ASP A CA 1
ATOM 2228 C C . ASP A 1 288 ? -4.110 16.503 24.732 1.00 75.56 288 ASP A C 1
ATOM 2230 O O . ASP A 1 288 ? -3.864 16.478 25.937 1.00 75.56 288 ASP A O 1
ATOM 2234 N N . PRO A 1 289 ? -4.186 17.689 24.092 1.00 67.38 289 PRO A N 1
ATOM 2235 C CA . PRO A 1 289 ? -3.971 18.935 24.833 1.00 67.38 289 PRO A CA 1
ATOM 2236 C C . PRO A 1 289 ? -5.047 19.196 25.904 1.00 67.38 289 PRO A C 1
ATOM 2238 O O . PRO A 1 289 ? -4.783 19.917 26.864 1.00 67.38 289 PRO A O 1
ATOM 2241 N N . ASN A 1 290 ? -6.241 18.608 25.771 1.00 68.44 290 ASN A N 1
ATOM 2242 C CA . ASN A 1 290 ? -7.342 18.743 26.726 1.00 68.44 290 ASN A CA 1
ATOM 2243 C C . ASN A 1 290 ? -7.340 17.636 27.786 1.00 68.44 290 ASN A C 1
ATOM 2245 O O . ASN A 1 290 ? -7.704 17.885 28.934 1.00 68.44 290 ASN A O 1
ATOM 2249 N N . THR A 1 291 ? -6.969 16.412 27.405 1.00 74.38 291 THR A N 1
ATOM 2250 C CA . THR A 1 291 ? -7.060 15.231 28.284 1.00 74.38 291 THR A CA 1
ATOM 2251 C C . THR A 1 291 ? -5.713 14.757 28.829 1.00 74.38 291 THR A C 1
ATOM 2253 O O . THR A 1 291 ? -5.678 13.963 29.766 1.00 74.38 291 THR A O 1
ATOM 2256 N N . GLY A 1 292 ? -4.598 15.208 28.251 1.00 76.94 292 GLY A N 1
ATOM 2257 C CA . GLY A 1 292 ? -3.249 14.704 28.523 1.00 76.94 292 GLY A CA 1
ATOM 2258 C C . GLY A 1 292 ? -2.986 13.289 27.994 1.00 76.94 292 GLY A C 1
ATOM 2259 O O . GLY A 1 292 ? -1.918 12.733 28.245 1.00 76.94 292 GLY A O 1
ATOM 2260 N N . LYS A 1 293 ? -3.944 12.684 27.285 1.00 76.06 293 LYS A N 1
ATOM 2261 C CA . LYS A 1 293 ? -3.890 11.287 26.842 1.00 76.06 293 LYS A CA 1
ATOM 2262 C C . LYS A 1 293 ? -3.065 11.122 25.569 1.00 76.06 293 LYS A C 1
ATOM 2264 O O . LYS A 1 293 ? -3.145 11.948 24.669 1.00 76.06 293 LYS A O 1
ATOM 2269 N N . GLU A 1 294 ? -2.326 10.023 25.450 1.00 79.94 294 GLU A N 1
ATOM 2270 C CA . GLU A 1 294 ? -1.663 9.669 24.192 1.00 79.94 294 GLU A CA 1
ATOM 2271 C C . GLU A 1 294 ? -2.684 9.229 23.123 1.00 79.94 294 GLU A C 1
ATOM 2273 O O . GLU A 1 294 ? -3.531 8.359 23.351 1.00 79.94 294 GLU A O 1
ATOM 2278 N N . LEU A 1 295 ? -2.581 9.834 21.941 1.00 78.56 295 LEU A N 1
ATOM 2279 C CA . LEU A 1 295 ? -3.358 9.562 20.739 1.00 78.56 295 LEU A CA 1
ATOM 2280 C C . LEU A 1 295 ? -2.441 8.950 19.669 1.00 78.56 295 LEU A C 1
ATOM 2282 O O . LEU A 1 295 ? -1.756 9.678 18.941 1.00 78.56 295 LEU A O 1
ATOM 2286 N N . PRO A 1 296 ? -2.376 7.611 19.573 1.00 82.44 296 PRO A N 1
ATOM 2287 C CA . PRO A 1 296 ? -1.631 6.940 18.518 1.00 82.44 296 PRO A CA 1
ATOM 2288 C C . PRO A 1 296 ? -2.299 7.144 17.153 1.00 82.44 296 PRO A C 1
ATOM 2290 O O . PRO A 1 296 ? -3.515 7.027 17.020 1.00 82.44 296 PRO A O 1
ATOM 2293 N N . TYR A 1 297 ? -1.499 7.363 16.108 1.00 85.69 297 TYR A N 1
ATOM 2294 C CA . TYR A 1 297 ? -2.009 7.530 14.746 1.00 85.69 297 TYR A CA 1
ATOM 2295 C C . TYR A 1 297 ? -1.185 6.794 13.685 1.00 85.69 297 TYR A C 1
ATOM 2297 O O . TYR A 1 297 ? 0.007 6.523 13.855 1.00 85.69 297 TYR A O 1
ATOM 2305 N N . TRP A 1 298 ? -1.836 6.496 12.564 1.00 91.00 298 TRP A N 1
ATOM 2306 C CA . TRP A 1 298 ? -1.236 6.163 11.277 1.00 91.00 298 TRP A CA 1
ATOM 2307 C C . TRP A 1 298 ? -0.983 7.435 10.475 1.00 91.00 298 TRP A C 1
ATOM 2309 O O . TRP A 1 298 ? -1.782 8.362 10.532 1.00 91.00 298 TRP A O 1
ATOM 2319 N N . ILE A 1 299 ? 0.094 7.467 9.694 1.00 90.62 299 ILE A N 1
ATOM 2320 C CA . ILE A 1 299 ? 0.305 8.458 8.635 1.00 90.62 299 ILE A CA 1
ATOM 2321 C C . ILE A 1 299 ? -0.083 7.785 7.327 1.00 90.62 299 ILE A C 1
ATOM 2323 O O . ILE A 1 299 ? 0.496 6.757 6.963 1.00 90.62 299 ILE A O 1
ATOM 2327 N N . VAL A 1 300 ? -1.049 8.365 6.627 1.00 90.50 300 VAL A N 1
ATOM 2328 C CA . VAL A 1 300 ? -1.658 7.766 5.441 1.00 90.50 300 VAL A CA 1
ATOM 2329 C C . VAL A 1 300 ? -1.509 8.703 4.253 1.00 90.50 300 VAL A C 1
ATOM 2331 O O . VAL A 1 300 ? -1.803 9.892 4.354 1.00 90.50 300 VAL A O 1
ATOM 2334 N N . ARG A 1 301 ? -1.047 8.157 3.129 1.00 91.56 301 ARG A N 1
ATOM 2335 C CA . ARG A 1 301 ? -0.978 8.814 1.825 1.00 91.56 301 ARG A CA 1
ATOM 2336 C C . ARG A 1 301 ? -2.262 8.520 1.055 1.00 91.56 301 ARG A C 1
ATOM 2338 O O . ARG A 1 301 ? -2.617 7.354 0.865 1.00 91.56 301 ARG A O 1
ATOM 2345 N N . ASN A 1 302 ? -2.951 9.577 0.634 1.00 91.69 302 ASN A N 1
ATOM 2346 C CA . ASN A 1 302 ? -4.153 9.488 -0.191 1.00 91.69 302 ASN A CA 1
ATOM 2347 C C . ASN A 1 302 ? -3.797 9.588 -1.689 1.00 91.69 302 ASN A C 1
ATOM 2349 O O . ASN A 1 302 ? -2.637 9.773 -2.053 1.00 91.69 302 ASN A O 1
ATOM 2353 N N . SER A 1 303 ? -4.793 9.466 -2.563 1.00 93.44 303 SER A N 1
ATOM 2354 C CA . SER A 1 303 ? -4.670 9.544 -4.023 1.00 93.44 303 SER A CA 1
ATOM 2355 C C . SER A 1 303 ? -5.506 10.676 -4.628 1.00 93.44 303 SER A C 1
ATOM 2357 O O . SER A 1 303 ? -5.964 10.571 -5.763 1.00 93.44 303 SER A O 1
ATOM 2359 N N . TRP A 1 304 ? -5.728 11.769 -3.889 1.00 92.50 304 TRP A N 1
ATOM 2360 C CA . TRP A 1 304 ? -6.521 12.933 -4.335 1.00 92.50 304 TRP A CA 1
ATOM 2361 C C . TRP A 1 304 ? -5.673 14.179 -4.615 1.00 92.50 304 TRP A C 1
ATOM 2363 O O . TRP A 1 304 ? -6.174 15.302 -4.658 1.00 92.50 304 TRP A O 1
ATOM 2373 N N . GLY A 1 305 ? -4.382 13.968 -4.867 1.00 91.62 305 GLY A N 1
ATOM 2374 C CA . GLY A 1 305 ? -3.442 14.998 -5.284 1.00 91.62 305 GLY A CA 1
ATOM 2375 C C . GLY A 1 305 ? -2.560 15.550 -4.162 1.00 91.62 305 GLY A C 1
ATOM 2376 O O . GLY A 1 305 ? -2.843 15.368 -2.977 1.00 91.62 305 GLY A O 1
ATOM 2377 N N . PRO A 1 306 ? -1.480 16.250 -4.543 1.00 90.75 306 PRO A N 1
ATOM 2378 C CA . PRO A 1 306 ? -0.411 16.635 -3.627 1.00 90.75 306 PRO A CA 1
ATOM 2379 C C . PRO A 1 306 ? -0.781 17.780 -2.693 1.00 90.75 306 PRO A C 1
ATOM 2381 O O . PRO A 1 306 ? -0.177 17.905 -1.645 1.00 90.75 306 PRO A O 1
ATOM 2384 N N . ASN A 1 307 ? -1.785 18.587 -3.035 1.00 89.69 307 ASN A N 1
ATOM 2385 C CA . ASN A 1 307 ? -2.217 19.718 -2.204 1.00 89.69 307 ASN A CA 1
ATOM 2386 C C . ASN A 1 307 ? -3.407 19.363 -1.305 1.00 89.69 307 ASN A C 1
ATOM 2388 O O . ASN A 1 307 ? -3.977 20.229 -0.643 1.00 89.69 307 ASN A O 1
ATOM 2392 N N . TRP A 1 308 ? -3.852 18.109 -1.351 1.00 87.12 308 TRP A N 1
ATOM 2393 C CA . TRP A 1 308 ? -5.020 17.666 -0.614 1.00 87.12 308 TRP A CA 1
ATOM 2394 C C . TRP A 1 308 ? -4.669 17.353 0.850 1.00 87.12 308 TRP A C 1
ATOM 2396 O O . TRP A 1 308 ? -3.538 16.996 1.169 1.00 87.12 308 TRP A O 1
ATOM 2406 N N . GLY A 1 309 ? -5.659 17.437 1.738 1.00 81.06 309 GLY A N 1
ATOM 2407 C CA . GLY A 1 309 ? -5.532 17.033 3.138 1.00 81.06 309 GLY A CA 1
ATOM 2408 C C . GLY A 1 309 ? -5.129 18.178 4.073 1.00 81.06 309 GLY A C 1
ATOM 2409 O O . GLY A 1 309 ? -4.807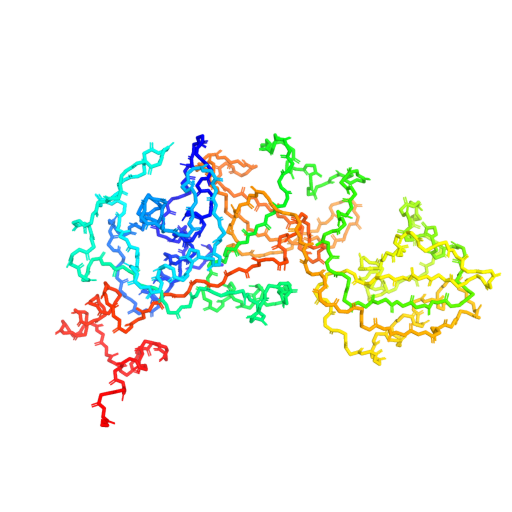 19.277 3.621 1.00 81.06 309 GLY A O 1
ATOM 2410 N N . PRO A 1 310 ? -5.167 17.946 5.395 1.00 75.81 310 PRO A N 1
ATOM 2411 C CA . PRO A 1 310 ? -4.977 18.988 6.409 1.00 75.81 310 PRO A CA 1
ATOM 2412 C C . PRO A 1 310 ? -3.570 19.600 6.412 1.00 75.81 310 PRO A C 1
ATOM 2414 O O . PRO A 1 310 ? -3.394 20.732 6.852 1.00 75.81 310 PRO A O 1
ATOM 2417 N N . PHE A 1 311 ? -2.575 18.866 5.915 1.00 81.25 311 PHE A N 1
ATOM 2418 C CA . PHE A 1 311 ? -1.193 19.337 5.820 1.00 81.25 311 PHE A CA 1
ATOM 2419 C C . PHE A 1 311 ? -0.863 19.938 4.446 1.00 81.25 311 PHE A C 1
ATOM 2421 O O . PHE A 1 311 ? 0.249 20.422 4.253 1.00 81.25 311 PHE A O 1
ATOM 2428 N N . GLY A 1 312 ? -1.805 19.899 3.493 1.00 85.06 312 GLY A N 1
ATOM 2429 C CA . GLY A 1 312 ? -1.585 20.365 2.123 1.00 85.06 312 GLY A CA 1
ATOM 2430 C C . GLY A 1 312 ? -0.504 19.583 1.371 1.00 85.06 312 GLY A C 1
ATOM 2431 O O . GLY A 1 312 ? 0.149 20.152 0.504 1.00 85.06 312 GLY A O 1
ATOM 2432 N N . ASP A 1 313 ? -0.287 18.315 1.731 1.00 86.94 313 ASP A N 1
ATOM 2433 C CA . ASP A 1 313 ? 0.782 17.464 1.191 1.00 86.94 313 ASP A CA 1
ATOM 2434 C C . ASP A 1 313 ? 0.285 16.084 0.714 1.00 86.94 313 ASP A C 1
ATOM 2436 O O . ASP A 1 313 ? 1.076 15.157 0.532 1.00 86.94 313 ASP A O 1
ATOM 2440 N N . GLY A 1 314 ? -1.032 15.912 0.561 1.00 88.69 314 GLY A N 1
ATOM 2441 C CA . GLY A 1 314 ? -1.667 14.673 0.118 1.00 88.69 314 GLY A CA 1
ATOM 2442 C C . GLY A 1 314 ? -1.803 13.595 1.201 1.00 88.69 314 GLY A C 1
ATOM 2443 O O . GLY A 1 314 ? -2.234 12.477 0.900 1.00 88.69 314 GLY A O 1
ATOM 2444 N N . HIS A 1 315 ? -1.448 13.907 2.451 1.00 88.62 315 HIS A N 1
ATOM 2445 C CA . HIS A 1 315 ? -1.488 12.972 3.571 1.00 88.62 315 HIS A CA 1
ATOM 2446 C C . HIS A 1 315 ? -2.523 13.352 4.633 1.00 88.62 315 HIS A C 1
ATOM 2448 O O . HIS A 1 315 ? -3.002 14.484 4.722 1.00 88.62 315 HIS A O 1
ATOM 2454 N N . LEU A 1 316 ? -2.834 12.379 5.488 1.00 85.62 316 LEU A N 1
ATOM 2455 C CA . LEU A 1 316 ? -3.624 12.561 6.699 1.00 85.62 316 LEU A CA 1
ATOM 2456 C C . LEU A 1 316 ? -3.105 11.681 7.843 1.00 85.62 316 LEU A C 1
ATOM 2458 O O . LEU A 1 316 ? -2.304 10.763 7.636 1.00 85.62 316 LEU A O 1
ATOM 2462 N N . LYS A 1 317 ? -3.605 11.954 9.049 1.00 86.19 317 LYS A N 1
ATOM 2463 C CA . LYS A 1 317 ? -3.473 11.064 10.202 1.00 86.19 317 LYS A CA 1
ATOM 2464 C C . LYS A 1 317 ? -4.790 10.321 10.422 1.00 86.19 317 LYS A C 1
ATOM 2466 O O . LYS A 1 317 ? -5.844 10.913 10.227 1.00 86.19 317 LYS A O 1
ATOM 2471 N N . LEU A 1 318 ? -4.728 9.052 10.812 1.00 82.00 318 LEU A N 1
ATOM 2472 C CA . LEU A 1 318 ? -5.888 8.260 11.246 1.00 82.00 318 LEU A CA 1
ATOM 2473 C C . LEU A 1 318 ? -5.611 7.683 12.628 1.00 82.00 318 LEU A C 1
ATOM 2475 O O . LEU A 1 318 ? -4.484 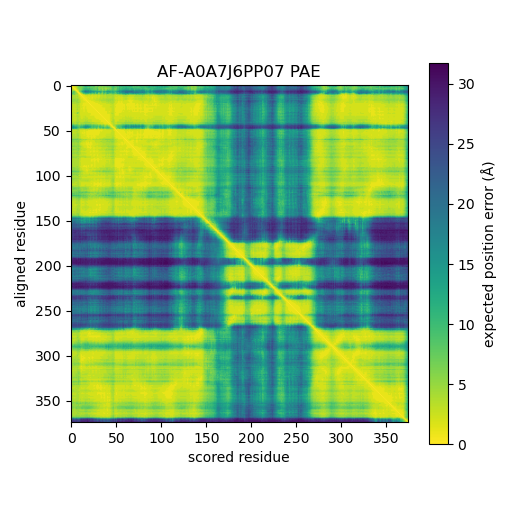7.249 12.862 1.00 82.00 318 LEU A O 1
ATOM 2479 N N . GLU A 1 319 ? -6.601 7.644 13.523 1.00 79.12 319 GLU A N 1
ATOM 2480 C CA . GLU A 1 319 ? -6.415 7.007 14.833 1.00 79.12 319 GLU A CA 1
ATOM 2481 C C . GLU A 1 319 ? -6.029 5.533 14.652 1.00 79.12 319 GLU A C 1
ATOM 2483 O O . GLU A 1 319 ? -6.624 4.790 13.864 1.00 79.12 319 GLU A O 1
ATOM 2488 N N . ARG A 1 320 ? -4.980 5.124 15.363 1.00 84.75 320 ARG A N 1
ATOM 2489 C CA . ARG A 1 320 ? -4.385 3.792 15.272 1.00 84.75 320 ARG A CA 1
ATOM 2490 C C . ARG A 1 320 ? -4.791 2.943 16.471 1.00 84.75 320 ARG A C 1
ATOM 2492 O O . ARG A 1 320 ? -4.787 3.414 17.601 1.00 84.75 320 ARG A O 1
ATOM 2499 N N . GLY A 1 321 ? -5.058 1.663 16.231 1.00 73.69 321 GLY A N 1
ATOM 2500 C CA . GLY A 1 321 ? -5.395 0.668 17.252 1.00 73.69 321 GLY A CA 1
ATOM 2501 C C . GLY A 1 321 ? -6.894 0.475 17.478 1.00 73.69 321 GLY A C 1
ATOM 2502 O O . GLY A 1 321 ? -7.278 -0.428 18.215 1.00 73.69 321 GLY A O 1
ATOM 2503 N N . ILE A 1 322 ? -7.740 1.280 16.830 1.00 69.44 322 ILE A N 1
ATOM 2504 C CA . ILE A 1 322 ? -9.204 1.164 16.911 1.00 69.44 322 ILE A CA 1
ATOM 2505 C C . ILE A 1 322 ? -9.840 0.640 15.616 1.00 69.44 322 ILE A C 1
ATOM 2507 O O . ILE A 1 322 ? -11.061 0.605 15.515 1.00 69.44 322 ILE A O 1
ATOM 2511 N N . ASN A 1 323 ? -9.026 0.250 14.621 1.00 72.69 323 ASN A N 1
ATOM 2512 C CA . ASN A 1 323 ? -9.482 -0.170 13.292 1.00 72.69 323 ASN A CA 1
ATOM 2513 C C . ASN A 1 323 ? -10.479 0.816 12.643 1.00 72.69 323 ASN A C 1
ATOM 2515 O O . ASN A 1 323 ? -11.497 0.415 12.080 1.00 72.69 323 ASN A O 1
ATOM 2519 N N . LEU A 1 324 ? -10.192 2.117 12.751 1.00 73.62 324 LEU A N 1
ATOM 2520 C CA . LEU A 1 324 ? -11.051 3.191 12.256 1.00 73.62 324 LEU A CA 1
ATOM 2521 C C . LEU A 1 324 ? -11.394 2.983 10.773 1.00 73.62 324 LEU A C 1
ATOM 2523 O O . LEU A 1 324 ? -10.496 2.894 9.934 1.00 73.62 324 LEU A O 1
ATOM 2527 N N . GLY A 1 325 ? -12.689 2.875 10.463 1.00 74.06 325 GLY A N 1
ATOM 2528 C CA . GLY A 1 325 ? -13.180 2.614 9.107 1.00 74.06 325 GLY A CA 1
ATOM 2529 C C . GLY A 1 325 ? -12.637 1.322 8.485 1.00 74.06 325 GLY A C 1
ATOM 2530 O O . GLY A 1 325 ? -12.530 1.249 7.272 1.00 74.06 325 GLY A O 1
ATOM 2531 N N . GLY A 1 326 ? -12.201 0.332 9.268 1.00 76.75 326 GLY A N 1
ATOM 2532 C CA . GLY A 1 326 ? -11.644 -0.917 8.735 1.00 76.75 326 GLY A CA 1
ATOM 2533 C C . GLY A 1 326 ? -10.182 -0.840 8.268 1.00 76.75 326 GLY A C 1
ATOM 2534 O O . GLY A 1 326 ? -9.679 -1.816 7.706 1.00 76.75 326 GLY A O 1
ATOM 2535 N N . VAL A 1 327 ? -9.474 0.270 8.529 1.00 83.50 327 VAL A N 1
ATOM 2536 C CA . VAL A 1 327 ? -8.101 0.518 8.036 1.00 83.50 327 VAL A CA 1
ATOM 2537 C C . VAL A 1 327 ? -7.083 -0.569 8.410 1.00 83.50 327 VAL A C 1
ATOM 2539 O O . VAL A 1 327 ? -6.095 -0.777 7.707 1.00 83.50 327 VAL A O 1
ATOM 2542 N N . GLU A 1 328 ? -7.319 -1.298 9.500 1.00 83.81 328 GLU A N 1
ATOM 2543 C CA . GLU A 1 328 ? -6.435 -2.346 10.017 1.00 83.81 328 GLU A CA 1
ATOM 2544 C C . GLU A 1 328 ? -6.881 -3.765 9.624 1.00 83.81 328 GLU A C 1
ATOM 2546 O O . GLU A 1 328 ? -6.173 -4.727 9.927 1.00 83.81 328 GLU A O 1
ATOM 2551 N N . ALA A 1 329 ? -8.014 -3.913 8.926 1.00 76.44 329 ALA A N 1
ATOM 2552 C CA . ALA A 1 329 ? -8.624 -5.209 8.617 1.00 76.44 329 ALA A CA 1
ATOM 2553 C C .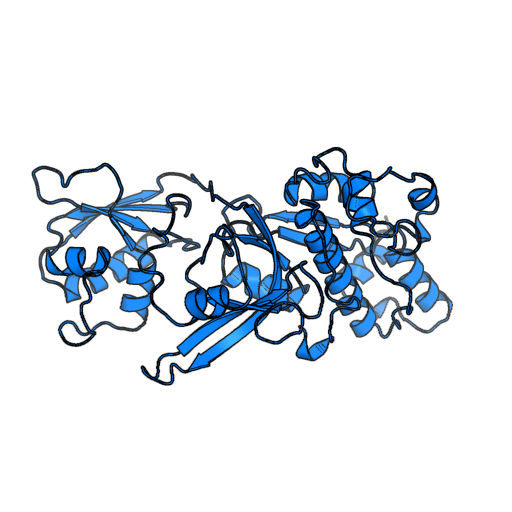 ALA A 1 329 ? -8.102 -5.850 7.318 1.00 76.44 329 ALA A C 1
ATOM 2555 O O . ALA A 1 329 ? -7.937 -7.070 7.248 1.00 76.44 329 ALA A O 1
ATOM 2556 N N . GLN A 1 330 ? -7.829 -5.039 6.290 1.00 83.88 330 GLN A N 1
ATOM 2557 C CA . GLN A 1 330 ? -7.614 -5.516 4.912 1.00 83.88 330 GLN A CA 1
ATOM 2558 C C . GLN A 1 330 ? -6.243 -5.134 4.335 1.00 83.88 330 GLN A C 1
ATOM 2560 O O . GLN A 1 330 ? -6.103 -4.938 3.128 1.00 83.88 330 GLN A O 1
ATOM 2565 N N . ALA A 1 331 ? -5.221 -4.999 5.183 1.00 90.88 331 ALA A N 1
ATOM 2566 C CA . ALA A 1 331 ? -3.915 -4.547 4.725 1.00 90.88 331 ALA A CA 1
ATOM 2567 C C . ALA A 1 331 ? -3.221 -5.591 3.831 1.00 90.88 331 ALA A C 1
ATOM 2569 O O . ALA A 1 331 ? -3.149 -6.783 4.154 1.00 90.88 331 ALA A O 1
ATOM 2570 N N . MET A 1 332 ? -2.668 -5.115 2.720 1.00 93.50 332 MET A N 1
ATOM 2571 C CA . MET A 1 332 ? -2.055 -5.910 1.664 1.00 93.50 332 MET A CA 1
ATOM 2572 C C . MET A 1 332 ? -0.568 -5.585 1.535 1.00 93.50 332 MET A C 1
ATOM 2574 O O . MET A 1 332 ? -0.154 -4.425 1.531 1.00 93.50 332 MET A O 1
ATOM 2578 N N . SER A 1 333 ? 0.229 -6.641 1.426 1.00 93.31 333 SER A N 1
ATOM 2579 C CA . SER A 1 333 ? 1.670 -6.599 1.213 1.00 93.31 333 SER A CA 1
ATOM 2580 C C . SER A 1 333 ? 1.961 -6.742 -0.277 1.00 93.31 333 SER A C 1
ATOM 2582 O O . SER A 1 333 ? 1.550 -7.734 -0.882 1.00 93.31 333 SER A O 1
ATOM 2584 N N . PHE A 1 334 ? 2.667 -5.764 -0.849 1.00 95.94 334 PHE A N 1
ATOM 2585 C CA . PHE A 1 334 ? 3.156 -5.797 -2.226 1.00 95.94 334 PHE A CA 1
ATOM 2586 C C . PHE A 1 334 ? 4.672 -5.639 -2.233 1.00 95.94 334 PHE A C 1
ATOM 2588 O O . PHE A 1 334 ? 5.184 -4.532 -2.072 1.00 95.94 334 PHE A O 1
ATOM 2595 N N . LEU A 1 335 ? 5.398 -6.747 -2.388 1.00 95.62 335 LEU A N 1
ATOM 2596 C CA . LEU A 1 335 ? 6.862 -6.734 -2.365 1.00 95.62 335 LEU A CA 1
ATOM 2597 C C . LEU A 1 335 ? 7.424 -6.903 -3.777 1.00 95.62 335 LEU A C 1
ATOM 2599 O O . LEU A 1 335 ? 6.988 -7.821 -4.478 1.00 95.62 335 LEU A O 1
ATOM 2603 N N . PRO A 1 336 ? 8.414 -6.090 -4.188 1.00 96.06 336 PRO A N 1
ATOM 2604 C CA . PRO A 1 336 ? 9.050 -6.243 -5.487 1.00 96.06 336 PRO A CA 1
ATOM 2605 C C . PRO A 1 336 ? 9.780 -7.585 -5.586 1.00 96.06 336 PRO A C 1
ATOM 2607 O O . PRO A 1 336 ? 10.246 -8.137 -4.583 1.00 96.06 336 PRO A O 1
ATOM 2610 N N . ASP A 1 337 ? 9.871 -8.107 -6.805 1.00 97.31 337 ASP A N 1
ATOM 2611 C CA . ASP A 1 337 ? 10.645 -9.299 -7.137 1.00 97.31 337 ASP A CA 1
ATOM 2612 C C . ASP A 1 337 ? 12.070 -8.905 -7.556 1.00 97.31 337 ASP A C 1
ATOM 2614 O O . ASP A 1 337 ? 12.264 -8.411 -8.670 1.00 97.31 337 ASP A O 1
ATOM 2618 N N . PRO A 1 338 ? 13.085 -9.121 -6.698 1.00 96.56 338 PRO A N 1
ATOM 2619 C CA . PRO A 1 338 ? 14.457 -8.767 -7.030 1.00 96.56 338 PRO A CA 1
ATOM 2620 C C . PRO A 1 338 ? 15.119 -9.723 -8.031 1.00 96.56 338 PRO A C 1
ATOM 2622 O O . PRO A 1 338 ? 16.234 -9.459 -8.484 1.00 96.56 338 PRO A O 1
ATOM 2625 N N . CYS A 1 339 ? 14.479 -10.848 -8.362 1.00 96.44 339 CYS A N 1
ATOM 2626 C CA . CYS A 1 339 ? 15.095 -11.905 -9.153 1.00 96.44 339 CYS A CA 1
ATOM 2627 C C . CYS A 1 339 ? 14.826 -11.781 -10.658 1.00 96.44 339 CYS A C 1
ATOM 2629 O O . CYS A 1 339 ? 15.445 -12.514 -11.428 1.00 96.44 339 CYS A O 1
ATOM 2631 N N . ARG A 1 340 ? 13.947 -10.871 -11.101 1.00 96.06 340 ARG A N 1
ATOM 2632 C CA . ARG A 1 340 ? 13.642 -10.675 -12.528 1.00 96.06 340 ARG A CA 1
ATOM 2633 C C . ARG A 1 340 ? 13.221 -9.247 -12.879 1.00 96.06 340 ARG A C 1
ATOM 2635 O O . ARG A 1 340 ? 13.092 -8.379 -12.017 1.00 96.06 340 ARG A O 1
ATOM 2642 N N . GLY A 1 341 ? 13.000 -9.039 -14.174 1.00 96.06 341 GLY A N 1
ATOM 2643 C CA . GLY A 1 341 ? 12.548 -7.782 -14.756 1.00 96.06 341 GLY A CA 1
ATOM 2644 C C . GLY A 1 341 ? 13.489 -6.612 -14.487 1.00 96.06 341 GLY A C 1
ATOM 2645 O O . GLY A 1 341 ? 14.703 -6.780 -14.348 1.00 96.06 341 GLY A O 1
ATOM 2646 N N . ALA A 1 342 ? 12.911 -5.418 -14.401 1.00 95.25 342 ALA A N 1
ATOM 2647 C CA . ALA A 1 342 ? 13.643 -4.177 -14.211 1.00 95.25 342 ALA A CA 1
ATOM 2648 C C . ALA A 1 342 ? 14.458 -4.155 -12.912 1.00 95.25 342 ALA A C 1
ATOM 2650 O O . ALA A 1 342 ? 15.620 -3.767 -12.950 1.00 95.25 342 ALA A O 1
ATOM 2651 N N . TYR A 1 343 ? 13.918 -4.641 -11.786 1.00 95.88 343 TYR A N 1
ATOM 2652 C CA . TYR A 1 343 ? 14.670 -4.673 -10.525 1.00 95.88 343 TYR A CA 1
ATOM 2653 C C . TYR A 1 343 ? 15.991 -5.422 -10.706 1.00 95.88 343 TYR A C 1
ATOM 2655 O O . TYR A 1 343 ? 17.063 -4.884 -10.426 1.00 95.88 343 TYR A O 1
ATOM 2663 N N . ARG A 1 344 ? 15.913 -6.661 -11.208 1.00 95.56 344 ARG A N 1
ATOM 2664 C CA . ARG A 1 344 ? 17.091 -7.498 -11.431 1.00 95.56 344 ARG A CA 1
ATOM 2665 C C . ARG A 1 344 ? 18.068 -6.847 -12.402 1.00 95.56 344 ARG A C 1
ATOM 2667 O O . ARG A 1 344 ? 19.259 -6.813 -12.116 1.00 95.56 344 ARG A O 1
ATOM 2674 N N . HIS A 1 345 ? 17.550 -6.294 -13.498 1.00 94.88 345 HIS A N 1
ATOM 2675 C CA . HIS A 1 345 ? 18.354 -5.614 -14.507 1.00 94.88 345 HIS A CA 1
ATOM 2676 C C . HIS A 1 345 ? 19.170 -4.455 -13.919 1.00 94.88 345 HIS A C 1
ATOM 2678 O O . HIS A 1 345 ? 20.371 -4.380 -14.165 1.00 94.88 345 HIS A O 1
ATOM 2684 N N . TYR A 1 346 ? 18.553 -3.592 -13.105 1.00 93.38 346 TYR A N 1
ATOM 2685 C CA . TYR A 1 346 ? 19.261 -2.486 -12.459 1.00 93.38 346 TYR A CA 1
ATOM 2686 C C . TYR A 1 346 ? 20.337 -2.988 -11.493 1.00 93.38 346 TYR A C 1
ATOM 2688 O O . TYR A 1 346 ? 21.460 -2.500 -11.537 1.00 93.38 346 TYR A O 1
ATOM 2696 N N . VAL A 1 347 ? 20.043 -3.982 -10.650 1.00 95.06 347 VAL A N 1
ATOM 2697 C CA . VAL A 1 347 ? 21.059 -4.517 -9.728 1.00 95.06 347 VAL A CA 1
ATOM 2698 C C . VAL A 1 347 ? 22.231 -5.143 -10.496 1.00 95.06 347 VAL A C 1
ATOM 2700 O O . VAL A 1 347 ? 23.381 -4.856 -10.165 1.00 95.06 347 VAL A O 1
ATOM 2703 N N . ASP A 1 348 ? 21.962 -5.935 -11.541 1.00 95.56 348 ASP A N 1
ATOM 2704 C CA . ASP A 1 348 ? 23.006 -6.527 -12.389 1.00 95.56 348 ASP A CA 1
ATOM 2705 C C . ASP A 1 348 ? 23.887 -5.445 -13.031 1.00 95.56 348 ASP A C 1
ATOM 2707 O O . ASP A 1 348 ? 25.109 -5.538 -12.942 1.00 95.56 348 ASP A O 1
ATOM 2711 N N . MET A 1 349 ? 23.300 -4.375 -13.583 1.00 94.56 349 MET A N 1
ATOM 2712 C CA . MET A 1 349 ? 24.062 -3.265 -14.176 1.00 94.56 349 MET A CA 1
ATOM 2713 C C . MET A 1 349 ? 25.056 -2.635 -13.190 1.00 94.56 349 MET A C 1
ATOM 2715 O O . MET A 1 349 ? 26.192 -2.332 -13.554 1.00 94.56 349 MET A O 1
ATOM 2719 N N . TYR A 1 350 ? 24.651 -2.426 -11.935 1.00 95.00 350 TYR A N 1
ATOM 2720 C CA . TYR A 1 350 ? 25.528 -1.831 -10.922 1.00 95.00 350 TYR A CA 1
ATOM 2721 C C . TYR A 1 350 ? 26.601 -2.808 -10.426 1.00 95.00 350 TYR A C 1
ATOM 2723 O O . TYR A 1 350 ? 27.702 -2.378 -10.077 1.00 95.00 350 TYR A O 1
ATOM 2731 N N . ILE A 1 351 ? 26.322 -4.115 -10.431 1.00 95.62 351 ILE A N 1
ATOM 2732 C CA . ILE A 1 351 ? 27.336 -5.146 -10.172 1.00 95.62 351 ILE A CA 1
ATOM 2733 C C . ILE A 1 351 ? 28.359 -5.187 -11.314 1.00 95.62 351 ILE A C 1
ATOM 2735 O O . ILE A 1 351 ? 29.561 -5.183 -11.060 1.00 95.62 351 ILE A O 1
ATOM 2739 N N . GLU A 1 352 ? 27.899 -5.204 -12.566 1.00 95.81 352 GLU A N 1
ATOM 2740 C CA . GLU A 1 352 ? 28.750 -5.262 -13.763 1.00 95.81 352 GLU A CA 1
ATOM 2741 C C . GLU A 1 352 ? 29.676 -4.045 -13.874 1.00 95.81 352 GLU A C 1
ATOM 2743 O O . GLU A 1 352 ? 30.839 -4.184 -14.254 1.00 95.81 352 GLU A O 1
ATOM 2748 N N . ASN A 1 353 ? 29.201 -2.870 -13.454 1.00 95.44 353 ASN A N 1
ATOM 2749 C CA . ASN A 1 353 ? 29.994 -1.640 -13.403 1.00 95.44 353 ASN A CA 1
ATOM 2750 C C . ASN A 1 353 ? 30.910 -1.537 -12.166 1.00 95.44 353 ASN A C 1
ATOM 2752 O O . ASN A 1 353 ? 31.570 -0.515 -11.979 1.00 95.44 353 ASN A O 1
ATOM 2756 N N . GLY A 1 354 ? 30.948 -2.558 -11.302 1.00 94.69 354 GLY A N 1
ATOM 2757 C CA . GLY A 1 354 ? 31.783 -2.583 -10.097 1.00 94.69 354 GLY A CA 1
ATOM 2758 C C . GLY A 1 354 ? 31.327 -1.631 -8.985 1.00 94.69 354 GLY A C 1
ATOM 2759 O O . GLY A 1 354 ? 32.107 -1.327 -8.086 1.00 94.69 354 GLY A O 1
ATOM 2760 N N . GLN A 1 355 ? 30.083 -1.147 -9.041 1.00 94.69 355 GLN A N 1
ATOM 2761 C CA . GLN A 1 355 ? 29.500 -0.240 -8.045 1.00 94.69 355 GLN A CA 1
ATOM 2762 C C . GLN A 1 355 ? 28.814 -0.993 -6.896 1.00 94.69 355 GLN A C 1
ATOM 2764 O O . GLN A 1 355 ? 28.623 -0.420 -5.827 1.00 94.69 355 GLN A O 1
ATOM 2769 N N . LEU A 1 356 ? 28.460 -2.266 -7.103 1.00 94.94 356 LEU A N 1
ATOM 2770 C CA . LEU A 1 356 ? 27.906 -3.158 -6.085 1.00 94.94 356 LEU A CA 1
ATOM 2771 C C . LEU A 1 356 ? 28.674 -4.473 -6.022 1.00 94.94 356 LEU A C 1
ATOM 2773 O O . LEU A 1 356 ? 29.064 -5.033 -7.046 1.00 94.94 356 LEU A O 1
ATOM 2777 N N . ASN A 1 357 ? 28.794 -5.016 -4.814 1.00 92.44 357 ASN A N 1
ATOM 2778 C CA . ASN A 1 357 ? 29.243 -6.381 -4.590 1.00 92.44 357 ASN A CA 1
ATOM 2779 C C . ASN A 1 357 ? 28.048 -7.265 -4.208 1.00 92.44 357 ASN A C 1
ATOM 2781 O O . ASN A 1 357 ? 27.228 -6.890 -3.370 1.00 92.44 357 ASN A O 1
ATOM 2785 N N . LYS A 1 358 ? 27.967 -8.463 -4.799 1.00 91.31 358 LYS A N 1
ATOM 2786 C CA . LYS A 1 358 ? 26.916 -9.453 -4.521 1.00 91.31 358 LYS A CA 1
ATOM 2787 C C . LYS A 1 358 ? 26.840 -9.828 -3.039 1.00 91.31 358 LYS A C 1
ATOM 2789 O O . LYS A 1 358 ? 25.740 -10.039 -2.530 1.00 91.31 358 LYS A O 1
ATOM 2794 N N . ASP A 1 359 ? 27.980 -9.883 -2.356 1.00 90.00 359 ASP A N 1
ATOM 2795 C CA . ASP A 1 359 ? 28.055 -10.283 -0.945 1.00 90.00 359 ASP A CA 1
ATOM 2796 C C . ASP A 1 359 ? 27.516 -9.214 0.017 1.00 90.00 359 ASP A C 1
ATOM 2798 O O . ASP A 1 359 ? 27.099 -9.544 1.128 1.00 90.00 359 ASP A O 1
ATOM 2802 N N . ASP A 1 360 ? 27.438 -7.960 -0.435 1.00 91.88 360 ASP A N 1
ATOM 2803 C CA . ASP A 1 360 ? 26.944 -6.825 0.351 1.00 91.88 360 ASP A CA 1
ATOM 2804 C C . ASP A 1 360 ? 25.448 -6.548 0.111 1.00 91.88 360 ASP A C 1
ATOM 2806 O O . ASP A 1 360 ? 24.838 -5.735 0.805 1.00 91.88 360 ASP A O 1
ATOM 2810 N N . LEU A 1 361 ? 24.815 -7.254 -0.835 1.00 94.12 361 LEU A N 1
ATOM 2811 C CA . LEU A 1 361 ? 23.393 -7.083 -1.144 1.00 94.12 361 LEU A CA 1
ATOM 2812 C C . LEU A 1 361 ? 22.500 -7.504 0.036 1.00 94.12 361 LEU A C 1
ATOM 2814 O O . LEU A 1 361 ? 22.822 -8.493 0.709 1.00 94.12 361 LEU A O 1
ATOM 2818 N N . PRO A 1 362 ? 21.335 -6.855 0.242 1.00 93.06 362 PRO A N 1
ATOM 2819 C CA . PRO A 1 362 ? 20.321 -7.320 1.185 1.00 93.06 362 PRO A CA 1
ATOM 2820 C C . PRO A 1 362 ? 19.973 -8.794 0.961 1.00 93.06 362 PRO A C 1
ATOM 2822 O O . PRO A 1 362 ? 19.942 -9.259 -0.180 1.00 93.06 362 PRO A O 1
ATOM 2825 N N . GLU A 1 363 ? 19.683 -9.531 2.035 1.00 92.75 363 GLU A N 1
ATOM 2826 C CA . GLU A 1 363 ? 19.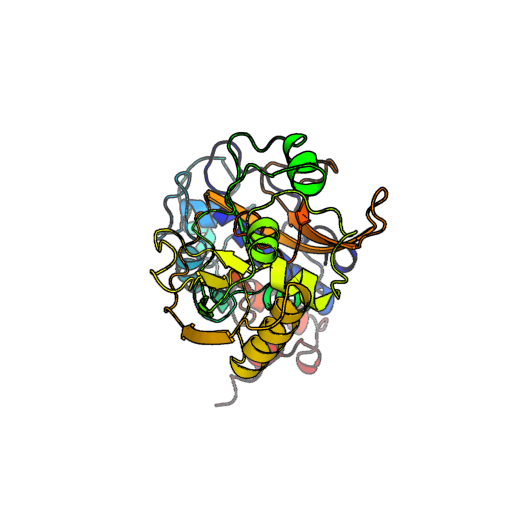474 -10.987 1.991 1.00 92.75 363 GLU A CA 1
ATOM 2827 C C . GLU A 1 363 ? 18.465 -11.412 0.911 1.00 92.75 363 GLU A C 1
ATOM 2829 O O . GLU A 1 363 ? 18.737 -12.325 0.129 1.00 92.75 363 GLU A O 1
ATOM 2834 N N . HIS A 1 364 ? 17.331 -10.710 0.801 1.00 92.38 364 HIS A N 1
ATOM 2835 C CA . HIS A 1 364 ? 16.287 -11.036 -0.174 1.00 92.38 364 HIS A CA 1
ATOM 2836 C C . HIS A 1 364 ? 16.709 -10.816 -1.629 1.00 92.38 364 HIS A C 1
ATOM 2838 O O . HIS A 1 364 ? 16.166 -11.481 -2.508 1.00 92.38 364 HIS A O 1
ATOM 2844 N N . VAL A 1 365 ? 17.657 -9.913 -1.887 1.00 95.25 365 VAL A N 1
ATOM 2845 C CA . VAL A 1 365 ? 18.234 -9.667 -3.218 1.00 95.25 365 VAL A CA 1
ATOM 2846 C C . VAL A 1 365 ? 19.351 -10.670 -3.493 1.00 95.25 365 VAL A C 1
ATOM 2848 O O . VAL A 1 365 ? 19.394 -11.296 -4.552 1.00 95.25 365 VAL A O 1
ATOM 2851 N N . ARG A 1 366 ? 20.230 -10.890 -2.509 1.00 94.81 366 ARG A N 1
ATOM 2852 C CA . ARG A 1 366 ? 21.344 -11.845 -2.579 1.00 94.81 366 ARG A CA 1
ATOM 2853 C C . ARG A 1 366 ? 20.868 -13.268 -2.862 1.00 94.81 366 ARG A C 1
ATOM 2855 O O . ARG A 1 366 ? 21.486 -13.973 -3.660 1.00 94.81 366 ARG A O 1
ATOM 2862 N N . ALA A 1 367 ? 19.735 -13.668 -2.282 1.00 93.56 367 ALA A N 1
ATOM 2863 C CA . ALA A 1 367 ? 19.118 -14.974 -2.502 1.00 93.56 367 ALA A CA 1
ATOM 2864 C C . ALA A 1 367 ? 18.835 -15.274 -3.990 1.00 93.56 367 ALA A C 1
ATOM 2866 O O . ALA A 1 367 ? 18.852 -16.439 -4.389 1.00 93.56 367 ALA A O 1
ATOM 2867 N N . CYS A 1 368 ? 18.640 -14.254 -4.836 1.00 93.62 368 CYS A N 1
ATOM 2868 C CA . CYS A 1 368 ? 18.466 -14.428 -6.282 1.00 93.62 368 CYS A CA 1
ATOM 2869 C C . CYS A 1 368 ? 19.741 -14.889 -7.006 1.00 93.62 368 CYS A C 1
ATOM 2871 O O . CYS A 1 368 ? 19.658 -15.415 -8.111 1.00 93.62 368 CYS A O 1
ATOM 2873 N N . TYR A 1 369 ? 20.922 -14.678 -6.419 1.00 89.56 369 TYR A N 1
ATOM 2874 C CA . TYR A 1 369 ? 22.214 -15.052 -7.007 1.00 89.56 369 TYR A CA 1
ATOM 2875 C C . TYR A 1 369 ? 22.723 -16.405 -6.503 1.00 89.56 369 TYR A C 1
ATOM 2877 O O . TYR A 1 369 ? 23.554 -17.028 -7.155 1.00 89.56 369 TYR A O 1
ATOM 2885 N N . GLN A 1 370 ? 22.213 -16.874 -5.363 1.00 81.62 370 GLN A N 1
ATOM 2886 C CA . GLN A 1 370 ? 22.613 -18.146 -4.755 1.00 81.62 370 GLN A CA 1
ATOM 2887 C C . GLN A 1 370 ? 21.917 -19.358 -5.394 1.00 81.62 370 GLN A C 1
ATOM 2889 O O . GLN A 1 370 ? 22.440 -20.466 -5.341 1.00 81.62 370 GLN A O 1
ATOM 2894 N N . ARG A 1 371 ? 20.767 -19.160 -6.053 1.00 61.16 371 ARG A N 1
ATOM 2895 C CA . ARG A 1 371 ? 19.963 -20.239 -6.659 1.00 61.16 371 ARG A CA 1
ATOM 2896 C C . ARG A 1 371 ? 20.495 -20.792 -7.994 1.00 61.16 371 ARG A C 1
ATOM 2898 O O . ARG A 1 371 ? 19.775 -21.535 -8.646 1.00 61.16 371 ARG A O 1
ATOM 2905 N N . VAL A 1 372 ? 21.723 -20.459 -8.407 1.00 51.72 372 VAL A N 1
ATOM 2906 C CA . VAL A 1 372 ? 22.311 -20.920 -9.690 1.00 51.72 372 VAL A CA 1
ATOM 2907 C C . VAL A 1 372 ? 23.354 -22.040 -9.504 1.00 51.72 372 VAL A C 1
ATOM 2909 O O . VAL A 1 372 ? 23.955 -22.496 -10.469 1.00 51.72 372 VAL A O 1
ATOM 2912 N N . ALA A 1 373 ? 23.561 -22.533 -8.281 1.00 41.78 373 ALA A N 1
ATOM 2913 C CA . ALA A 1 373 ? 24.379 -23.721 -8.029 1.00 41.78 373 ALA A CA 1
ATOM 2914 C C . ALA A 1 373 ? 23.476 -24.905 -7.646 1.00 41.78 373 ALA A C 1
ATOM 2916 O O . ALA A 1 373 ? 23.221 -25.136 -6.464 1.00 41.78 373 ALA A O 1
ATOM 2917 N N . GLY A 1 374 ? 22.961 -25.619 -8.647 1.00 35.59 374 GLY A N 1
ATOM 2918 C CA . GLY A 1 374 ? 22.140 -26.819 -8.465 1.00 35.59 374 GLY A CA 1
ATOM 2919 C C . GLY A 1 374 ? 21.718 -27.428 -9.784 1.00 35.59 374 GLY A C 1
ATOM 2920 O O . GLY A 1 374 ? 20.680 -26.967 -10.302 1.00 35.59 374 GLY A O 1
#